Protein AF-0000000073455940 (afdb_homodimer)

Secondary structure (DSSP, 8-state):
--EEEEETTEEEEE--HHHHHTT--SHHHHHTTB---TTGGG-HHHHHHEEEEE-TTS-EEEEEEHHHHHHHHHHHHHHHHHHEEEETTTTEEEE---SHHHHHHHHHHHHHHHHHH---GGGGG--S-EEEEEETTEEEEEEEGGGHHHHTB-EEEEEEEEEEE-TTT--EEEEEEEE-TT-SSSTT-B--SEEEE--TT--HHHHHHHHHHHHH---HHHHHHHEEEEEEEEEEEB-S-TTT--S-SGGG--EEEEEEEEEEE--TT------SSSEEEEEEEEHHHHHHHHHTT-B-HHHHHHHHHHHHHTTSS-TTT-TTHHHHHHHTBPPPSS----/--EEEEETTEEEEE--HHHHHTT--SHHHHHTTB---TTGGG-HHHHHHEEEEE-TTS-EEEEEEHHHHHHHHHHHHHHHHHHEEEETTTTEEEE---SHHHHHHHHHHHHHHHHHH---GGGGG--S-EEEEEETTEEEEEEEGGGHHHHT--EEEEEEEEEEE-TTT--EEEEEEEE-TT-SSSTT-B--SEEEE--TT--HHHHHHHHHHHHH---HHHHHHHEEEEEEEEEEEB-S-TTT--S-SGGG--EEEEEEEEEEE--TT------SSSEEEEEEEEHHHHHHHHHTT-B-HHHHHHHHHHHHHTTSS-TTT-TTHHHHHHHTBPPPSS----

pLDDT: mean 95.9, std 3.48, range [73.31, 98.88]

InterPro domains:
  IPR000086 NUDIX hydrolase domain [PF00293] (160-294)
  IPR000086 NUDIX hydrolase domain [PS51462] (155-307)
  IPR015797 NUDIX hydrolase-like domain superfamily [SSF55811] (136-316)
  IPR031804 Domain of unknown function DUF4743 [PF15916] (82-153)

Organism: Kluyveromyces lactis (strain ATCC 8585 / CBS 2359 / DSM 70799 / NBRC 1267 / NRRL Y-1140 / WM37) (NCBI:txid284590)

Sequence (684 aa):
MSKVISTAGREVLIRSEKDKLNNFSFLPIIDKVDVFPRNYANNEHFQKNVYMLKSHTGVDIGFVLKLIVLEIREVCGDLATRLFTVNDDSMYVRFKPTSFQERDDLTEELCQLLRVKSKLECIKTWRDEKYAVYVEHEPYVLIERGLAGAFGIVTYGVHVNGFFRDSTSGEIKFWIPRRSATKPTWPSMLDNIVAGGIGHPHGIYETVLKECMEEATLSADVIEKNIKSVGSVSYLFFQGDIEEERFEHESAFITGEVEYIFDVELPPDVIPVPNDGEVEQFGIFGLQEVVDALKRGEFKPNCALIMVEFLIRHGYITPEIEPNYTEIISRMHRQLPFPVMRMSKVISTAGREVLIRSEKDKLNNFSFLPIIDKVDVFPRNYANNEHFQKNVYMLKSHTGVDIGFVLKLIVLEIREVCGDLATRLFTVNDDSMYVRFKPTSFQERDDLTEELCQLLRVKSKLECIKTWRDEKYAVYVEHEPYVLIERGLAGAFGIVTYGVHVNGFFRDSTSGEIKFWIPRRSATKPTWPSMLDNIVAGGIGHPHGIYETVLKECMEEATLSADVIEKNIKSVGSVSYLFFQGDIEEERFEHESAFITGEVEYIFDVELPPDVIPVPNDGEVEQFGIFGLQEVVDALKRGEFKPNCALIMVEFLIRHGYITPEIEPNYTEIISRMHRQLPFPVMR

Radius of gyration: 26.16 Å; Cα contacts (8 Å, |Δi|>4): 1488; chains: 2; bounding box: 66×70×60 Å

Structure (mmCIF, N/CA/C/O backbone):
data_AF-0000000073455940-model_v1
#
loop_
_entity.id
_entity.type
_entity.pdbx_description
1 polymer KLLA0B03784p
#
loop_
_atom_site.group_PDB
_atom_site.id
_atom_site.type_symbol
_atom_site.label_atom_id
_atom_site.label_alt_id
_atom_site.label_comp_id
_atom_site.label_asym_id
_atom_site.label_entity_id
_atom_site.label_seq_id
_atom_site.pdbx_PDB_ins_code
_atom_site.Cartn_x
_atom_site.Cartn_y
_atom_site.Cartn_z
_atom_site.occupancy
_atom_site.B_iso_or_equiv
_atom_site.auth_seq_id
_atom_site.auth_comp_id
_atom_site.auth_asym_id
_atom_site.auth_atom_id
_atom_site.pdbx_PDB_model_num
ATOM 1 N N . MET A 1 1 ? -3.268 -12.859 24.578 1 73.31 1 MET A N 1
ATOM 2 C CA . MET A 1 1 ? -3.369 -12.82 23.125 1 73.31 1 MET A CA 1
ATOM 3 C C . MET A 1 1 ? -4.469 -11.867 22.672 1 73.31 1 MET A C 1
ATOM 5 O O . MET A 1 1 ? -5.414 -11.609 23.422 1 73.31 1 MET A O 1
ATOM 9 N N . SER A 1 2 ? -4.328 -11.148 21.547 1 86.5 2 SER A N 1
ATOM 10 C CA . SER A 1 2 ? -5.391 -10.266 21.078 1 86.5 2 SER A CA 1
ATOM 11 C C . SER A 1 2 ? -6.766 -10.898 21.297 1 86.5 2 SER A C 1
ATOM 13 O O . SER A 1 2 ? -6.941 -12.094 21.094 1 86.5 2 SER A O 1
ATOM 15 N N . LYS A 1 3 ? -7.688 -10.172 21.812 1 93.94 3 LYS A N 1
ATOM 16 C CA . LYS A 1 3 ? -9 -10.695 22.188 1 93.94 3 LYS A CA 1
ATOM 17 C C . LYS A 1 3 ? -10.117 -9.945 21.469 1 93.94 3 LYS A C 1
ATOM 19 O O . LYS A 1 3 ? -10.07 -8.719 21.344 1 93.94 3 LYS A O 1
ATOM 24 N N . VAL A 1 4 ? -11.016 -10.734 20.969 1 95.94 4 VAL A N 1
ATOM 25 C CA . VAL A 1 4 ? -12.219 -10.164 20.375 1 95.94 4 VAL A CA 1
ATOM 26 C C . VAL A 1 4 ? -13.273 -9.93 21.453 1 95.94 4 VAL A C 1
ATOM 28 O O . VAL A 1 4 ? -13.562 -10.828 22.25 1 95.94 4 VAL A O 1
ATOM 31 N N . ILE A 1 5 ? -13.758 -8.789 21.516 1 94.69 5 ILE A N 1
ATOM 32 C CA . ILE A 1 5 ? -14.836 -8.477 22.453 1 94.69 5 ILE A CA 1
ATOM 33 C C . ILE A 1 5 ? -15.984 -7.793 21.703 1 94.69 5 ILE A C 1
ATOM 35 O O . ILE A 1 5 ? -15.828 -7.406 20.547 1 94.69 5 ILE A O 1
ATOM 39 N N . SER A 1 6 ? -17.078 -7.746 22.328 1 90.75 6 SER A N 1
ATOM 40 C CA . SER A 1 6 ? -18.234 -7.031 21.781 1 90.75 6 SER A CA 1
ATOM 41 C C . SER A 1 6 ? -18.406 -5.68 22.453 1 90.75 6 SER A C 1
ATOM 43 O O . SER A 1 6 ? -18.484 -5.598 23.688 1 90.75 6 SER A O 1
ATOM 45 N N . THR A 1 7 ? -18.328 -4.621 21.719 1 84.75 7 THR A N 1
ATOM 46 C CA . THR A 1 7 ? -18.562 -3.268 22.203 1 84.75 7 THR A CA 1
ATOM 47 C C . THR A 1 7 ? -19.578 -2.543 21.344 1 84.75 7 THR A C 1
ATOM 49 O O . THR A 1 7 ? -19.391 -2.416 20.125 1 84.75 7 THR A O 1
ATOM 52 N N . ALA A 1 8 ? -20.656 -2.045 21.953 1 81.5 8 ALA A N 1
ATOM 53 C CA . ALA A 1 8 ? -21.719 -1.312 21.266 1 81.5 8 ALA A CA 1
ATOM 54 C C . ALA A 1 8 ? -22.266 -2.121 20.094 1 81.5 8 ALA A C 1
ATOM 56 O O . ALA A 1 8 ? -22.484 -1.584 19.016 1 81.5 8 ALA A O 1
ATOM 57 N N . GLY A 1 9 ? -22.344 -3.418 20.234 1 81.19 9 GLY A N 1
ATOM 58 C CA . GLY A 1 9 ? -22.953 -4.297 19.25 1 81.19 9 GLY A CA 1
ATOM 59 C C . GLY A 1 9 ? -22.016 -4.688 18.125 1 81.19 9 GLY A C 1
ATOM 60 O O . GLY A 1 9 ? -22.453 -5.254 17.109 1 81.19 9 GLY A O 1
ATOM 61 N N . ARG A 1 10 ? -20.781 -4.32 18.297 1 90.06 10 ARG A N 1
ATOM 62 C CA . ARG A 1 10 ? -19.812 -4.645 17.25 1 90.06 10 ARG A CA 1
ATOM 63 C C . ARG A 1 10 ? -18.641 -5.422 17.828 1 90.06 10 ARG A C 1
ATOM 65 O O . ARG A 1 10 ? -18.266 -5.234 18.984 1 90.06 10 ARG A O 1
ATOM 72 N N . GLU A 1 11 ? -18.078 -6.32 16.953 1 94.75 11 GLU A N 1
ATOM 73 C CA . GLU A 1 11 ? -16.844 -7.02 17.328 1 94.75 11 GLU A CA 1
ATOM 74 C C . GLU A 1 11 ? -15.625 -6.125 17.141 1 94.75 11 GLU A C 1
ATOM 76 O O . GLU A 1 11 ? -15.477 -5.465 16.109 1 94.75 11 GLU A O 1
ATOM 81 N N . VAL A 1 12 ? -14.859 -6.082 18.172 1 95.25 12 VAL A N 1
ATOM 82 C CA . VAL A 1 12 ? -13.625 -5.309 18.109 1 95.25 12 VAL A CA 1
ATOM 83 C C . VAL A 1 12 ? -12.461 -6.148 18.625 1 95.25 12 VAL A C 1
ATOM 85 O O . VAL A 1 12 ? -12.633 -6.996 19.5 1 95.25 12 VAL A O 1
ATOM 88 N N . LEU A 1 13 ? -11.352 -6 18.031 1 96.62 13 LEU A N 1
ATOM 89 C CA . LEU A 1 13 ? -10.117 -6.637 18.484 1 96.62 13 LEU A CA 1
ATOM 90 C C . LEU A 1 13 ? -9.352 -5.723 19.438 1 96.62 13 LEU A C 1
ATOM 92 O O . LEU A 1 13 ? -9.148 -4.543 19.141 1 96.62 13 LEU A O 1
ATOM 96 N N . ILE A 1 14 ? -8.984 -6.227 20.562 1 95.81 14 ILE A N 1
ATOM 97 C CA . ILE A 1 14 ? -8.219 -5.445 21.531 1 95.81 14 ILE A CA 1
ATOM 98 C C . ILE A 1 14 ? -6.848 -6.09 21.75 1 95.81 14 ILE A C 1
ATOM 100 O O . ILE A 1 14 ? -6.695 -7.301 21.578 1 95.81 14 ILE A O 1
ATOM 104 N N . ARG A 1 15 ? -5.93 -5.281 22.078 1 94.62 15 ARG A N 1
ATOM 105 C CA . ARG A 1 15 ? -4.59 -5.742 22.422 1 94.62 15 ARG A CA 1
ATOM 106 C C . ARG A 1 15 ? -4.535 -6.223 23.875 1 94.62 15 ARG A C 1
ATOM 108 O O . ARG A 1 15 ? -4.793 -5.453 24.797 1 94.62 15 ARG A O 1
ATOM 115 N N . SER A 1 16 ? -4.199 -7.41 24.078 1 93.38 16 SER A N 1
ATOM 116 C CA . SER A 1 16 ? -4.168 -7.973 25.438 1 93.38 16 SER A CA 1
ATOM 117 C C . SER A 1 16 ? -2.898 -7.57 26.172 1 93.38 16 SER A C 1
ATOM 119 O O . SER A 1 16 ? -1.942 -7.086 25.562 1 93.38 16 SER A O 1
ATOM 121 N N . GLU A 1 17 ? -2.918 -7.75 27.453 1 92.94 17 GLU A N 1
ATOM 122 C CA . GLU A 1 17 ? -1.725 -7.512 28.25 1 92.94 17 GLU A CA 1
ATOM 123 C C . GLU A 1 17 ? -0.578 -8.422 27.828 1 92.94 17 GLU A C 1
ATOM 125 O O . GLU A 1 17 ? 0.585 -8.016 27.844 1 92.94 17 GLU A O 1
ATOM 130 N N . LYS A 1 18 ? -0.972 -9.648 27.516 1 91.94 18 LYS A N 1
ATOM 131 C CA . LYS A 1 18 ? 0.034 -10.594 27.031 1 91.94 18 LYS A CA 1
ATOM 132 C C . LYS A 1 18 ? 0.691 -10.102 25.75 1 91.94 18 LYS A C 1
ATOM 134 O O . LYS A 1 18 ? 1.903 -10.242 25.578 1 91.94 18 LYS A O 1
ATOM 139 N N . ASP A 1 19 ? -0.088 -9.547 24.828 1 93 19 ASP A N 1
ATOM 140 C CA . ASP A 1 19 ? 0.445 -8.984 23.594 1 93 19 ASP A CA 1
ATOM 141 C C . ASP A 1 19 ? 1.413 -7.84 23.891 1 93 19 ASP A C 1
ATOM 143 O O . ASP A 1 19 ? 2.453 -7.723 23.234 1 93 19 ASP A O 1
ATOM 147 N N . LYS A 1 20 ? 0.982 -7.02 24.891 1 92.19 20 LYS A N 1
ATOM 148 C CA . LYS A 1 20 ? 1.84 -5.902 25.266 1 92.19 20 LYS A CA 1
ATOM 149 C C . LYS A 1 20 ? 3.168 -6.398 25.844 1 92.19 20 LYS A C 1
ATOM 151 O O . LYS A 1 20 ? 4.234 -5.914 25.453 1 92.19 20 LYS A O 1
ATOM 156 N N . LEU A 1 21 ? 3.113 -7.391 26.656 1 93.38 21 LEU A N 1
ATOM 157 C CA . LEU A 1 21 ? 4.293 -7.926 27.328 1 93.38 21 LEU A CA 1
ATOM 158 C C . LEU A 1 21 ? 5.234 -8.586 26.328 1 93.38 21 LEU A C 1
ATOM 160 O O . LEU A 1 21 ? 6.453 -8.469 26.453 1 93.38 21 LEU A O 1
ATOM 164 N N . ASN A 1 22 ? 4.637 -9.242 25.328 1 93.12 22 ASN A N 1
ATOM 165 C CA . ASN A 1 22 ? 5.453 -9.977 24.359 1 93.12 22 ASN A CA 1
ATOM 166 C C . ASN A 1 22 ? 5.742 -9.148 23.125 1 93.12 22 ASN A C 1
ATOM 168 O O . ASN A 1 22 ? 6.301 -9.648 22.141 1 93.12 22 ASN A O 1
ATOM 172 N N . ASN A 1 23 ? 5.312 -7.902 23.078 1 92.06 23 ASN A N 1
ATOM 173 C CA . ASN A 1 23 ? 5.5 -7.008 21.938 1 92.06 23 ASN A CA 1
ATOM 174 C C . ASN A 1 23 ? 4.977 -7.629 20.641 1 92.06 23 ASN A C 1
ATOM 176 O O . ASN A 1 23 ? 5.676 -7.633 19.625 1 92.06 23 ASN A O 1
ATOM 180 N N . PHE A 1 24 ? 3.807 -8.211 20.797 1 94.94 24 PHE A N 1
ATOM 181 C CA . PHE A 1 24 ? 3.193 -8.883 19.656 1 94.94 24 PHE A CA 1
ATOM 182 C C . PHE A 1 24 ? 2.912 -7.891 18.531 1 94.94 24 PHE A C 1
ATOM 184 O O . PHE A 1 24 ? 2.514 -6.754 18.781 1 94.94 24 PHE A O 1
ATOM 191 N N . SER A 1 25 ? 3.102 -8.375 17.297 1 96.94 25 SER A N 1
ATOM 192 C CA . SER A 1 25 ? 2.742 -7.672 16.062 1 96.94 25 SER A CA 1
ATOM 193 C C . SER A 1 25 ? 2.412 -8.648 14.945 1 96.94 25 SER A C 1
ATOM 195 O O . SER A 1 25 ? 2.908 -9.781 14.938 1 96.94 25 SER A O 1
ATOM 197 N N . PHE A 1 26 ? 1.564 -8.203 14.023 1 97.88 26 PHE A N 1
ATOM 198 C CA . PHE A 1 26 ? 1.252 -9.008 12.852 1 97.88 26 PHE A CA 1
ATOM 199 C C . PHE A 1 26 ? 2.344 -8.875 11.797 1 97.88 26 PHE A C 1
ATOM 201 O O . PHE A 1 26 ? 2.293 -9.539 10.758 1 97.88 26 PHE A O 1
ATOM 208 N N . LEU A 1 27 ? 3.367 -8.109 12.023 1 97.12 27 LEU A N 1
ATOM 209 C CA . LEU A 1 27 ? 4.43 -7.805 11.07 1 97.12 27 LEU A CA 1
ATOM 210 C C . LEU A 1 27 ? 5.141 -9.078 10.625 1 97.12 27 LEU A C 1
ATOM 212 O O . LEU A 1 27 ? 5.52 -9.211 9.461 1 97.12 27 LEU A O 1
ATOM 216 N N . PRO A 1 28 ? 5.316 -10.078 11.516 1 97.06 28 PRO A N 1
ATOM 217 C CA . PRO A 1 28 ? 6.012 -11.297 11.102 1 97.06 28 PRO A CA 1
ATOM 218 C C . PRO A 1 28 ? 5.285 -12.031 9.977 1 97.06 28 PRO A C 1
ATOM 220 O O . PRO A 1 28 ? 5.902 -12.812 9.25 1 97.06 28 PRO A O 1
ATOM 223 N N . ILE A 1 29 ? 3.971 -11.82 9.852 1 97.75 29 ILE A N 1
ATOM 224 C CA . ILE A 1 29 ? 3.223 -12.422 8.75 1 97.75 29 ILE A CA 1
ATOM 225 C C . ILE A 1 29 ? 3.74 -11.883 7.422 1 97.75 29 ILE A C 1
ATOM 227 O O . ILE A 1 29 ? 3.859 -12.625 6.449 1 97.75 29 ILE A O 1
ATOM 231 N N . ILE A 1 30 ? 4.055 -10.578 7.352 1 97 30 ILE A N 1
ATOM 232 C CA . ILE A 1 30 ? 4.633 -9.969 6.16 1 97 30 ILE A CA 1
ATOM 233 C C . ILE A 1 30 ? 6.035 -10.523 5.926 1 97 30 ILE A C 1
ATOM 235 O O . ILE A 1 30 ? 6.422 -10.789 4.785 1 97 30 ILE A O 1
ATOM 239 N N . ASP A 1 31 ? 6.758 -10.766 7.008 1 96.19 31 ASP A N 1
ATOM 240 C CA . ASP A 1 31 ? 8.125 -11.281 6.922 1 96.19 31 ASP A CA 1
ATOM 241 C C . ASP A 1 31 ? 8.148 -12.648 6.246 1 96.19 31 ASP A C 1
ATOM 243 O O . ASP A 1 31 ? 9.141 -13.016 5.609 1 96.19 31 ASP A O 1
ATOM 247 N N . LYS A 1 32 ? 7.066 -13.367 6.352 1 95.75 32 LYS A N 1
ATOM 248 C CA . LYS A 1 32 ? 7.016 -14.711 5.777 1 95.75 32 LYS A CA 1
ATOM 249 C C . LYS A 1 32 ? 6.922 -14.648 4.254 1 95.75 32 LYS A C 1
ATOM 251 O O . LYS A 1 32 ? 7.199 -15.641 3.574 1 95.75 32 LYS A O 1
ATOM 256 N N . VAL A 1 33 ? 6.562 -13.484 3.686 1 94.88 33 VAL A N 1
ATOM 257 C CA . VAL A 1 33 ? 6.402 -13.391 2.238 1 94.88 33 VAL A CA 1
ATOM 258 C C . VAL A 1 33 ? 7.434 -12.43 1.662 1 94.88 33 VAL A C 1
ATOM 260 O O . VAL A 1 33 ? 7.848 -12.57 0.509 1 94.88 33 VAL A O 1
ATOM 263 N N . ASP A 1 34 ? 7.84 -11.453 2.455 1 93.5 34 ASP A N 1
ATOM 264 C CA . ASP A 1 34 ? 8.68 -10.383 1.923 1 93.5 34 ASP A CA 1
ATOM 265 C C . ASP A 1 34 ? 9.727 -9.945 2.943 1 93.5 34 ASP A C 1
ATOM 267 O O . ASP A 1 34 ? 9.492 -9.008 3.717 1 93.5 34 ASP A O 1
ATOM 271 N N . VAL A 1 35 ? 10.875 -10.555 2.814 1 93.31 35 VAL A N 1
ATOM 272 C CA . VAL A 1 35 ? 11.992 -10.117 3.652 1 93.31 35 VAL A CA 1
ATOM 273 C C . VAL A 1 35 ? 13.117 -9.57 2.775 1 93.31 35 VAL A C 1
ATOM 275 O O . VAL A 1 35 ? 14.172 -9.18 3.279 1 93.31 35 VAL A O 1
ATOM 278 N N . PHE A 1 36 ? 12.898 -9.594 1.439 1 95.56 36 PHE A N 1
ATOM 279 C CA . PHE A 1 36 ? 13.898 -9.086 0.512 1 95.56 36 PHE A CA 1
ATOM 280 C C . PHE A 1 36 ? 14.086 -7.582 0.693 1 95.56 36 PHE A C 1
ATOM 282 O O . PHE A 1 36 ? 13.133 -6.812 0.546 1 95.56 36 PHE A O 1
ATOM 289 N N . PRO A 1 37 ? 15.258 -7.113 1.01 1 94.25 37 PRO A N 1
ATOM 290 C CA . PRO A 1 37 ? 15.422 -5.703 1.371 1 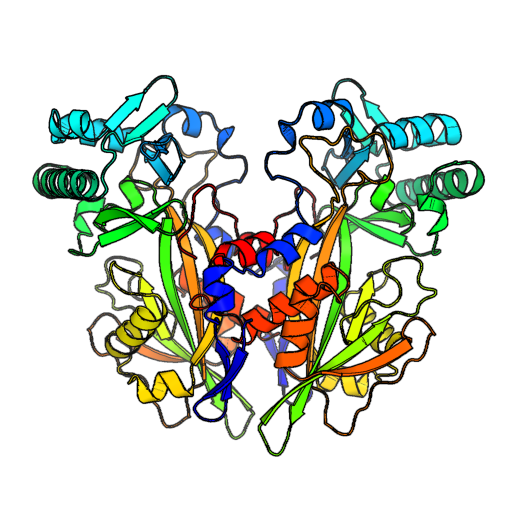94.25 37 PRO A CA 1
ATOM 291 C C . PRO A 1 37 ? 15.312 -4.773 0.167 1 94.25 37 PRO A C 1
ATOM 293 O O . PRO A 1 37 ? 15.555 -5.191 -0.968 1 94.25 37 PRO A O 1
ATOM 296 N N . ARG A 1 38 ? 15.039 -3.514 0.37 1 90.5 38 ARG A N 1
ATOM 297 C CA . ARG A 1 38 ? 14.898 -2.518 -0.688 1 90.5 38 ARG A CA 1
ATOM 298 C C . ARG A 1 38 ? 16.25 -2.16 -1.286 1 90.5 38 ARG A C 1
ATOM 300 O O . ARG A 1 38 ? 16.359 -1.839 -2.473 1 90.5 38 ARG A O 1
ATOM 307 N N . ASN A 1 39 ? 17.297 -2.209 -0.472 1 91.69 39 ASN A N 1
ATOM 308 C CA . ASN A 1 39 ? 18.641 -1.881 -0.946 1 91.69 39 ASN A CA 1
ATOM 309 C C . ASN A 1 39 ? 19.406 -3.129 -1.382 1 91.69 39 ASN A C 1
ATOM 311 O O . ASN A 1 39 ? 20.625 -3.207 -1.217 1 91.69 39 ASN A O 1
ATOM 315 N N . TYR A 1 40 ? 18.672 -4.113 -1.869 1 94.75 40 TYR A N 1
ATOM 316 C CA . TYR A 1 40 ? 19.234 -5.398 -2.256 1 94.75 40 TYR A CA 1
ATOM 317 C C . TYR A 1 40 ? 20.391 -5.207 -3.244 1 94.75 40 TYR A C 1
ATOM 319 O O . TYR A 1 40 ? 21.312 -6.016 -3.285 1 94.75 40 TYR A O 1
ATOM 327 N N . ALA A 1 41 ? 20.375 -4.168 -4.027 1 94 41 ALA A N 1
ATOM 328 C CA . ALA A 1 41 ? 21.344 -3.949 -5.09 1 94 41 ALA A CA 1
ATOM 329 C C . ALA A 1 41 ? 22.734 -3.703 -4.516 1 94 41 ALA A C 1
ATOM 331 O O . ALA A 1 41 ? 23.734 -3.809 -5.227 1 94 41 ALA A O 1
ATOM 332 N N . ASN A 1 42 ? 22.781 -3.385 -3.242 1 93.19 42 ASN A N 1
ATOM 333 C CA . ASN A 1 42 ? 24.062 -3.117 -2.592 1 93.19 42 ASN A CA 1
ATOM 334 C C . ASN A 1 42 ? 24.688 -4.395 -2.043 1 93.19 42 ASN A C 1
ATOM 336 O O . ASN A 1 42 ? 25.859 -4.398 -1.635 1 93.19 42 ASN A O 1
ATOM 340 N N . ASN A 1 43 ? 23.984 -5.5 -2.002 1 96.5 43 ASN A N 1
ATOM 341 C CA . ASN A 1 43 ? 24.484 -6.762 -1.469 1 96.5 43 ASN A CA 1
ATOM 342 C C . ASN A 1 43 ? 25.469 -7.418 -2.424 1 96.5 43 ASN A C 1
ATOM 344 O O . ASN A 1 43 ? 25.172 -7.605 -3.605 1 96.5 43 ASN A O 1
ATOM 348 N N . GLU A 1 44 ? 26.609 -7.781 -1.91 1 96.94 44 GLU A N 1
ATOM 349 C CA . GLU A 1 44 ? 27.703 -8.305 -2.725 1 96.94 44 GLU A CA 1
ATOM 350 C C . GLU A 1 44 ? 27.312 -9.617 -3.393 1 96.94 44 GLU A C 1
ATOM 352 O O . GLU A 1 44 ? 27.609 -9.844 -4.566 1 96.94 44 GLU A O 1
ATOM 357 N N . HIS A 1 45 ? 26.703 -10.484 -2.645 1 97.38 45 HIS A N 1
ATOM 358 C CA . HIS A 1 45 ? 26.328 -11.781 -3.201 1 97.38 45 HIS A CA 1
ATOM 359 C C . HIS A 1 45 ? 25.219 -11.625 -4.25 1 97.38 45 HIS A C 1
ATOM 361 O O . HIS A 1 45 ? 25.203 -12.359 -5.238 1 97.38 45 HIS A O 1
ATOM 367 N N . PHE A 1 46 ? 24.312 -10.664 -4.066 1 98.06 46 PHE A N 1
ATOM 368 C CA . PHE A 1 46 ? 23.328 -10.352 -5.082 1 98.06 46 PHE A CA 1
ATOM 369 C C . PHE A 1 46 ? 23.984 -9.891 -6.375 1 98.06 46 PHE A C 1
ATOM 371 O O . PHE A 1 46 ? 23.672 -10.398 -7.453 1 98.06 46 PHE A O 1
ATOM 378 N N . GLN A 1 47 ? 24.922 -9.039 -6.254 1 97.88 47 GLN A N 1
ATOM 379 C CA . GLN A 1 47 ? 25.609 -8.469 -7.414 1 97.88 47 GLN A CA 1
ATOM 380 C C . GLN A 1 47 ? 26.344 -9.547 -8.203 1 97.88 47 GLN A C 1
ATOM 382 O O . GLN A 1 47 ? 26.406 -9.492 -9.43 1 97.88 47 GLN A O 1
ATOM 387 N N . LYS A 1 48 ? 26.844 -10.531 -7.516 1 97.62 48 LYS A N 1
ATOM 388 C CA . LYS A 1 48 ? 27.703 -11.523 -8.141 1 97.62 48 LYS A CA 1
ATOM 389 C C . LYS A 1 48 ? 26.906 -12.695 -8.688 1 97.62 48 LYS A C 1
ATOM 391 O O . LYS A 1 48 ? 27.344 -13.383 -9.617 1 97.62 48 LYS A O 1
ATOM 396 N N . ASN A 1 49 ? 25.703 -12.875 -8.133 1 98.44 49 ASN A N 1
ATOM 397 C CA . ASN A 1 49 ? 25.078 -14.164 -8.414 1 98.44 49 ASN A CA 1
ATOM 398 C C . ASN A 1 49 ? 23.656 -13.977 -8.961 1 98.44 49 ASN A C 1
ATOM 400 O O . ASN A 1 49 ? 22.969 -14.953 -9.25 1 98.44 49 ASN A O 1
ATOM 404 N N . VAL A 1 50 ? 23.203 -12.75 -9.172 1 98.75 50 VAL A N 1
ATOM 405 C CA . VAL A 1 50 ? 21.859 -12.508 -9.688 1 98.75 50 VAL A CA 1
ATOM 406 C C . VAL A 1 50 ? 21.938 -11.656 -10.945 1 98.75 50 VAL A C 1
ATOM 408 O O . VAL A 1 50 ? 22.5 -10.562 -10.93 1 98.75 50 VAL A O 1
ATOM 411 N N . TYR A 1 51 ? 21.422 -12.156 -12.031 1 98.81 51 TYR A N 1
ATOM 412 C CA . TYR A 1 51 ? 21.312 -11.438 -13.297 1 98.81 51 TYR A CA 1
ATOM 413 C C . TYR A 1 51 ? 19.984 -10.719 -13.414 1 98.81 51 TYR A C 1
ATOM 415 O O . TYR A 1 51 ? 18.953 -11.227 -12.961 1 98.81 51 TYR A O 1
ATOM 423 N N . MET A 1 52 ? 20.031 -9.547 -14.016 1 98.75 52 MET A N 1
ATOM 424 C CA . MET A 1 52 ? 18.797 -8.891 -14.406 1 98.75 52 MET A CA 1
ATOM 425 C C . MET A 1 52 ? 18.281 -9.453 -15.734 1 98.75 52 MET A C 1
ATOM 427 O O . MET A 1 52 ? 18.984 -9.445 -16.734 1 98.75 52 MET A O 1
ATOM 431 N N . LEU A 1 53 ? 17.078 -10.016 -15.719 1 98.88 53 LEU A N 1
ATOM 432 C CA . LEU A 1 53 ? 16.406 -10.359 -16.969 1 98.88 53 LEU A CA 1
ATOM 433 C C . LEU A 1 53 ? 15.859 -9.117 -17.656 1 98.88 53 LEU A C 1
ATOM 435 O O . LEU A 1 53 ? 15.172 -8.305 -17.031 1 98.88 53 LEU A O 1
ATOM 439 N N . LYS A 1 54 ? 16.125 -8.945 -18.969 1 98.81 54 LYS A N 1
ATOM 440 C CA . LYS A 1 54 ? 15.742 -7.719 -19.672 1 98.81 54 LYS A CA 1
ATOM 441 C C . LYS A 1 54 ? 14.984 -8.031 -20.953 1 98.81 54 LYS A C 1
ATOM 443 O O . LYS A 1 54 ? 15.258 -9.039 -21.609 1 98.81 54 LYS A O 1
ATOM 448 N N . SER A 1 55 ? 14.039 -7.207 -21.234 1 98.75 55 SER A N 1
ATOM 449 C CA . SER A 1 55 ? 13.438 -7.258 -22.562 1 98.75 55 SER A CA 1
ATOM 450 C C . SER A 1 55 ? 14.453 -6.926 -23.656 1 98.75 55 SER A C 1
ATOM 452 O O . SER A 1 55 ? 15.562 -6.484 -23.359 1 98.75 55 SER A O 1
ATOM 454 N N . HIS A 1 56 ? 14.023 -7.105 -24.875 1 98.44 56 HIS A N 1
ATOM 455 C CA . HIS A 1 56 ? 14.93 -6.816 -25.984 1 98.44 56 HIS A CA 1
ATOM 456 C C . HIS A 1 56 ? 15.242 -5.324 -26.062 1 98.44 56 HIS A C 1
ATOM 458 O O . HIS A 1 56 ? 16.266 -4.93 -26.641 1 98.44 56 HIS A O 1
ATOM 464 N N . THR A 1 57 ? 14.398 -4.465 -25.406 1 97.81 57 THR A N 1
ATOM 465 C CA . THR A 1 57 ? 14.625 -3.023 -25.406 1 97.81 57 THR A CA 1
ATOM 466 C C . THR A 1 57 ? 15.344 -2.59 -24.125 1 97.81 57 THR A C 1
ATOM 468 O O . THR A 1 57 ? 15.57 -1.396 -23.906 1 97.81 57 THR A O 1
ATOM 471 N N . GLY A 1 58 ? 15.578 -3.525 -23.25 1 98.12 58 GLY A N 1
ATOM 472 C CA . GLY A 1 58 ? 16.406 -3.213 -22.094 1 98.12 58 GLY A CA 1
ATOM 473 C C . GLY A 1 58 ? 15.594 -3.01 -20.812 1 98.12 58 GLY A C 1
ATOM 474 O O . GLY A 1 58 ? 16.156 -2.656 -19.781 1 98.12 58 GLY A O 1
ATOM 475 N N . VAL A 1 59 ? 14.305 -3.258 -20.844 1 98.19 59 VAL A N 1
ATOM 476 C CA . VAL A 1 59 ? 13.453 -3.119 -19.672 1 98.19 59 VAL A CA 1
ATOM 477 C C . VAL A 1 59 ? 13.688 -4.297 -18.719 1 98.19 59 VAL A C 1
ATOM 479 O O . VAL A 1 59 ? 13.688 -5.453 -19.156 1 98.19 59 VAL A O 1
ATOM 482 N N . ASP A 1 60 ? 13.984 -4.012 -17.453 1 98.38 60 ASP A N 1
ATOM 483 C CA . ASP A 1 60 ? 14.141 -5.07 -16.453 1 98.38 60 ASP A CA 1
ATOM 484 C C . ASP A 1 60 ? 12.812 -5.785 -16.203 1 98.38 60 ASP A C 1
ATOM 486 O O . ASP A 1 60 ? 11.789 -5.145 -15.977 1 98.38 60 ASP A O 1
ATOM 490 N N . ILE A 1 61 ? 12.852 -7.156 -16.203 1 98.75 61 ILE A N 1
ATOM 491 C CA . ILE A 1 61 ? 11.562 -7.836 -16.109 1 98.75 61 ILE A CA 1
ATOM 492 C C . ILE A 1 61 ? 11.672 -9.008 -15.141 1 98.75 61 ILE A C 1
ATOM 494 O O . ILE A 1 61 ? 10.688 -9.719 -14.898 1 98.75 61 ILE A O 1
ATOM 498 N N . GLY A 1 62 ? 12.891 -9.219 -14.523 1 98.69 62 GLY A N 1
ATOM 499 C CA . GLY A 1 62 ? 13.008 -10.297 -13.555 1 98.69 62 GLY A CA 1
ATOM 500 C C . GLY A 1 62 ? 14.422 -10.469 -13.016 1 98.69 62 GLY A C 1
ATOM 501 O O . GLY A 1 62 ? 15.352 -9.812 -13.484 1 98.69 62 GLY A O 1
ATOM 502 N N . PHE A 1 63 ? 14.57 -11.344 -11.992 1 98.81 63 PHE A N 1
ATOM 503 C CA . PHE A 1 63 ? 15.836 -11.742 -11.398 1 98.81 63 PHE A CA 1
ATOM 504 C C . PHE A 1 63 ? 16.188 -13.18 -11.766 1 98.81 63 PHE A C 1
ATOM 506 O O . PHE A 1 63 ? 15.414 -14.102 -11.469 1 98.81 63 PHE A O 1
ATOM 513 N N . VAL A 1 64 ? 17.281 -13.391 -12.391 1 98.81 64 VAL A N 1
ATOM 514 C CA . VAL A 1 64 ? 17.703 -14.75 -12.727 1 98.81 64 VAL A CA 1
ATOM 515 C C . VAL A 1 64 ? 18.984 -15.094 -11.977 1 98.81 64 VAL A C 1
ATOM 517 O O . VAL A 1 64 ? 20 -14.406 -12.117 1 98.81 64 VAL A O 1
ATOM 520 N N . LEU A 1 65 ? 18.922 -16.141 -11.203 1 98.56 65 LEU A N 1
ATOM 521 C CA . LEU A 1 65 ? 20.125 -16.562 -10.492 1 98.56 65 LEU A CA 1
ATOM 522 C C . LEU A 1 65 ? 21.172 -17.094 -11.461 1 98.56 65 LEU A C 1
ATOM 524 O O . LEU A 1 65 ? 20.828 -17.703 -12.477 1 98.56 65 LEU A O 1
ATOM 528 N N . LYS A 1 66 ? 22.375 -16.938 -11.117 1 98.56 66 LYS A N 1
ATOM 529 C CA . LYS A 1 66 ? 23.5 -17.422 -11.922 1 98.56 66 LYS A CA 1
ATOM 530 C C . LYS A 1 66 ? 23.391 -18.922 -12.18 1 98.56 66 LYS A C 1
ATOM 532 O O . LYS A 1 66 ? 23.703 -19.391 -13.273 1 98.56 66 LYS A O 1
ATOM 537 N N . LEU A 1 67 ? 23.016 -19.688 -11.219 1 98.12 67 LEU A N 1
ATOM 538 C CA . LEU A 1 67 ? 22.891 -21.125 -11.391 1 98.12 67 LEU A CA 1
ATOM 539 C C . LEU A 1 67 ? 21.922 -21.469 -12.516 1 98.12 67 LEU A C 1
ATOM 541 O O . LEU A 1 67 ? 22.109 -22.438 -13.242 1 98.12 67 LEU A O 1
ATOM 545 N N . ILE A 1 68 ? 20.891 -20.641 -12.703 1 98.56 68 ILE A N 1
ATOM 546 C CA . ILE A 1 68 ? 19.922 -20.844 -13.758 1 98.56 68 ILE A CA 1
ATOM 547 C C . ILE A 1 68 ? 20.531 -20.516 -15.109 1 98.56 68 ILE A C 1
ATOM 549 O O . ILE A 1 68 ? 20.328 -21.234 -16.094 1 98.56 68 ILE A O 1
ATOM 553 N N . VAL A 1 69 ? 21.219 -19.406 -15.156 1 98.5 69 VAL A N 1
ATOM 554 C CA . VAL A 1 69 ? 21.891 -19 -16.391 1 98.5 69 VAL A CA 1
ATOM 555 C C . VAL A 1 69 ? 22.844 -20.125 -16.844 1 98.5 69 VAL A C 1
ATOM 557 O O . VAL A 1 69 ? 22.844 -20.484 -18.016 1 98.5 69 VAL A O 1
ATOM 560 N N . LEU A 1 70 ? 23.625 -20.672 -15.906 1 97.94 70 LEU A N 1
ATOM 561 C CA . LEU A 1 70 ? 24.562 -21.75 -16.219 1 97.94 70 LEU A CA 1
ATOM 562 C C . LEU A 1 70 ? 23.828 -22.984 -16.703 1 97.94 70 LEU A C 1
ATOM 564 O O . LEU A 1 70 ? 24.25 -23.625 -17.656 1 97.94 70 LEU A O 1
ATOM 568 N N . GLU A 1 71 ? 22.766 -23.297 -16.047 1 98.12 71 GLU A N 1
ATOM 569 C CA . GLU A 1 71 ? 21.953 -24.453 -16.438 1 98.12 71 GLU A CA 1
ATOM 570 C C . GLU A 1 71 ? 21.391 -24.266 -17.844 1 98.12 71 GLU A C 1
ATOM 572 O O . GLU A 1 71 ? 21.391 -25.203 -18.656 1 98.12 71 GLU A O 1
ATOM 577 N N . ILE A 1 72 ? 20.891 -23.094 -18.156 1 98.12 72 ILE A N 1
ATOM 578 C CA . ILE A 1 72 ? 20.328 -22.781 -19.469 1 98.12 72 ILE A CA 1
ATOM 579 C C . ILE A 1 72 ? 21.406 -22.922 -20.531 1 98.12 72 ILE A C 1
ATOM 581 O O . ILE A 1 72 ? 21.156 -23.484 -21.609 1 98.12 72 ILE A O 1
ATOM 585 N N . ARG A 1 73 ? 22.547 -22.438 -20.25 1 97.19 73 ARG A N 1
ATOM 586 C CA . ARG A 1 73 ? 23.672 -22.531 -21.172 1 97.19 73 ARG A CA 1
ATOM 587 C C . ARG A 1 73 ? 24.031 -23.984 -21.453 1 97.19 73 ARG A C 1
ATOM 589 O O . ARG A 1 73 ? 24.25 -24.375 -22.594 1 97.19 73 ARG A O 1
ATOM 596 N N . GLU A 1 74 ? 24.109 -24.719 -20.422 1 97.12 74 GLU A N 1
ATOM 597 C CA . GLU A 1 74 ? 24.516 -26.109 -20.516 1 97.12 74 GLU A CA 1
ATOM 598 C C . GLU A 1 74 ? 23.484 -26.953 -21.25 1 97.12 74 GLU A C 1
ATOM 600 O O . GLU A 1 74 ? 23.812 -27.719 -22.156 1 97.12 74 GLU A O 1
ATOM 605 N N . VAL A 1 75 ? 22.266 -26.781 -20.953 1 97.62 75 VAL A N 1
ATOM 606 C CA . VAL A 1 75 ? 21.188 -27.656 -21.406 1 97.62 75 VAL A CA 1
ATOM 607 C C . VAL A 1 75 ? 20.688 -27.188 -22.766 1 97.62 75 VAL A C 1
ATOM 609 O O . VAL A 1 75 ? 20.344 -28 -23.625 1 97.62 75 VAL A O 1
ATOM 612 N N . CYS A 1 76 ? 20.641 -25.844 -22.969 1 97 76 CYS A N 1
ATOM 613 C CA . CYS A 1 76 ? 19.938 -25.328 -24.141 1 97 76 CYS A CA 1
ATOM 614 C C . CYS A 1 76 ? 20.906 -24.828 -25.203 1 97 76 CYS A C 1
ATOM 616 O O . CYS A 1 76 ? 20.516 -24.609 -26.344 1 97 76 CYS A O 1
ATOM 618 N N . GLY A 1 77 ? 22.156 -24.672 -24.922 1 93.94 77 GLY A N 1
ATOM 619 C CA . GLY A 1 77 ? 23.203 -24.375 -25.875 1 93.94 77 GLY A CA 1
ATOM 620 C C . GLY A 1 77 ? 22.828 -23.312 -26.891 1 93.94 77 GLY A C 1
ATOM 621 O O . GLY A 1 77 ? 22.516 -22.172 -26.531 1 93.94 77 GLY A O 1
ATOM 622 N N . ASP A 1 78 ? 22.672 -23.797 -28.125 1 94.88 78 ASP A N 1
ATOM 623 C CA . ASP A 1 78 ? 22.438 -22.922 -29.25 1 94.88 78 ASP A CA 1
ATOM 624 C C . ASP A 1 78 ? 21.094 -22.188 -29.109 1 94.88 78 ASP A C 1
ATOM 626 O O . ASP A 1 78 ? 20.984 -21.016 -29.484 1 94.88 78 ASP A O 1
ATOM 630 N N . LEU A 1 79 ? 20.141 -22.859 -28.625 1 97.56 79 LEU A N 1
ATOM 631 C CA . LEU A 1 79 ? 18.844 -22.234 -28.422 1 97.56 79 LEU A CA 1
ATOM 632 C C . LEU A 1 79 ? 18.938 -21.047 -27.484 1 97.56 79 LEU A C 1
ATOM 634 O O . LEU A 1 79 ? 18.312 -20 -27.719 1 97.56 79 LEU A O 1
ATOM 638 N N . ALA A 1 80 ? 19.719 -21.156 -26.422 1 97.69 80 ALA A N 1
ATOM 639 C CA . ALA A 1 80 ? 19.938 -20.062 -25.469 1 97.69 80 ALA A CA 1
ATOM 640 C C . ALA A 1 80 ? 20.578 -18.859 -26.141 1 97.69 80 ALA A C 1
ATOM 642 O O . ALA A 1 80 ? 20.203 -17.719 -25.859 1 97.69 80 ALA A O 1
ATOM 643 N N . THR A 1 81 ? 21.5 -19.109 -27.047 1 97.38 81 THR A N 1
ATOM 644 C CA . THR A 1 81 ? 22.219 -18.031 -27.719 1 97.38 81 THR A CA 1
ATOM 645 C C . THR A 1 81 ? 21.312 -17.312 -28.719 1 97.38 81 THR A C 1
ATOM 647 O O . THR A 1 81 ? 21.5 -16.125 -28.984 1 97.38 81 THR A O 1
ATOM 650 N N . ARG A 1 82 ? 20.391 -18.031 -29.203 1 97.75 82 ARG A N 1
ATOM 651 C CA . ARG A 1 82 ? 19.422 -17.422 -30.109 1 97.75 82 ARG A CA 1
ATOM 652 C C . ARG A 1 82 ? 18.406 -16.578 -29.344 1 97.75 82 ARG A C 1
ATOM 654 O O . ARG A 1 82 ? 17.953 -15.547 -29.844 1 97.75 82 ARG A O 1
ATOM 661 N N . LEU A 1 83 ? 18.125 -16.953 -28.188 1 98.62 83 LEU A N 1
ATOM 662 C CA . LEU A 1 83 ? 17.062 -16.328 -27.406 1 98.62 83 LEU A CA 1
ATOM 663 C C . LEU A 1 83 ? 17.594 -15.156 -26.594 1 98.62 83 LEU A C 1
ATOM 665 O O . LEU A 1 83 ? 16.9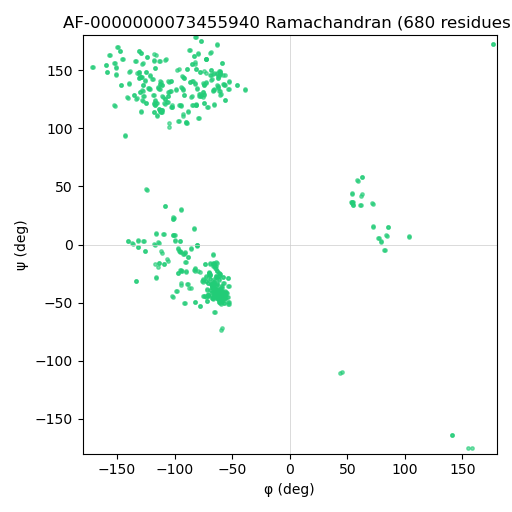22 -14.141 -26.438 1 98.62 83 LEU A O 1
ATOM 669 N N . PHE A 1 84 ? 18.875 -15.258 -26.109 1 98.81 84 PHE A N 1
ATOM 670 C CA . PHE A 1 84 ? 19.344 -14.289 -25.141 1 98.81 84 PHE A CA 1
ATOM 671 C C . PHE A 1 84 ? 20.719 -13.758 -25.531 1 98.81 84 PHE A C 1
ATOM 673 O O . PHE A 1 84 ? 21.5 -14.461 -26.172 1 98.81 84 PHE A O 1
ATOM 680 N N . THR A 1 85 ? 20.984 -12.5 -25.203 1 98.56 85 THR A N 1
ATOM 681 C CA . THR A 1 85 ? 22.328 -11.977 -24.953 1 98.56 85 THR A CA 1
ATOM 682 C C . THR A 1 85 ? 22.641 -11.992 -23.469 1 98.56 85 THR A C 1
ATOM 684 O O . THR A 1 85 ? 21.906 -11.406 -22.672 1 98.56 85 THR A O 1
ATOM 687 N N . VAL A 1 86 ? 23.688 -12.727 -23.125 1 98.44 86 VAL A N 1
ATOM 688 C CA . VAL A 1 86 ? 24.078 -12.805 -21.734 1 98.44 86 VAL A CA 1
ATOM 689 C C . VAL A 1 86 ? 25.391 -12.023 -21.516 1 98.44 86 VAL A C 1
ATOM 691 O O . VAL A 1 86 ? 26.344 -12.211 -22.266 1 98.44 86 VAL A O 1
ATOM 694 N N . ASN A 1 87 ? 25.391 -11.094 -20.594 1 98.5 87 ASN A N 1
ATOM 695 C CA . ASN A 1 87 ? 26.594 -10.367 -20.203 1 98.5 87 ASN A CA 1
ATOM 696 C C . ASN A 1 87 ? 26.984 -10.664 -18.75 1 98.5 87 ASN A C 1
ATOM 698 O O . ASN A 1 87 ? 26.328 -10.188 -17.828 1 98.5 87 ASN A O 1
ATOM 702 N N . ASP A 1 88 ? 28.062 -11.352 -18.531 1 98 88 ASP A N 1
ATOM 703 C CA . ASP A 1 88 ? 28.5 -11.789 -17.219 1 98 88 ASP A CA 1
ATOM 704 C C . ASP A 1 88 ? 29.156 -10.648 -16.453 1 98 88 ASP A C 1
ATOM 706 O O . ASP A 1 88 ? 29.219 -10.672 -15.219 1 98 88 ASP A O 1
ATOM 710 N N . ASP A 1 89 ? 29.688 -9.633 -17.109 1 97.69 89 ASP A N 1
ATOM 711 C CA . ASP A 1 89 ? 30.312 -8.484 -16.453 1 97.69 89 ASP A CA 1
ATOM 712 C C . ASP A 1 89 ? 29.266 -7.559 -15.859 1 97.69 89 ASP A C 1
ATOM 714 O O . ASP A 1 89 ? 29.375 -7.125 -14.711 1 97.69 89 ASP A O 1
ATOM 718 N N . SER A 1 90 ? 28.203 -7.289 -16.625 1 97.81 90 SER A N 1
ATOM 719 C CA . SER A 1 90 ? 27.156 -6.383 -16.203 1 97.81 90 SER A CA 1
ATOM 720 C C . SER A 1 90 ? 25.984 -7.148 -15.586 1 97.81 90 SER A C 1
ATOM 722 O O . SER A 1 90 ? 25.016 -6.547 -15.125 1 97.81 90 SER A O 1
ATOM 724 N N . MET A 1 91 ? 26.031 -8.461 -15.633 1 98.44 91 MET A N 1
ATOM 725 C CA . MET A 1 91 ? 25.094 -9.375 -14.969 1 98.44 91 MET A CA 1
ATOM 726 C C . MET A 1 91 ? 23.688 -9.188 -15.5 1 98.44 91 MET A C 1
ATOM 728 O O . MET A 1 91 ? 22.75 -8.93 -14.727 1 98.44 91 MET A O 1
ATOM 732 N N . TYR A 1 92 ? 23.469 -9.352 -16.781 1 98.69 92 TYR A N 1
ATOM 733 C CA . TYR A 1 92 ? 22.109 -9.312 -17.312 1 98.69 92 TYR A CA 1
ATOM 734 C C . TYR A 1 92 ? 21.906 -10.391 -18.375 1 98.69 92 TYR A C 1
ATOM 736 O O . TYR A 1 92 ? 22.875 -10.891 -18.953 1 98.69 92 TYR A O 1
ATOM 744 N N . VAL A 1 93 ? 20.75 -10.93 -18.531 1 98.81 93 VAL A N 1
ATOM 745 C CA . VAL A 1 93 ? 20.219 -11.773 -19.594 1 98.81 93 VAL A CA 1
ATOM 746 C C . VAL A 1 93 ? 19.156 -11.008 -20.391 1 98.81 93 VAL A C 1
ATOM 748 O O . VAL A 1 93 ? 18.109 -10.641 -19.844 1 98.81 93 VAL A O 1
ATOM 751 N N . ARG A 1 94 ? 19.375 -10.734 -21.672 1 98.81 94 ARG A N 1
ATOM 752 C CA . ARG A 1 94 ? 18.484 -9.898 -22.469 1 98.81 94 ARG A CA 1
ATOM 753 C C . ARG A 1 94 ? 17.906 -10.672 -23.641 1 98.81 94 ARG A C 1
ATOM 755 O O . ARG A 1 94 ? 18.641 -11.305 -24.406 1 98.81 94 ARG A O 1
ATOM 762 N N . PHE A 1 95 ? 16.625 -10.609 -23.75 1 98.88 95 PHE A N 1
ATOM 763 C CA . PHE A 1 95 ? 16 -11.219 -24.906 1 98.88 95 PHE A CA 1
ATOM 764 C C . PHE A 1 95 ? 16.5 -10.562 -26.203 1 98.88 95 PHE A C 1
ATOM 766 O O . PHE A 1 95 ? 16.703 -9.352 -26.25 1 98.88 95 PHE A O 1
ATOM 773 N N . LYS A 1 96 ? 16.594 -11.375 -27.25 1 98.62 96 LYS A N 1
ATOM 774 C CA . LYS A 1 96 ? 17.078 -10.867 -28.531 1 98.62 96 LYS A CA 1
ATOM 775 C C . LYS A 1 96 ? 15.914 -10.617 -29.484 1 98.62 96 LYS A C 1
ATOM 777 O O . LYS A 1 96 ? 15.875 -9.594 -30.172 1 98.62 96 LYS A O 1
ATOM 782 N N . PRO A 1 97 ? 14.914 -11.602 -29.578 1 98.38 97 PRO A N 1
ATOM 783 C CA . PRO A 1 97 ? 13.883 -11.445 -30.594 1 98.38 97 PRO A CA 1
ATOM 784 C C . PRO A 1 97 ? 13.047 -10.18 -30.406 1 98.38 97 PRO A C 1
ATOM 786 O O . PRO A 1 97 ? 12.727 -9.82 -29.266 1 98.38 97 PRO A O 1
ATOM 789 N N . THR A 1 98 ? 12.641 -9.57 -31.469 1 97.06 98 THR A N 1
ATOM 790 C CA . THR A 1 98 ? 11.875 -8.328 -31.422 1 97.06 98 THR A CA 1
ATOM 791 C C . THR A 1 98 ? 10.383 -8.609 -31.547 1 97.06 98 THR A C 1
ATOM 793 O O . THR A 1 98 ? 9.555 -7.805 -31.125 1 97.06 98 THR A O 1
ATOM 796 N N . SER A 1 99 ? 10.07 -9.742 -32.156 1 97 99 SER A N 1
ATOM 797 C CA . SER A 1 99 ? 8.664 -10.086 -32.281 1 97 99 SER A CA 1
ATOM 798 C C . SER A 1 99 ? 8.195 -10.969 -31.141 1 97 99 SER A C 1
ATOM 800 O O . SER A 1 99 ? 8.938 -11.836 -30.672 1 97 99 SER A O 1
ATOM 802 N N . PHE A 1 100 ? 7.004 -10.773 -30.75 1 97.12 100 PHE A N 1
ATOM 803 C CA . PHE A 1 100 ? 6.406 -11.555 -29.672 1 97.12 100 PHE A CA 1
ATOM 804 C C . PHE A 1 100 ? 6.371 -13.039 -30.031 1 97.12 100 PHE A C 1
ATOM 806 O O . PHE A 1 100 ? 6.727 -13.891 -29.219 1 97.12 100 PHE A O 1
ATOM 813 N N . GLN A 1 101 ? 5.949 -13.336 -31.203 1 97.75 101 GLN A N 1
ATOM 814 C CA . GLN A 1 101 ? 5.77 -14.719 -31.625 1 97.75 101 GLN A CA 1
ATOM 815 C C . GLN A 1 101 ? 7.09 -15.484 -31.594 1 97.75 101 GLN A C 1
ATOM 817 O O . GLN A 1 101 ? 7.152 -16.594 -31.078 1 97.75 101 GLN A O 1
ATOM 822 N N . GLU A 1 102 ? 8.078 -14.883 -32.188 1 98.12 102 GLU A N 1
ATOM 823 C CA . GLU A 1 102 ? 9.383 -15.531 -32.188 1 98.12 102 GLU A CA 1
ATOM 824 C C . GLU A 1 102 ? 9.891 -15.734 -30.75 1 98.12 102 GLU A C 1
ATOM 826 O O . GLU A 1 102 ? 10.414 -16.797 -30.422 1 98.12 102 GLU A O 1
ATOM 831 N N . ARG A 1 103 ? 9.742 -14.742 -29.953 1 98.31 103 ARG A N 1
ATOM 832 C CA . ARG A 1 103 ? 10.172 -14.805 -28.547 1 98.31 103 ARG A CA 1
ATOM 833 C C . ARG A 1 103 ? 9.438 -15.914 -27.812 1 98.31 103 ARG A C 1
ATOM 835 O O . ARG A 1 103 ? 10.055 -16.703 -27.094 1 98.31 103 ARG A O 1
ATOM 842 N N . ASP A 1 104 ? 8.195 -15.961 -28 1 97.75 104 ASP A N 1
ATOM 843 C CA . ASP A 1 104 ? 7.375 -16.953 -27.328 1 97.75 104 ASP A CA 1
ATOM 844 C C . ASP A 1 104 ? 7.723 -18.375 -27.797 1 97.75 104 ASP A C 1
ATOM 846 O O . ASP A 1 104 ? 7.812 -19.297 -26.984 1 97.75 104 ASP A O 1
ATOM 850 N N . ASP A 1 105 ? 7.898 -18.516 -29.094 1 98 105 ASP A N 1
ATOM 851 C CA . ASP A 1 105 ? 8.242 -19.828 -29.656 1 98 105 ASP A CA 1
ATOM 852 C C . ASP A 1 105 ? 9.57 -20.328 -29.094 1 98 105 ASP A C 1
ATOM 854 O O . ASP A 1 105 ? 9.672 -21.484 -28.672 1 98 105 ASP A O 1
ATOM 858 N N . LEU A 1 106 ? 10.531 -19.484 -29.125 1 98.44 106 LEU A N 1
ATOM 859 C CA . LEU A 1 106 ? 11.859 -19.875 -28.656 1 98.44 106 LEU A CA 1
ATOM 860 C C . LEU A 1 106 ? 11.828 -20.156 -27.156 1 98.44 106 LEU A C 1
ATOM 862 O O . LEU A 1 106 ? 12.5 -21.078 -26.672 1 98.44 106 LEU A O 1
ATOM 866 N N . THR A 1 107 ? 11.133 -19.359 -26.391 1 98.56 107 THR A N 1
ATOM 867 C CA . THR A 1 107 ? 11.023 -19.562 -24.953 1 98.56 107 THR A CA 1
ATOM 868 C C . THR A 1 107 ? 10.328 -20.891 -24.656 1 98.56 107 THR A C 1
ATOM 870 O O . THR A 1 107 ? 10.742 -21.609 -23.75 1 98.56 107 THR A O 1
ATOM 873 N N . GLU A 1 108 ? 9.312 -21.156 -25.406 1 97.94 108 GLU A N 1
ATOM 874 C CA . GLU A 1 108 ? 8.625 -22.438 -25.25 1 97.94 108 GLU A CA 1
ATOM 875 C C . GLU A 1 108 ? 9.578 -23.609 -25.516 1 97.94 108 GLU A C 1
ATOM 877 O O . GLU A 1 108 ? 9.586 -24.578 -24.75 1 97.94 108 GLU A O 1
ATOM 882 N N . GLU A 1 109 ? 10.273 -23.5 -26.562 1 98.19 109 GLU A N 1
ATOM 883 C CA . GLU A 1 109 ? 11.25 -24.547 -26.875 1 98.19 109 GLU A CA 1
ATOM 884 C C . GLU A 1 109 ? 12.266 -24.703 -25.75 1 98.19 109 GLU A C 1
ATOM 886 O O . GLU A 1 109 ? 12.609 -25.828 -25.375 1 98.19 109 GLU A O 1
ATOM 891 N N . LEU A 1 110 ? 12.734 -23.609 -25.266 1 98.31 110 LEU A N 1
ATOM 892 C CA . LEU A 1 110 ? 13.695 -23.625 -24.172 1 98.31 110 LEU A CA 1
ATOM 893 C C . LEU A 1 110 ? 13.102 -24.312 -22.938 1 98.31 110 LEU A C 1
ATOM 895 O O . LEU A 1 110 ? 13.742 -25.172 -22.328 1 98.31 110 LEU A O 1
ATOM 899 N N . CYS A 1 111 ? 11.883 -23.922 -22.562 1 97.88 111 CYS A N 1
ATOM 900 C CA . CYS A 1 111 ? 11.219 -24.5 -21.391 1 97.88 111 CYS A CA 1
ATOM 901 C C . CYS A 1 111 ? 11.055 -26.016 -21.547 1 97.88 111 CYS A C 1
ATOM 903 O O . CYS A 1 111 ? 11.281 -26.766 -20.609 1 97.88 111 CYS A O 1
ATOM 905 N N . GLN A 1 112 ? 10.727 -26.422 -22.75 1 97.44 112 GLN A N 1
ATOM 906 C CA . GLN A 1 112 ? 10.539 -27.844 -23 1 97.44 112 GLN A CA 1
ATOM 907 C C . GLN A 1 112 ? 11.859 -28.594 -22.891 1 97.44 112 GLN A C 1
ATOM 909 O O . GLN A 1 112 ? 11.898 -29.719 -22.375 1 97.44 112 GLN A O 1
ATOM 914 N N . LEU A 1 113 ? 12.867 -28 -23.406 1 97.75 113 LEU A N 1
ATOM 915 C CA . LEU A 1 113 ? 14.188 -28.625 -23.297 1 97.75 113 LEU A CA 1
ATOM 916 C C . LEU A 1 113 ? 14.602 -28.766 -21.844 1 97.75 113 LEU A C 1
ATOM 918 O O . LEU A 1 113 ? 15.133 -29.797 -21.438 1 97.75 113 LEU A O 1
ATOM 922 N N . LEU A 1 114 ? 14.422 -27.688 -21.109 1 98 114 LEU A N 1
ATOM 923 C CA . LEU A 1 114 ? 14.719 -27.75 -19.688 1 98 114 LEU A CA 1
ATOM 924 C C . LEU A 1 114 ? 13.891 -28.828 -18.984 1 98 114 LEU A C 1
ATOM 926 O O . LEU A 1 114 ? 14.398 -29.547 -18.141 1 98 114 LEU A O 1
ATOM 930 N N . ARG A 1 115 ? 12.617 -28.891 -19.359 1 97.31 115 ARG A N 1
ATOM 931 C CA . ARG A 1 115 ? 11.719 -29.875 -18.766 1 97.31 115 ARG A CA 1
ATOM 932 C C . ARG A 1 115 ? 12.289 -31.281 -18.891 1 97.31 115 ARG A C 1
ATOM 934 O O . ARG A 1 115 ? 12.195 -32.094 -17.969 1 97.31 115 ARG A O 1
ATOM 941 N N . VAL A 1 116 ? 12.945 -31.594 -19.938 1 96.69 116 VAL A N 1
ATOM 942 C CA . VAL A 1 116 ? 13.367 -32.938 -20.266 1 96.69 116 VAL A CA 1
ATOM 943 C C . VAL A 1 116 ? 14.789 -33.188 -19.781 1 96.69 116 VAL A C 1
ATOM 945 O O . VAL A 1 116 ? 15.117 -34.281 -19.297 1 96.69 116 VAL A O 1
ATOM 948 N N . LYS A 1 117 ? 15.609 -32.188 -19.797 1 97.12 117 LYS A N 1
ATOM 949 C CA . LYS A 1 117 ? 17.047 -32.469 -19.672 1 97.12 117 LYS A CA 1
ATOM 950 C C . LYS A 1 117 ? 17.609 -31.844 -18.406 1 97.12 117 LYS A C 1
ATOM 952 O O . LYS A 1 117 ? 18.703 -32.188 -17.969 1 97.12 117 LYS A O 1
ATOM 957 N N . SER A 1 118 ? 16.875 -30.891 -17.812 1 96.5 118 SER A N 1
ATOM 958 C CA . SER A 1 118 ? 17.453 -30.125 -16.719 1 96.5 118 SER A CA 1
ATOM 959 C C . SER A 1 118 ? 17.344 -30.891 -15.398 1 96.5 118 SER A C 1
ATOM 961 O O . SER A 1 118 ? 16.484 -31.766 -15.258 1 96.5 118 SER A O 1
ATOM 963 N N . LYS A 1 119 ? 18.203 -30.547 -14.492 1 93.44 119 LYS A N 1
ATOM 964 C CA . LYS A 1 119 ? 18.172 -31.125 -13.148 1 93.44 119 LYS A CA 1
ATOM 965 C C . LYS A 1 119 ? 17.516 -30.156 -12.156 1 93.44 119 LYS A C 1
ATOM 967 O O . LYS A 1 119 ? 17.594 -30.359 -10.945 1 93.44 119 LYS A O 1
ATOM 972 N N . LEU A 1 120 ? 16.953 -29.094 -12.648 1 95.81 120 LEU A N 1
ATOM 973 C CA . LEU A 1 120 ? 16.312 -28.094 -11.781 1 95.81 120 LEU A CA 1
ATOM 974 C C . LEU A 1 120 ? 15.133 -28.703 -11.031 1 95.81 120 LEU A C 1
ATOM 976 O O . LEU A 1 120 ? 14.359 -29.469 -11.609 1 95.81 120 LEU A O 1
ATOM 980 N N . GLU A 1 121 ? 14.969 -28.438 -9.797 1 94.31 121 GLU A N 1
ATOM 981 C CA . GLU A 1 121 ? 13.883 -28.953 -8.961 1 94.31 121 GLU A CA 1
ATOM 982 C C . GLU A 1 121 ? 12.547 -28.312 -9.336 1 94.31 121 GLU A C 1
ATOM 984 O O . GLU A 1 121 ? 11.5 -28.953 -9.25 1 94.31 121 GLU A O 1
ATOM 989 N N . CYS A 1 122 ? 12.594 -27.047 -9.75 1 93.5 122 CYS A N 1
ATOM 990 C CA . CYS A 1 122 ? 11.367 -26.312 -10.039 1 93.5 122 CYS A CA 1
ATOM 991 C C . CYS A 1 122 ? 10.625 -26.938 -11.211 1 93.5 122 CYS A C 1
ATOM 993 O O . CYS A 1 122 ? 9.43 -26.703 -11.391 1 93.5 122 CYS A O 1
ATOM 995 N N . ILE A 1 123 ? 11.258 -27.719 -12 1 92.94 123 ILE A N 1
ATOM 996 C CA . ILE A 1 123 ? 10.648 -28.391 -13.148 1 92.94 123 ILE A CA 1
ATOM 997 C C . ILE A 1 123 ? 9.578 -29.375 -12.664 1 92.94 123 ILE A C 1
ATOM 999 O O . ILE A 1 123 ? 8.594 -29.609 -13.367 1 92.94 123 ILE A O 1
ATOM 1003 N N . LYS A 1 124 ? 9.727 -29.859 -11.477 1 89.12 124 LYS A N 1
ATOM 1004 C CA . LYS A 1 124 ? 8.797 -30.828 -10.906 1 89.12 124 LYS A CA 1
ATOM 1005 C C . LYS A 1 124 ? 7.422 -30.203 -10.672 1 89.12 124 LYS A C 1
ATOM 1007 O O . LYS A 1 124 ? 6.434 -30.906 -10.492 1 89.12 124 LYS A O 1
ATOM 1012 N N . THR A 1 125 ? 7.352 -28.938 -10.695 1 87.69 125 THR A N 1
ATOM 1013 C CA . THR A 1 125 ? 6.086 -28.25 -10.461 1 87.69 125 THR A CA 1
ATOM 1014 C C . THR A 1 125 ? 5.465 -27.797 -11.781 1 87.69 125 THR A C 1
ATOM 1016 O O . THR A 1 125 ? 4.672 -26.844 -11.805 1 87.69 125 THR A O 1
ATOM 1019 N N . TRP A 1 126 ? 5.875 -28.484 -12.82 1 92.62 126 TRP A N 1
ATOM 1020 C CA . TRP A 1 126 ? 5.328 -28.203 -14.148 1 92.62 126 TRP A CA 1
ATOM 1021 C C . TRP A 1 126 ? 3.809 -28.328 -14.148 1 92.62 126 TRP A C 1
ATOM 1023 O O . TRP A 1 126 ? 3.252 -29.234 -13.531 1 92.62 126 TRP A O 1
ATOM 1033 N N . ARG A 1 127 ? 3.031 -27.375 -14.82 1 90.25 127 ARG A N 1
ATOM 1034 C CA . ARG A 1 127 ? 1.573 -27.359 -14.75 1 90.25 127 ARG A CA 1
ATOM 1035 C C . ARG A 1 127 ? 0.955 -27.234 -16.141 1 90.25 127 ARG A C 1
ATOM 1037 O O . ARG A 1 127 ? -0.269 -27.203 -16.281 1 90.25 127 ARG A O 1
ATOM 1044 N N . ASP A 1 128 ? 1.778 -27.125 -17.172 1 94.06 128 ASP A N 1
ATOM 1045 C CA . ASP A 1 128 ? 1.282 -26.828 -18.516 1 94.06 128 ASP A CA 1
ATOM 1046 C C . ASP A 1 128 ? 0.439 -25.562 -18.516 1 94.06 128 ASP A C 1
ATOM 1048 O O . ASP A 1 128 ? -0.652 -25.531 -19.094 1 94.06 128 ASP A O 1
ATOM 1052 N N . GLU A 1 129 ? 0.75 -24.625 -17.719 1 95.25 129 GLU A N 1
ATOM 1053 C CA . GLU A 1 129 ? 0.169 -23.297 -17.594 1 95.25 129 GLU A CA 1
ATOM 1054 C C . GLU A 1 129 ? 1.231 -22.219 -17.781 1 95.25 129 GLU A C 1
ATOM 1056 O O . GLU A 1 129 ? 2.33 -22.312 -17.234 1 95.25 129 GLU A O 1
ATOM 1061 N N . LYS A 1 130 ? 0.897 -21.234 -18.578 1 97.44 130 LYS A N 1
ATOM 1062 C CA . LYS A 1 130 ? 1.867 -20.172 -18.859 1 97.44 130 LYS A CA 1
ATOM 1063 C C . LYS A 1 130 ? 1.515 -18.891 -18.109 1 97.44 130 LYS A C 1
ATOM 1065 O O . LYS A 1 130 ? 0.337 -18.562 -17.969 1 97.44 130 LYS A O 1
ATOM 1070 N N . TYR A 1 131 ? 2.51 -18.312 -17.641 1 97.75 131 TYR A N 1
ATOM 1071 C CA . TYR A 1 131 ? 2.406 -16.969 -17.062 1 97.75 131 TYR A CA 1
ATOM 1072 C C . TYR A 1 131 ? 2.939 -15.922 -18.031 1 97.75 131 TYR A C 1
ATOM 1074 O O . TYR A 1 131 ? 3.951 -16.141 -18.703 1 97.75 131 TYR A O 1
ATOM 1082 N N . ALA A 1 132 ? 2.268 -14.812 -18.078 1 98 132 ALA A N 1
ATOM 1083 C CA . ALA A 1 132 ? 2.697 -13.719 -18.938 1 98 132 ALA A CA 1
ATOM 1084 C C . ALA A 1 132 ? 3.6 -12.742 -18.188 1 98 132 ALA A C 1
ATOM 1086 O O . ALA A 1 132 ? 3.338 -12.414 -17.031 1 98 132 ALA A O 1
ATOM 1087 N N . VAL A 1 133 ? 4.68 -12.414 -18.828 1 98.25 133 VAL A N 1
ATOM 1088 C CA . VAL A 1 133 ? 5.5 -11.281 -18.391 1 98.25 133 VAL A CA 1
ATOM 1089 C C . VAL A 1 133 ? 5.082 -10.023 -19.156 1 98.25 133 VAL A C 1
ATOM 1091 O O . VAL A 1 133 ? 4.945 -10.047 -20.375 1 98.25 133 VAL A O 1
ATOM 1094 N N . TYR A 1 134 ? 4.941 -8.93 -18.438 1 97 134 TYR A N 1
ATOM 1095 C CA . TYR A 1 134 ? 4.363 -7.754 -19.078 1 97 134 TYR A CA 1
ATOM 1096 C C . TYR A 1 134 ? 5.406 -6.652 -19.234 1 97 134 TYR A C 1
ATOM 1098 O O . TYR A 1 134 ? 6.23 -6.438 -18.344 1 97 134 TYR A O 1
ATOM 1106 N N . VAL A 1 135 ? 5.359 -6.008 -20.328 1 96.25 135 VAL A N 1
ATOM 1107 C CA . VAL A 1 135 ? 6.066 -4.766 -20.609 1 96.25 135 VAL A CA 1
ATOM 1108 C C . VAL A 1 135 ? 5.105 -3.764 -21.25 1 96.25 135 VAL A C 1
ATOM 1110 O O . VAL A 1 135 ? 4.375 -4.102 -22.188 1 96.25 135 VAL A O 1
ATOM 1113 N N . GLU A 1 136 ? 4.988 -2.537 -20.688 1 89.88 136 GLU A N 1
ATOM 1114 C CA . GLU A 1 136 ? 4.055 -1.519 -21.156 1 89.88 136 GLU A CA 1
ATOM 1115 C C . GLU A 1 136 ? 2.631 -2.061 -21.219 1 89.88 136 GLU A C 1
ATOM 1117 O O . GLU A 1 136 ? 1.943 -1.904 -22.234 1 89.88 136 GLU A O 1
ATOM 1122 N N . HIS A 1 137 ? 2.273 -2.918 -20.25 1 87.44 137 HIS A N 1
ATOM 1123 C CA . HIS A 1 137 ? 0.934 -3.428 -19.984 1 87.44 137 HIS A CA 1
ATOM 1124 C C . HIS A 1 137 ? 0.506 -4.438 -21.047 1 87.44 137 HIS A C 1
ATOM 1126 O O . HIS A 1 137 ? -0.679 -4.758 -21.156 1 87.44 137 HIS A O 1
ATOM 1132 N N . GLU A 1 138 ? 1.509 -4.922 -21.828 1 93.69 138 GLU A N 1
ATOM 1133 C CA . GLU A 1 138 ? 1.229 -5.969 -22.812 1 93.69 138 GLU A CA 1
ATOM 1134 C C . GLU A 1 138 ? 2.07 -7.215 -22.547 1 93.69 138 GLU A C 1
ATOM 1136 O O . GLU A 1 138 ? 3.213 -7.113 -22.094 1 93.69 138 GLU A O 1
ATOM 1141 N N . PRO A 1 139 ? 1.46 -8.359 -22.828 1 96.81 139 PRO A N 1
ATOM 1142 C CA . PRO A 1 139 ? 2.289 -9.562 -22.703 1 96.81 139 PRO A CA 1
ATOM 1143 C C . PRO A 1 139 ? 3.553 -9.5 -23.562 1 96.81 139 PRO A C 1
ATOM 1145 O O . PRO A 1 139 ? 3.475 -9.234 -24.766 1 96.81 139 PRO A O 1
ATOM 1148 N N . TYR A 1 140 ? 4.652 -9.672 -22.953 1 98.19 140 TYR A N 1
ATOM 1149 C CA . TYR A 1 140 ? 5.945 -9.602 -23.625 1 98.19 140 TYR A CA 1
ATOM 1150 C C . TYR A 1 140 ? 6.461 -10.992 -23.969 1 98.19 140 TYR A C 1
ATOM 1152 O O . TYR A 1 140 ? 6.996 -11.219 -25.047 1 98.19 140 TYR A O 1
ATOM 1160 N N . VAL A 1 141 ? 6.266 -11.906 -23.078 1 98.5 141 VAL A N 1
ATOM 1161 C CA . VAL A 1 141 ? 6.66 -13.297 -23.25 1 98.5 141 VAL A CA 1
ATOM 1162 C C . VAL A 1 141 ? 5.852 -14.188 -22.297 1 98.5 141 VAL A C 1
ATOM 1164 O O . VAL A 1 141 ? 5.391 -13.734 -21.25 1 98.5 141 VAL A O 1
ATOM 1167 N N . LEU A 1 142 ? 5.594 -15.391 -22.719 1 98.38 142 LEU A N 1
ATOM 1168 C CA . LEU A 1 142 ? 4.926 -16.391 -21.891 1 98.38 142 LEU A CA 1
ATOM 1169 C C . LEU A 1 142 ? 5.922 -17.422 -21.359 1 98.38 142 LEU A C 1
ATOM 1171 O O . LEU A 1 142 ? 6.77 -17.906 -22.125 1 98.38 142 LEU A O 1
ATOM 1175 N N . ILE A 1 143 ? 5.867 -17.703 -20.094 1 97.88 143 ILE A N 1
ATOM 1176 C CA . ILE A 1 143 ? 6.773 -18.641 -19.453 1 97.88 143 ILE A CA 1
ATOM 1177 C C . ILE A 1 143 ? 5.973 -19.688 -18.672 1 97.88 143 ILE A C 1
ATOM 1179 O O . ILE A 1 143 ? 4.988 -19.359 -18 1 97.88 143 ILE A O 1
ATOM 1183 N N . GLU A 1 144 ? 6.426 -20.922 -18.812 1 97.81 144 GLU A N 1
ATOM 1184 C CA . GLU A 1 144 ? 5.801 -21.969 -18.016 1 97.81 144 GLU A CA 1
ATOM 1185 C C . GLU A 1 144 ? 5.805 -21.625 -16.531 1 97.81 144 GLU A C 1
ATOM 1187 O O . GLU A 1 144 ? 6.84 -21.219 -15.984 1 97.81 144 GLU A O 1
ATOM 1192 N N . ARG A 1 145 ? 4.68 -21.812 -15.859 1 96.19 145 ARG A N 1
ATOM 1193 C CA . ARG A 1 145 ? 4.488 -21.422 -14.469 1 96.19 145 ARG A CA 1
ATOM 1194 C C . ARG A 1 145 ? 5.547 -22.062 -13.578 1 96.19 145 ARG A C 1
ATOM 1196 O O . ARG A 1 145 ? 6.039 -21.438 -12.641 1 96.19 145 ARG A O 1
ATOM 1203 N N . GLY A 1 146 ? 5.875 -23.281 -13.82 1 95.5 146 GLY A N 1
ATOM 1204 C CA . GLY A 1 146 ? 6.863 -23.984 -13.016 1 95.5 146 GLY A CA 1
ATOM 1205 C C . GLY A 1 146 ? 8.25 -23.359 -13.094 1 95.5 146 GLY A C 1
ATOM 1206 O O . GLY A 1 146 ? 9.109 -23.641 -12.266 1 95.5 146 GLY A O 1
ATOM 1207 N N . LEU A 1 147 ? 8.508 -22.5 -14.078 1 97.75 147 LEU A N 1
ATOM 1208 C CA . LEU A 1 147 ? 9.812 -21.875 -14.266 1 97.75 147 LEU A CA 1
ATOM 1209 C C . LEU A 1 147 ? 9.758 -20.391 -13.922 1 97.75 147 LEU A C 1
ATOM 1211 O O . LEU A 1 147 ? 10.719 -19.656 -14.164 1 97.75 147 LEU A O 1
ATOM 1215 N N . ALA A 1 148 ? 8.641 -19.938 -13.344 1 97.31 148 ALA A N 1
ATOM 1216 C CA . ALA A 1 148 ? 8.5 -18.531 -12.977 1 97.31 148 ALA A CA 1
ATOM 1217 C C . ALA A 1 148 ? 9.594 -18.109 -12 1 97.31 148 ALA A C 1
ATOM 1219 O O . ALA A 1 148 ? 10.172 -17.031 -12.133 1 97.31 148 ALA A O 1
ATOM 1220 N N . GLY A 1 149 ? 9.844 -18.969 -11.023 1 97.19 149 GLY A N 1
ATOM 1221 C CA . GLY A 1 149 ? 10.898 -18.688 -10.062 1 97.19 149 GLY A CA 1
ATOM 1222 C C . GLY A 1 149 ? 12.281 -18.656 -10.688 1 97.19 149 GLY A C 1
ATOM 1223 O O . GLY A 1 149 ? 13.102 -17.797 -10.336 1 97.19 149 GLY A O 1
ATOM 1224 N N . ALA A 1 150 ? 12.539 -19.531 -11.625 1 98.31 150 ALA A N 1
ATOM 1225 C CA . ALA A 1 150 ? 13.836 -19.625 -12.297 1 98.31 150 ALA A CA 1
ATOM 1226 C C . ALA A 1 150 ? 14.125 -18.344 -13.078 1 98.31 150 ALA A C 1
ATOM 1228 O O . ALA A 1 150 ? 15.273 -17.891 -13.125 1 98.31 150 ALA A O 1
ATOM 1229 N N . PHE A 1 151 ? 13.102 -17.781 -13.633 1 98.56 151 PHE A N 1
ATOM 1230 C CA . PHE A 1 151 ? 13.289 -16.562 -14.43 1 98.56 151 PHE A CA 1
ATOM 1231 C C . PHE A 1 151 ? 13.039 -15.32 -13.586 1 98.56 151 PHE A C 1
ATOM 1233 O O . PHE A 1 151 ? 13.242 -14.195 -14.055 1 98.56 151 PHE A O 1
ATOM 1240 N N . GLY A 1 152 ? 12.57 -15.516 -12.336 1 98.5 152 GLY A N 1
ATOM 1241 C CA . GLY A 1 152 ? 12.406 -14.422 -11.391 1 98.5 152 GLY A CA 1
ATOM 1242 C C . GLY A 1 152 ? 11.414 -13.375 -11.859 1 98.5 152 GLY A C 1
ATOM 1243 O O . GLY A 1 152 ? 11.625 -12.18 -11.641 1 98.5 152 GLY A O 1
ATOM 1244 N N . ILE A 1 153 ? 10.352 -13.75 -12.578 1 98.56 153 ILE A N 1
ATOM 1245 C CA . ILE A 1 153 ? 9.391 -12.82 -13.156 1 98.56 153 ILE A CA 1
ATOM 1246 C C . ILE A 1 153 ? 8.305 -12.508 -12.133 1 98.56 153 ILE A C 1
ATOM 1248 O O . ILE A 1 153 ? 8.203 -13.172 -11.094 1 98.56 153 ILE A O 1
ATOM 1252 N N . VAL A 1 154 ? 7.52 -11.469 -12.438 1 98.38 154 VAL A N 1
ATOM 1253 C CA . VAL A 1 154 ? 6.355 -11.156 -11.617 1 98.38 154 VAL A CA 1
ATOM 1254 C C . VAL A 1 154 ? 5.215 -12.117 -11.945 1 98.38 154 VAL A C 1
ATOM 1256 O O . VAL A 1 154 ? 4.918 -12.359 -13.117 1 98.38 154 VAL A O 1
ATOM 1259 N N . THR A 1 155 ? 4.699 -12.703 -10.969 1 98.12 155 THR A N 1
ATOM 1260 C CA . THR A 1 155 ? 3.531 -13.562 -11.117 1 98.12 155 THR A CA 1
ATOM 1261 C C . THR A 1 155 ? 2.289 -12.906 -10.531 1 98.12 155 THR A C 1
ATOM 1263 O O . THR A 1 155 ? 2.395 -11.992 -9.711 1 98.12 155 THR A O 1
ATOM 1266 N N . TYR A 1 156 ? 1.153 -13.367 -10.984 1 98.06 156 TYR A N 1
ATOM 1267 C CA . TYR A 1 156 ? -0.11 -12.734 -10.617 1 98.06 156 TYR A CA 1
ATOM 1268 C C . TYR A 1 156 ? -1.108 -13.766 -10.109 1 98.06 156 TYR A C 1
ATOM 1270 O O . TYR A 1 156 ? -1.154 -14.891 -10.609 1 98.06 156 TYR A O 1
ATOM 1278 N N . GLY A 1 157 ? -1.865 -13.383 -9.18 1 98.12 157 GLY A N 1
ATOM 1279 C CA . GLY A 1 157 ? -2.902 -14.25 -8.633 1 98.12 157 GLY A CA 1
ATOM 1280 C C . GLY A 1 157 ? -4.105 -13.484 -8.117 1 98.12 157 GLY A C 1
ATOM 1281 O O . GLY A 1 157 ? -4.102 -12.25 -8.094 1 98.12 157 GLY A O 1
ATOM 1282 N N . VAL A 1 158 ? -5.148 -14.203 -7.801 1 98.62 158 VAL A N 1
ATOM 1283 C CA . VAL A 1 158 ? -6.355 -13.664 -7.184 1 98.62 158 VAL A CA 1
ATOM 1284 C C . VAL A 1 158 ? -6.586 -14.336 -5.828 1 98.62 158 VAL A C 1
ATOM 1286 O O . VAL A 1 158 ? -6.297 -15.523 -5.66 1 98.62 158 VAL A O 1
ATOM 1289 N N . HIS A 1 159 ? -7.027 -13.617 -4.895 1 98.81 159 HIS A N 1
ATOM 1290 C CA . HIS A 1 159 ? -7.488 -14.102 -3.598 1 98.81 159 HIS A CA 1
ATOM 1291 C C . HIS A 1 159 ? -8.883 -13.578 -3.27 1 98.81 159 HIS A C 1
ATOM 1293 O O . HIS A 1 159 ? -9.141 -12.383 -3.414 1 98.81 159 HIS A O 1
ATOM 1299 N N . VAL A 1 160 ? -9.766 -14.406 -2.848 1 98.75 160 VAL A N 1
ATOM 1300 C CA . VAL A 1 160 ? -11.117 -14.031 -2.451 1 98.75 160 VAL A CA 1
ATOM 1301 C C . VAL A 1 160 ? -11.328 -14.359 -0.974 1 98.75 160 VAL A C 1
ATOM 1303 O O . VAL A 1 160 ? -11.109 -15.484 -0.54 1 98.75 160 VAL A O 1
ATOM 1306 N N . ASN A 1 161 ? -11.641 -13.375 -0.207 1 98.75 161 ASN A N 1
ATOM 1307 C CA . ASN A 1 161 ? -12.125 -13.609 1.15 1 98.75 161 ASN A CA 1
ATOM 1308 C C . ASN A 1 161 ? -13.625 -13.891 1.176 1 98.75 161 ASN A C 1
ATOM 1310 O O . ASN A 1 161 ? -14.414 -13.086 0.69 1 98.75 161 ASN A O 1
ATOM 1314 N N . GLY A 1 162 ? -14 -15.031 1.661 1 98.31 162 GLY A N 1
ATOM 1315 C CA . GLY A 1 162 ? -15.398 -15.391 1.782 1 98.31 162 GLY A CA 1
ATOM 1316 C C . GLY A 1 162 ? -15.898 -15.359 3.213 1 98.31 162 GLY A C 1
ATOM 1317 O O . GLY A 1 162 ? -15.336 -16.016 4.09 1 98.31 162 GLY A O 1
ATOM 1318 N N . PHE A 1 163 ? -16.938 -14.562 3.473 1 98.12 163 PHE A N 1
ATOM 1319 C CA . PHE A 1 163 ? -17.453 -14.422 4.828 1 98.12 163 PHE A CA 1
ATOM 1320 C C . PHE A 1 163 ? -18.969 -14.18 4.809 1 98.12 163 PHE A C 1
ATOM 1322 O O . PHE A 1 163 ? -19.562 -14.055 3.74 1 98.12 163 PHE A O 1
ATOM 1329 N N . PHE A 1 164 ? -19.578 -14.297 5.902 1 96.38 164 PHE A N 1
ATOM 1330 C CA . PHE A 1 164 ? -20.984 -13.93 6.121 1 96.38 164 PHE A CA 1
ATOM 1331 C C . PHE A 1 164 ? -21.172 -13.383 7.531 1 96.38 164 PHE A C 1
ATOM 1333 O O . PHE A 1 164 ? -20.281 -13.484 8.375 1 96.38 164 PHE A O 1
ATOM 1340 N N . ARG A 1 165 ? -22.203 -12.664 7.727 1 93.5 165 ARG A N 1
ATOM 1341 C CA . ARG A 1 165 ? -22.547 -12.141 9.047 1 93.5 165 ARG A CA 1
ATOM 1342 C C . ARG A 1 165 ? -23.719 -12.914 9.648 1 93.5 165 ARG A C 1
ATOM 1344 O O . ARG A 1 165 ? -24.719 -13.141 8.977 1 93.5 165 ARG A O 1
ATOM 1351 N N . ASP A 1 166 ? -23.484 -13.289 10.875 1 91 166 ASP A N 1
ATOM 1352 C CA . ASP A 1 166 ? -24.562 -13.969 11.594 1 91 166 ASP A CA 1
ATOM 1353 C C . ASP A 1 166 ? -25.797 -13.078 11.703 1 91 166 ASP A C 1
ATOM 1355 O O . ASP A 1 166 ? -25.703 -11.938 12.148 1 91 166 ASP A O 1
ATOM 1359 N N . SER A 1 167 ? -26.938 -13.562 11.344 1 87.69 167 SER A N 1
ATOM 1360 C CA . SER A 1 167 ? -28.156 -12.766 11.25 1 87.69 167 SER A CA 1
ATOM 1361 C C . SER A 1 167 ? -28.641 -12.336 12.633 1 87.69 167 SER A C 1
ATOM 1363 O O . SER A 1 167 ? -29.328 -11.312 12.766 1 87.69 167 SER A O 1
ATOM 1365 N N . THR A 1 168 ? -28.344 -13.047 13.656 1 87.5 168 THR A N 1
ATOM 1366 C CA . THR A 1 168 ? -28.812 -12.773 15.008 1 87.5 168 THR A CA 1
ATOM 1367 C C . THR A 1 168 ? -27.828 -11.875 15.758 1 87.5 168 THR A C 1
ATOM 1369 O O . THR A 1 168 ? -28.203 -10.797 16.219 1 87.5 168 THR A O 1
ATOM 1372 N N . SER A 1 169 ? -26.562 -12.234 15.75 1 87.75 169 SER A N 1
ATOM 1373 C CA . SER A 1 169 ? -25.562 -11.531 16.562 1 87.75 169 SER A CA 1
ATOM 1374 C C . SER A 1 169 ? -24.875 -10.445 15.742 1 87.75 169 SER A C 1
ATOM 1376 O O . SER A 1 169 ? -24.266 -9.531 16.312 1 87.75 169 SER A O 1
ATOM 1378 N N . GLY A 1 170 ? -24.891 -10.586 14.422 1 90.12 170 GLY A N 1
ATOM 1379 C CA . GLY A 1 170 ? -24.156 -9.664 13.562 1 90.12 170 GLY A CA 1
ATOM 1380 C C . GLY A 1 170 ? -22.672 -9.961 13.492 1 90.12 170 GLY A C 1
ATOM 1381 O O . GLY A 1 170 ? -21.938 -9.289 12.766 1 90.12 170 GLY A O 1
ATOM 1382 N N . GLU A 1 171 ? -22.297 -11.008 14.148 1 94.38 171 GLU A N 1
ATOM 1383 C CA . GLU A 1 171 ? -20.875 -11.383 14.164 1 94.38 171 GLU A CA 1
ATOM 1384 C C . GLU A 1 171 ? -20.422 -11.875 12.797 1 94.38 171 GLU A C 1
ATOM 1386 O O . GLU A 1 171 ? -21.188 -12.508 12.07 1 94.38 171 GLU A O 1
ATOM 1391 N N . ILE A 1 172 ? -19.188 -11.562 12.508 1 96.62 172 ILE A N 1
ATOM 1392 C CA . ILE A 1 172 ? -18.641 -11.992 11.227 1 96.62 172 ILE A CA 1
ATOM 1393 C C . ILE A 1 172 ? -18.172 -13.445 11.328 1 96.62 172 ILE A C 1
ATOM 1395 O O . ILE A 1 172 ? -17.609 -13.844 12.344 1 96.62 172 ILE A O 1
ATOM 1399 N N . LYS A 1 173 ? -18.438 -14.227 10.32 1 96.81 173 LYS A N 1
ATOM 1400 C CA . LYS A 1 173 ? -17.953 -15.594 10.148 1 96.81 173 LYS A CA 1
ATOM 1401 C C . LYS A 1 173 ? -17.25 -15.766 8.805 1 96.81 173 LYS A C 1
ATOM 1403 O O . LYS A 1 173 ? -17.688 -15.195 7.801 1 96.81 173 LYS A O 1
ATOM 1408 N N . PHE A 1 174 ? -16.172 -16.531 8.812 1 97.94 174 PHE A N 1
ATOM 1409 C CA . PHE A 1 174 ? -15.367 -16.703 7.613 1 97.94 174 PHE A CA 1
ATOM 1410 C C . PHE A 1 174 ? -15.43 -18.141 7.117 1 97.94 174 PHE A C 1
ATOM 1412 O O . PHE A 1 174 ? -15.398 -19.078 7.914 1 97.94 174 PHE A O 1
ATOM 1419 N N . TRP A 1 175 ? -15.602 -18.312 5.832 1 97.56 175 TRP A N 1
ATOM 1420 C CA . TRP A 1 175 ? -15.344 -19.609 5.207 1 97.56 175 TRP A CA 1
ATOM 1421 C C . TRP A 1 175 ? -13.852 -19.812 4.98 1 97.56 175 TRP A C 1
ATOM 1423 O O . TRP A 1 175 ? -13.242 -19.156 4.137 1 97.56 175 TRP A O 1
ATOM 1433 N N . ILE A 1 176 ? -13.281 -20.703 5.746 1 97.75 176 ILE A N 1
ATOM 1434 C CA . ILE A 1 176 ? -11.844 -20.953 5.672 1 97.75 176 ILE A CA 1
ATOM 1435 C C . ILE A 1 176 ? -11.586 -22.391 5.238 1 97.75 176 ILE A C 1
ATOM 1437 O O . ILE A 1 176 ? -11.898 -23.328 5.973 1 97.75 176 ILE A O 1
ATOM 1441 N N . PRO A 1 177 ? -11.023 -22.562 4.078 1 97.5 177 PRO A N 1
ATOM 1442 C CA . PRO A 1 177 ? -10.672 -23.922 3.664 1 97.5 177 PRO A CA 1
ATOM 1443 C C . PRO A 1 177 ? -9.312 -24.359 4.199 1 97.5 177 PRO A C 1
ATOM 1445 O O . PRO A 1 177 ? -8.461 -23.531 4.523 1 97.5 177 PRO A O 1
ATOM 1448 N N . ARG A 1 178 ? -9.164 -25.625 4.312 1 97.06 178 ARG A N 1
ATOM 1449 C CA . ARG A 1 178 ? -7.879 -26.266 4.551 1 97.06 178 ARG A CA 1
ATOM 1450 C C . ARG A 1 178 ? -7.367 -26.953 3.285 1 97.06 178 ARG A C 1
ATOM 1452 O O . ARG A 1 178 ? -8.094 -27.719 2.648 1 97.06 178 ARG A O 1
ATOM 1459 N N . ARG A 1 179 ? -6.148 -26.656 2.916 1 95.38 179 ARG A N 1
ATOM 1460 C CA . ARG A 1 179 ? -5.535 -27.234 1.727 1 95.38 179 ARG A CA 1
ATOM 1461 C C . ARG A 1 179 ? -5.328 -28.734 1.896 1 95.38 179 ARG A C 1
ATOM 1463 O O . ARG A 1 179 ? -4.996 -29.203 2.986 1 95.38 179 ARG A O 1
ATOM 1470 N N . SER A 1 180 ? -5.449 -29.453 0.794 1 93.94 180 SER A N 1
ATOM 1471 C CA . SER A 1 180 ? -5.219 -30.891 0.805 1 93.94 180 SER A CA 1
ATOM 1472 C C . SER A 1 180 ? -3.797 -31.234 1.238 1 93.94 180 SER A C 1
ATOM 1474 O O . SER A 1 180 ? -2.861 -30.484 0.935 1 93.94 180 SER A O 1
ATOM 1476 N N . ALA A 1 181 ? -3.637 -32.375 1.865 1 93.56 181 ALA A N 1
ATOM 1477 C CA . ALA A 1 181 ? -2.328 -32.844 2.322 1 93.56 181 ALA A CA 1
ATOM 1478 C C . ALA A 1 181 ? -1.438 -33.219 1.142 1 93.56 181 ALA A C 1
ATOM 1480 O O . ALA A 1 181 ? -0.216 -33.312 1.281 1 93.56 181 ALA A O 1
ATOM 1481 N N . THR A 1 182 ? -2.016 -33.406 0.003 1 89.75 182 THR A N 1
ATOM 1482 C CA . THR A 1 182 ? -1.269 -33.875 -1.156 1 89.75 182 THR A CA 1
ATOM 1483 C C . THR A 1 182 ? -0.748 -32.688 -1.982 1 89.75 182 THR A C 1
ATOM 1485 O O . THR A 1 182 ? 0.001 -32.906 -2.941 1 89.75 182 THR A O 1
ATOM 1488 N N . LYS A 1 183 ? -1.223 -31.484 -1.583 1 87.69 183 LYS A N 1
ATOM 1489 C CA . LYS A 1 183 ? -0.684 -30.328 -2.295 1 87.69 183 LYS A CA 1
ATOM 1490 C C . LYS A 1 183 ? 0.837 -30.281 -2.186 1 87.69 183 LYS A C 1
ATOM 1492 O O . LYS A 1 183 ? 1.395 -30.484 -1.107 1 87.69 183 LYS A O 1
ATOM 1497 N N . PRO A 1 184 ? 1.498 -29.984 -3.236 1 81.88 184 PRO A N 1
ATOM 1498 C CA . PRO A 1 184 ? 2.961 -29.906 -3.197 1 81.88 184 PRO A CA 1
ATOM 1499 C C . PRO A 1 184 ? 3.473 -28.766 -2.328 1 81.88 184 PRO A C 1
ATOM 1501 O O . PRO A 1 184 ? 4.543 -28.875 -1.723 1 81.88 184 PRO A O 1
ATOM 1504 N N . THR A 1 185 ? 2.723 -27.688 -2.32 1 84.12 185 THR A N 1
ATOM 1505 C CA . THR A 1 185 ? 3.152 -26.516 -1.577 1 84.12 185 THR A CA 1
ATOM 1506 C C . THR A 1 185 ? 2.166 -26.188 -0.458 1 84.12 185 THR A C 1
ATOM 1508 O O . THR A 1 185 ? 0.963 -26.078 -0.699 1 84.12 185 THR A O 1
ATOM 1511 N N . TRP A 1 186 ? 2.709 -26.125 0.784 1 92.31 186 TRP A N 1
ATOM 1512 C CA . TRP A 1 186 ? 1.97 -25.75 1.985 1 92.31 186 TRP A CA 1
ATOM 1513 C C . TRP A 1 186 ? 0.804 -26.703 2.225 1 92.31 186 TRP A C 1
ATOM 1515 O O . TRP A 1 186 ? -0.336 -26.266 2.4 1 92.31 186 TRP A O 1
ATOM 1525 N N . PRO A 1 187 ? 1.061 -27.938 2.295 1 94.25 187 PRO A N 1
ATOM 1526 C CA . PRO A 1 187 ? -0.001 -28.906 2.529 1 94.25 187 PRO A CA 1
ATOM 1527 C C . PRO A 1 187 ? -0.693 -28.719 3.877 1 94.25 187 PRO A C 1
ATOM 1529 O O . PRO A 1 187 ? -0.04 -28.375 4.867 1 94.25 187 PRO A O 1
ATOM 1532 N N . SER A 1 188 ? -1.967 -28.781 3.916 1 96.19 188 SER A N 1
ATOM 1533 C CA . SER A 1 188 ? -2.805 -28.844 5.109 1 96.19 188 SER A CA 1
ATOM 1534 C C . SER A 1 188 ? -2.922 -27.469 5.777 1 96.19 188 SER A C 1
ATOM 1536 O O . SER A 1 188 ? -3.482 -27.359 6.867 1 96.19 188 SER A O 1
ATOM 1538 N N . MET A 1 189 ? -2.402 -26.453 5.195 1 97.88 189 MET A N 1
ATOM 1539 C CA . MET A 1 189 ? -2.514 -25.109 5.77 1 97.88 189 MET A CA 1
ATOM 1540 C C . MET A 1 189 ? -3.842 -24.469 5.395 1 97.88 189 MET A C 1
ATOM 1542 O O . MET A 1 189 ? -4.531 -24.938 4.488 1 97.88 189 MET A O 1
ATOM 1546 N N . LEU A 1 1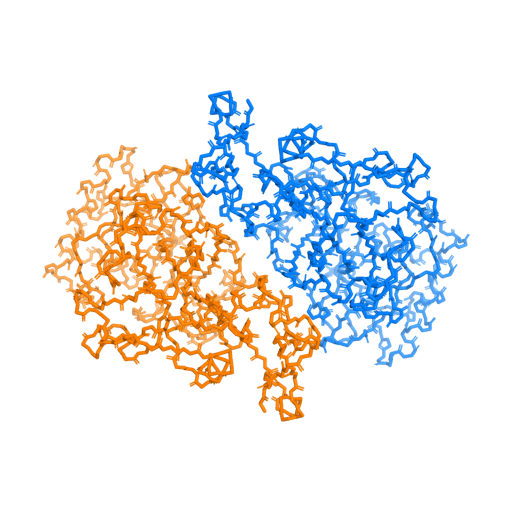90 ? -4.172 -23.469 6.129 1 98.31 190 LEU A N 1
ATOM 1547 C CA . LEU A 1 190 ? -5.398 -22.719 5.859 1 98.31 190 LEU A CA 1
ATOM 1548 C C . LEU A 1 190 ? -5.203 -21.766 4.688 1 98.31 190 LEU A C 1
ATOM 1550 O O . LEU A 1 190 ? -4.086 -21.297 4.438 1 98.31 190 LEU A O 1
ATOM 1554 N N . ASP A 1 191 ? -6.27 -21.547 3.971 1 97.62 191 ASP A N 1
ATOM 1555 C CA . ASP A 1 191 ? -6.289 -20.719 2.762 1 97.62 191 ASP A CA 1
ATOM 1556 C C . ASP A 1 191 ? -7.426 -19.703 2.805 1 97.62 191 ASP A C 1
ATOM 1558 O O . ASP A 1 191 ? -8.234 -19.719 3.736 1 97.62 191 ASP A O 1
ATOM 1562 N N . ASN A 1 192 ? -7.449 -18.703 1.934 1 98.06 192 ASN A N 1
ATOM 1563 C CA . ASN A 1 192 ? -8.664 -17.953 1.652 1 98.06 192 ASN A CA 1
ATOM 1564 C C . ASN A 1 192 ? -9.688 -18.797 0.905 1 98.06 192 ASN A C 1
ATOM 1566 O O . ASN A 1 192 ? -9.352 -19.859 0.357 1 98.06 192 ASN A O 1
ATOM 1570 N N . ILE A 1 193 ? -10.945 -18.344 0.853 1 97.12 193 ILE A N 1
ATOM 1571 C CA . ILE A 1 193 ? -11.977 -19.219 0.322 1 97.12 193 ILE A CA 1
ATOM 1572 C C . ILE A 1 193 ? -11.586 -19.703 -1.071 1 97.12 193 ILE A C 1
ATOM 1574 O O . ILE A 1 193 ? -11.805 -20.875 -1.416 1 97.12 193 ILE A O 1
ATOM 1578 N N . VAL A 1 194 ? -11.07 -18.781 -1.827 1 96.44 194 VAL A N 1
ATOM 1579 C CA . VAL A 1 194 ? -10.555 -19.094 -3.156 1 96.44 194 VAL A CA 1
ATOM 1580 C C . VAL A 1 194 ? -9.258 -18.312 -3.402 1 96.44 194 VAL A C 1
ATOM 1582 O O . VAL A 1 194 ? -9.148 -17.141 -3.029 1 96.44 194 VAL A O 1
ATOM 1585 N N . ALA A 1 195 ? -8.32 -18.969 -3.979 1 97.38 195 ALA A N 1
ATOM 1586 C CA . ALA A 1 195 ? -7.09 -18.344 -4.445 1 97.38 195 ALA A CA 1
ATOM 1587 C C . ALA A 1 195 ? -6.516 -19.094 -5.648 1 97.38 195 ALA A C 1
ATOM 1589 O O . ALA A 1 195 ? -6.621 -20.312 -5.734 1 97.38 195 ALA A O 1
ATOM 1590 N N . GLY A 1 196 ? -5.883 -18.359 -6.582 1 96.19 196 GLY A N 1
ATOM 1591 C CA . GLY A 1 196 ? -5.285 -19.016 -7.734 1 96.19 196 GLY A CA 1
ATOM 1592 C C . GLY A 1 196 ? -4.434 -18.078 -8.578 1 96.19 196 GLY A C 1
ATOM 1593 O O . GLY A 1 196 ? -4.691 -16.875 -8.633 1 96.19 196 GLY A O 1
ATOM 1594 N N . GLY A 1 197 ? -3.504 -18.656 -9.219 1 96.62 197 GLY A N 1
ATOM 1595 C CA . GLY A 1 197 ? -2.674 -17.906 -10.148 1 96.62 197 GLY A CA 1
ATOM 1596 C C . GLY A 1 197 ? -3.393 -17.531 -11.43 1 96.62 197 GLY A C 1
ATOM 1597 O O . GLY A 1 197 ? -4.305 -18.234 -11.859 1 96.62 197 GLY A O 1
ATOM 1598 N N . ILE A 1 198 ? -3.018 -16.422 -11.938 1 97.69 198 ILE A N 1
ATOM 1599 C CA . ILE A 1 198 ? -3.574 -15.977 -13.211 1 97.69 198 ILE A CA 1
ATOM 1600 C C . ILE A 1 198 ? -2.719 -16.5 -14.359 1 97.69 198 ILE A C 1
ATOM 1602 O O . ILE A 1 198 ? -1.625 -16 -14.617 1 97.69 198 ILE A O 1
ATOM 1606 N N . GLY A 1 199 ? -3.213 -17.469 -15.016 1 96.88 199 GLY A N 1
ATOM 1607 C CA . GLY A 1 199 ? -2.557 -18 -16.203 1 96.88 199 GLY A CA 1
ATOM 1608 C C . GLY A 1 199 ? -2.975 -17.312 -17.484 1 96.88 199 GLY A C 1
ATOM 1609 O O . GLY A 1 199 ? -4.121 -16.859 -17.609 1 96.88 199 GLY A O 1
ATOM 1610 N N . HIS A 1 200 ? -2.131 -17.281 -18.391 1 95.81 200 HIS A N 1
ATOM 1611 C CA . HIS A 1 200 ? -2.471 -16.75 -19.703 1 95.81 200 HIS A CA 1
ATOM 1612 C C . HIS A 1 200 ? -3.348 -17.719 -20.484 1 95.81 200 HIS A C 1
ATOM 1614 O O . HIS A 1 200 ? -3.098 -18.922 -20.484 1 95.81 200 HIS A O 1
ATOM 1620 N N . PRO A 1 201 ? -4.363 -17.344 -21.172 1 95.62 201 PRO A N 1
ATOM 1621 C CA . PRO A 1 201 ? -4.719 -15.938 -21.438 1 95.62 201 PRO A CA 1
ATOM 1622 C C . PRO A 1 201 ? -5.844 -15.438 -20.547 1 95.62 201 PRO A C 1
ATOM 1624 O O . PRO A 1 201 ? -6.512 -14.453 -20.875 1 95.62 201 PRO A O 1
ATOM 1627 N N . HIS A 1 202 ? -6.102 -16.031 -19.422 1 95.12 202 HIS A N 1
ATOM 1628 C CA . HIS A 1 202 ? -7.238 -15.68 -18.578 1 95.12 202 HIS A CA 1
ATOM 1629 C C . HIS A 1 202 ? -7.051 -14.297 -17.969 1 95.12 202 HIS A C 1
ATOM 1631 O O . HIS A 1 202 ? -5.938 -13.922 -17.594 1 95.12 202 HIS A O 1
ATOM 1637 N N . GLY A 1 203 ? -8.133 -13.531 -17.875 1 95.62 203 GLY A N 1
ATOM 1638 C CA . GLY A 1 203 ? -8.125 -12.266 -17.156 1 95.62 203 GLY A CA 1
ATOM 1639 C C . GLY A 1 203 ? -8.289 -12.414 -15.664 1 95.62 203 GLY A C 1
ATOM 1640 O O . GLY A 1 203 ? -8.43 -13.531 -15.156 1 95.62 203 GLY A O 1
ATOM 1641 N N . ILE A 1 204 ? -8.266 -11.312 -14.961 1 97.62 204 ILE A N 1
ATOM 1642 C CA . ILE A 1 204 ? -8.328 -11.305 -13.5 1 97.62 204 ILE A CA 1
ATOM 1643 C C . ILE A 1 204 ? -9.688 -11.836 -13.047 1 97.62 204 ILE A C 1
ATOM 1645 O O . ILE A 1 204 ? -9.758 -12.844 -12.336 1 97.62 204 ILE A O 1
ATOM 1649 N N . TYR A 1 205 ? -10.727 -11.195 -13.484 1 96.94 205 TYR A N 1
ATOM 1650 C CA . TYR A 1 205 ? -12.062 -11.57 -13.047 1 96.94 205 TYR A CA 1
ATOM 1651 C C . TYR A 1 205 ? -12.438 -12.953 -13.555 1 96.94 205 TYR A C 1
ATOM 1653 O O . TYR A 1 205 ? -13.086 -13.727 -12.852 1 96.94 205 TYR A O 1
ATOM 1661 N N . GLU A 1 206 ? -12.016 -13.258 -14.773 1 97.19 206 GLU A N 1
ATOM 1662 C CA . GLU A 1 206 ? -12.219 -14.602 -15.312 1 97.19 206 GLU A CA 1
ATOM 1663 C C . GLU A 1 206 ? -11.586 -15.656 -14.406 1 97.19 206 GLU A C 1
ATOM 1665 O O . GLU A 1 206 ? -12.18 -16.719 -14.172 1 97.19 206 GLU A O 1
ATOM 1670 N N . THR A 1 207 ? -10.422 -15.367 -13.938 1 97.81 207 THR A N 1
ATOM 1671 C CA . THR A 1 207 ? -9.742 -16.297 -13.039 1 97.81 207 THR A CA 1
ATOM 1672 C C . THR A 1 207 ? -10.508 -16.438 -11.734 1 97.81 207 THR A C 1
ATOM 1674 O O . THR A 1 207 ? -10.609 -17.547 -11.188 1 97.81 207 THR A O 1
ATOM 1677 N N . VAL A 1 208 ? -11.07 -15.352 -11.211 1 98.19 208 VAL A N 1
ATOM 1678 C CA . VAL A 1 208 ? -11.883 -15.406 -9.992 1 98.19 208 VAL A CA 1
ATOM 1679 C C . VAL A 1 208 ? -13.039 -16.391 -10.188 1 98.19 208 VAL A C 1
ATOM 1681 O O . VAL A 1 208 ? -13.234 -17.297 -9.375 1 98.19 208 VAL A O 1
ATOM 1684 N N . LEU A 1 209 ? -13.742 -16.219 -11.289 1 97.81 209 LEU A N 1
ATOM 1685 C CA . LEU A 1 209 ? -14.898 -17.078 -11.547 1 97.81 209 LEU A CA 1
ATOM 1686 C C . LEU A 1 209 ? -14.477 -18.531 -11.711 1 97.81 209 LEU A C 1
ATOM 1688 O O . LEU A 1 209 ? -15.117 -19.438 -11.156 1 97.81 209 LEU A O 1
ATOM 1692 N N . LYS A 1 210 ? -13.398 -18.719 -12.445 1 96.88 210 LYS A N 1
ATOM 1693 C CA . LYS A 1 210 ? -12.883 -20.062 -12.672 1 96.88 210 LYS A CA 1
ATOM 1694 C C . LYS A 1 210 ? -12.508 -20.75 -11.352 1 96.88 210 LYS A C 1
ATOM 1696 O O . LYS A 1 210 ? -12.945 -21.859 -11.078 1 96.88 210 LYS A O 1
ATOM 1701 N N . GLU A 1 211 ? -11.727 -20.094 -10.508 1 97 211 GLU A N 1
ATOM 1702 C CA . GLU A 1 211 ? -11.242 -20.672 -9.258 1 97 211 GLU A CA 1
ATOM 1703 C C . GLU A 1 211 ? -12.391 -20.875 -8.266 1 97 211 GLU A C 1
ATOM 1705 O O . GLU A 1 211 ? -12.367 -21.828 -7.48 1 97 211 GLU A O 1
ATOM 1710 N N . CYS A 1 212 ? -13.391 -19.984 -8.266 1 97.31 212 CYS A N 1
ATOM 1711 C CA . CYS A 1 212 ? -14.547 -20.125 -7.391 1 97.31 212 CYS A CA 1
ATOM 1712 C C . CYS A 1 212 ? -15.305 -21.406 -7.695 1 97.31 212 CYS A C 1
ATOM 1714 O O . CYS A 1 212 ? -15.742 -22.109 -6.785 1 97.31 212 CYS A O 1
ATOM 1716 N N . MET A 1 213 ? -15.445 -21.688 -8.961 1 96.75 213 MET A N 1
ATOM 1717 C CA . MET A 1 213 ? -16.109 -22.922 -9.359 1 96.75 213 MET A CA 1
ATOM 1718 C C . MET A 1 213 ? -15.242 -24.141 -9.055 1 96.75 213 MET A C 1
ATOM 1720 O O . MET A 1 213 ? -15.719 -25.109 -8.484 1 96.75 213 MET A O 1
ATOM 1724 N N . GLU A 1 214 ? -13.945 -24.094 -9.336 1 95.5 214 GLU A N 1
ATOM 1725 C CA . GLU A 1 214 ? -13.031 -25.219 -9.203 1 95.5 214 GLU A CA 1
ATOM 1726 C C . GLU A 1 214 ? -12.773 -25.562 -7.742 1 95.5 214 GLU A C 1
ATOM 1728 O O . GLU A 1 214 ? -12.789 -26.734 -7.359 1 95.5 214 GLU A O 1
ATOM 1733 N N . GLU A 1 215 ? -12.562 -24.516 -6.871 1 94.88 215 GLU A N 1
ATOM 1734 C CA . GLU A 1 215 ? -12.102 -24.766 -5.508 1 94.88 215 GLU A CA 1
ATOM 1735 C C . GLU A 1 215 ? -13.273 -24.828 -4.535 1 94.88 215 GLU A C 1
ATOM 1737 O O . GLU A 1 215 ? -13.188 -25.484 -3.494 1 94.88 215 GLU A O 1
ATOM 1742 N N . ALA A 1 216 ? -14.461 -24.219 -4.891 1 96.56 216 ALA A N 1
ATOM 1743 C CA . ALA A 1 216 ? -15.484 -24.047 -3.861 1 96.56 216 ALA A CA 1
ATOM 1744 C C . ALA A 1 216 ? -16.875 -24.312 -4.422 1 96.56 216 ALA A C 1
ATOM 1746 O O . ALA A 1 216 ? -17.875 -24.156 -3.715 1 96.56 216 ALA A O 1
ATOM 1747 N N . THR A 1 217 ? -17.016 -24.719 -5.703 1 96.81 217 THR A N 1
ATOM 1748 C CA . THR A 1 217 ? -18.281 -24.984 -6.367 1 96.81 217 THR A CA 1
ATOM 1749 C C . THR A 1 217 ? -19.234 -23.797 -6.238 1 96.81 217 THR A C 1
ATOM 1751 O O . THR A 1 217 ? -20.422 -23.969 -5.977 1 96.81 217 THR A O 1
ATOM 1754 N N . LEU A 1 218 ? -18.734 -22.625 -6.289 1 96.75 218 LEU A N 1
ATOM 1755 C CA . LEU A 1 218 ? -19.547 -21.406 -6.305 1 96.75 218 LEU A CA 1
ATOM 1756 C C . LEU A 1 218 ? -19.797 -20.938 -7.734 1 96.75 218 LEU A C 1
ATOM 1758 O O . LEU A 1 218 ? -18.859 -20.641 -8.469 1 96.75 218 LEU A O 1
ATOM 1762 N N . SER A 1 219 ? -21 -20.875 -8.094 1 95.69 219 SER A N 1
ATOM 1763 C CA . SER A 1 219 ? -21.375 -20.547 -9.469 1 95.69 219 SER A CA 1
ATOM 1764 C C . SER A 1 219 ? -21.125 -19.062 -9.758 1 95.69 219 SER A C 1
ATOM 1766 O O . SER A 1 219 ? -21.078 -18.234 -8.836 1 95.69 219 SER A O 1
ATOM 1768 N N . ALA A 1 220 ? -21.016 -18.734 -11.023 1 95.75 220 ALA A N 1
ATOM 1769 C CA . ALA A 1 220 ? -20.812 -17.344 -11.469 1 95.75 220 ALA A CA 1
ATOM 1770 C C . ALA A 1 220 ? -21.953 -16.453 -11 1 95.75 220 ALA A C 1
ATOM 1772 O O . ALA A 1 220 ? -21.734 -15.305 -10.609 1 95.75 220 ALA A O 1
ATOM 1773 N N . ASP A 1 221 ? -23.172 -16.969 -11.008 1 94 221 ASP A N 1
ATOM 1774 C CA . ASP A 1 221 ? -24.344 -16.188 -10.609 1 94 221 ASP A CA 1
ATOM 1775 C C . ASP A 1 221 ? -24.25 -15.75 -9.148 1 94 221 ASP A C 1
ATOM 1777 O O . ASP A 1 221 ? -24.562 -14.609 -8.805 1 94 221 ASP A O 1
ATOM 1781 N N . VAL A 1 222 ? -23.812 -16.641 -8.312 1 94.44 222 VAL A N 1
ATOM 1782 C CA . VAL A 1 222 ? -23.656 -16.359 -6.891 1 94.44 222 VAL A CA 1
ATOM 1783 C C . VAL A 1 222 ? -22.547 -15.328 -6.688 1 94.44 222 VAL A C 1
ATOM 1785 O O . VAL A 1 222 ? -22.719 -14.359 -5.941 1 94.44 222 VAL A O 1
ATOM 1788 N N . ILE A 1 223 ? -21.422 -15.547 -7.344 1 95.19 223 ILE A N 1
ATOM 1789 C CA . ILE A 1 223 ? -20.234 -14.711 -7.16 1 95.19 223 ILE A CA 1
ATOM 1790 C C . ILE A 1 223 ? -20.516 -13.305 -7.688 1 95.19 223 ILE A C 1
ATOM 1792 O O . ILE A 1 223 ? -20.234 -12.32 -7 1 95.19 223 ILE A O 1
ATOM 1796 N N . GLU A 1 224 ? -21.109 -13.164 -8.852 1 93.25 224 GLU A N 1
ATOM 1797 C CA . GLU A 1 224 ? -21.328 -11.875 -9.5 1 93.25 224 GLU A CA 1
ATOM 1798 C C . GLU A 1 224 ? -22.219 -10.977 -8.648 1 93.25 224 GLU A C 1
ATOM 1800 O O . GLU A 1 224 ? -22.047 -9.758 -8.633 1 93.25 224 GLU A O 1
ATOM 1805 N N . LYS A 1 225 ? -23.094 -11.555 -7.879 1 92.12 225 LYS A N 1
ATOM 1806 C CA . LYS A 1 225 ? -24.047 -10.805 -7.074 1 92.12 225 LYS A CA 1
ATOM 1807 C C . LYS A 1 225 ? -23.406 -10.344 -5.762 1 92.12 225 LYS A C 1
ATOM 1809 O O . LYS A 1 225 ? -23.906 -9.398 -5.133 1 92.12 225 LYS A O 1
ATOM 1814 N N . ASN A 1 226 ? -22.328 -11.016 -5.398 1 94 226 ASN A N 1
ATOM 1815 C CA . ASN A 1 226 ? -21.906 -10.828 -4.012 1 94 226 ASN A CA 1
ATOM 1816 C C . ASN A 1 226 ? -20.453 -10.398 -3.918 1 94 226 ASN A C 1
ATOM 1818 O O . ASN A 1 226 ? -19.969 -10.055 -2.836 1 94 226 ASN A O 1
ATOM 1822 N N . ILE A 1 227 ? -19.734 -10.352 -5.043 1 96.19 227 ILE A N 1
ATOM 1823 C CA . ILE A 1 227 ? -18.281 -10.188 -4.992 1 96.19 227 ILE A CA 1
ATOM 1824 C C . ILE A 1 227 ? -17.922 -8.711 -5.207 1 96.19 227 ILE A C 1
ATOM 1826 O O . ILE A 1 227 ? -18.672 -7.977 -5.852 1 96.19 227 ILE A O 1
ATOM 1830 N N . LYS A 1 228 ? -16.844 -8.258 -4.652 1 96.31 228 LYS A N 1
ATOM 1831 C CA . LYS A 1 228 ? -16.297 -6.91 -4.836 1 96.31 228 LYS A CA 1
ATOM 1832 C C . LYS A 1 228 ? -14.773 -6.938 -4.93 1 96.31 228 LYS A C 1
ATOM 1834 O O . LYS A 1 228 ? -14.109 -7.582 -4.117 1 96.31 228 LYS A O 1
ATOM 1839 N N . SER A 1 229 ? -14.219 -6.332 -6.035 1 98.19 229 SER A N 1
ATOM 1840 C CA . SER A 1 229 ? -12.781 -6.059 -6.059 1 98.19 229 SER A CA 1
ATOM 1841 C C . SER A 1 229 ? -12.398 -5.027 -5.008 1 98.19 229 SER A C 1
ATOM 1843 O O . SER A 1 229 ? -13.031 -3.973 -4.906 1 98.19 229 SER A O 1
ATOM 1845 N N . VAL A 1 230 ? -11.328 -5.297 -4.242 1 98.62 230 VAL A N 1
ATOM 1846 C CA . VAL A 1 230 ? -11.133 -4.41 -3.1 1 98.62 230 VAL A CA 1
ATOM 1847 C C . VAL A 1 230 ? -9.68 -3.938 -3.053 1 98.62 230 VAL A C 1
ATOM 1849 O O . VAL A 1 230 ? -9.266 -3.266 -2.104 1 98.62 230 VAL A O 1
ATOM 1852 N N . GLY A 1 231 ? -8.859 -4.293 -4.004 1 98.5 231 GLY A N 1
ATOM 1853 C CA . GLY A 1 231 ? -7.473 -3.854 -4.016 1 98.5 231 GLY A CA 1
ATOM 1854 C C . GLY A 1 231 ? -6.512 -4.93 -4.484 1 98.5 231 GLY A C 1
ATOM 1855 O O . GLY A 1 231 ? -6.922 -5.898 -5.125 1 98.5 231 GLY A O 1
ATOM 1856 N N . SER A 1 232 ? -5.25 -4.734 -4.227 1 98.69 232 SER A N 1
ATOM 1857 C CA . SER A 1 232 ? -4.184 -5.688 -4.512 1 98.69 232 SER A CA 1
ATOM 1858 C C . SER A 1 232 ? -3.018 -5.52 -3.541 1 98.69 232 SER A C 1
ATOM 1860 O O . SER A 1 232 ? -2.916 -4.496 -2.859 1 98.69 232 SER A O 1
ATOM 1862 N N . VAL A 1 233 ? -2.281 -6.52 -3.369 1 98.62 233 VAL A N 1
ATOM 1863 C CA . VAL A 1 233 ? -1.006 -6.449 -2.666 1 98.62 233 VAL A CA 1
ATOM 1864 C C . VAL A 1 233 ? 0.129 -6.84 -3.609 1 98.62 233 VAL A C 1
ATOM 1866 O O . VAL A 1 233 ? -0.103 -7.484 -4.637 1 98.62 233 VAL A O 1
ATOM 1869 N N . SER A 1 234 ? 1.323 -6.438 -3.318 1 98.56 234 SER A N 1
ATOM 1870 C CA . SER A 1 234 ? 2.518 -6.738 -4.102 1 98.56 234 SER A CA 1
ATOM 1871 C C . SER A 1 234 ? 3.744 -6.879 -3.205 1 98.56 234 SER A C 1
ATOM 1873 O O . SER A 1 234 ? 3.896 -6.141 -2.23 1 98.56 234 SER A O 1
ATOM 1875 N N . TYR A 1 235 ? 4.535 -7.855 -3.477 1 98 235 TYR A N 1
ATOM 1876 C CA . TYR A 1 235 ? 5.734 -8.125 -2.691 1 98 235 TYR A CA 1
ATOM 1877 C C . TYR A 1 235 ? 6.758 -8.906 -3.508 1 98 235 TYR A C 1
ATOM 1879 O O . TYR A 1 235 ? 6.449 -9.383 -4.602 1 98 235 TYR A O 1
ATOM 1887 N N . LEU A 1 236 ? 8.016 -8.938 -3.088 1 97.56 236 LEU A N 1
ATOM 1888 C CA . LEU A 1 236 ? 9.047 -9.828 -3.609 1 97.56 236 LEU A CA 1
ATOM 1889 C C . LEU A 1 236 ? 9.188 -11.07 -2.734 1 97.56 236 LEU A C 1
ATOM 1891 O O . LEU A 1 236 ? 9.719 -11 -1.625 1 97.56 236 LEU A O 1
ATOM 1895 N N . PHE A 1 237 ? 8.703 -12.148 -3.248 1 97.06 237 PHE A N 1
ATOM 1896 C CA . PHE A 1 237 ? 8.805 -13.383 -2.479 1 97.06 237 PHE A CA 1
ATOM 1897 C C . PHE A 1 237 ? 10.242 -13.875 -2.432 1 97.06 237 PHE A C 1
ATOM 1899 O O . PHE A 1 237 ? 10.859 -14.094 -3.475 1 97.06 237 PHE A O 1
ATOM 1906 N N . PHE A 1 238 ? 10.766 -13.953 -1.323 1 94.56 238 PHE A N 1
ATOM 1907 C CA . PHE A 1 238 ? 12.117 -14.391 -1.009 1 94.56 238 PHE A CA 1
ATOM 1908 C C . PHE A 1 238 ? 12.18 -14.984 0.392 1 94.56 238 PHE A C 1
ATOM 1910 O O . PHE A 1 238 ? 11.703 -14.383 1.354 1 94.56 238 PHE A O 1
ATOM 1917 N N . GLN A 1 239 ? 12.57 -16.219 0.37 1 86 239 GLN A N 1
ATOM 1918 C CA . GLN A 1 239 ? 12.664 -16.906 1.66 1 86 239 GLN A CA 1
ATOM 1919 C C . GLN A 1 239 ? 14.117 -17.047 2.096 1 86 239 GLN A C 1
ATOM 1921 O O . GLN A 1 239 ? 14.93 -17.641 1.372 1 86 239 GLN A O 1
ATOM 1926 N N . GLY A 1 240 ? 14.602 -16.234 2.992 1 87.5 240 GLY A N 1
ATOM 1927 C CA . GLY A 1 240 ? 15.961 -16.266 3.508 1 87.5 240 GLY A CA 1
ATOM 1928 C C . GLY A 1 240 ? 16.406 -14.953 4.105 1 87.5 240 GLY A C 1
ATOM 1929 O O . GLY A 1 240 ? 15.602 -14.039 4.297 1 87.5 240 GLY A O 1
ATOM 1930 N N . ASP A 1 241 ? 17.609 -14.984 4.453 1 91.06 241 ASP A N 1
ATOM 1931 C CA . ASP A 1 241 ? 18.281 -13.789 4.941 1 91.06 241 ASP A CA 1
ATOM 1932 C C . ASP A 1 241 ? 19.344 -13.312 3.951 1 91.06 241 ASP A C 1
ATOM 1934 O O . ASP A 1 241 ? 20.344 -14.016 3.719 1 91.06 241 ASP A O 1
ATOM 1938 N N . ILE A 1 242 ? 19.078 -12.156 3.416 1 92.69 242 ILE A N 1
ATOM 1939 C CA . ILE A 1 242 ? 19.953 -11.664 2.352 1 92.69 242 ILE A CA 1
ATOM 1940 C C . ILE A 1 242 ? 21.391 -11.578 2.852 1 92.69 242 ILE A C 1
ATOM 1942 O O . ILE A 1 242 ? 22.328 -11.719 2.07 1 92.69 242 ILE A O 1
ATOM 1946 N N . GLU A 1 243 ? 21.531 -11.375 4.109 1 92.12 243 GLU A N 1
ATOM 1947 C CA . GLU A 1 243 ? 22.875 -11.258 4.672 1 92.12 243 GLU A CA 1
ATOM 1948 C C . GLU A 1 243 ? 23.594 -12.602 4.664 1 92.12 243 GLU A C 1
ATOM 1950 O O . GLU A 1 243 ? 24.828 -12.656 4.629 1 92.12 243 GLU A O 1
ATOM 1955 N N . GLU A 1 244 ? 22.859 -13.617 4.66 1 94.5 244 GLU A N 1
ATOM 1956 C CA . GLU A 1 244 ? 23.438 -14.961 4.727 1 94.5 244 GLU A CA 1
ATOM 1957 C C . GLU A 1 244 ? 23.297 -15.688 3.393 1 94.5 244 GLU A C 1
ATOM 1959 O O . GLU A 1 244 ? 23.984 -16.688 3.148 1 94.5 244 GLU A O 1
ATOM 1964 N N . GLU A 1 245 ? 22.438 -15.164 2.586 1 95.19 245 GLU A N 1
ATOM 1965 C CA . GLU A 1 245 ? 22.109 -15.836 1.332 1 95.19 245 GLU A CA 1
ATOM 1966 C C . GLU A 1 245 ? 23.234 -15.672 0.31 1 95.19 245 GLU A C 1
ATOM 1968 O O . GLU A 1 245 ? 23.828 -14.594 0.195 1 95.19 245 GLU A O 1
ATOM 1973 N N . ARG A 1 246 ? 23.547 -16.75 -0.423 1 96.56 246 ARG A N 1
ATOM 1974 C CA . ARG A 1 246 ? 24.578 -16.719 -1.453 1 96.56 246 ARG A CA 1
ATOM 1975 C C . ARG A 1 246 ? 23.969 -16.859 -2.844 1 96.56 246 ARG A C 1
ATOM 1977 O O . ARG A 1 246 ? 24.672 -16.734 -3.852 1 96.56 246 ARG A O 1
ATOM 1984 N N . PHE A 1 247 ? 22.703 -17.125 -2.947 1 97.25 247 PHE A N 1
ATOM 1985 C CA . PHE A 1 247 ? 21.938 -17.219 -4.191 1 97.25 247 PHE A CA 1
ATOM 1986 C C . PHE A 1 247 ? 22.453 -18.344 -5.066 1 97.25 247 PHE A C 1
ATOM 1988 O O . PHE A 1 247 ? 22.562 -18.203 -6.281 1 97.25 247 PHE A O 1
ATOM 1995 N N . GLU A 1 248 ? 22.75 -19.547 -4.449 1 96.12 248 GLU A N 1
ATOM 1996 C CA . GLU A 1 248 ? 23.359 -20.656 -5.164 1 96.12 248 GLU A CA 1
ATOM 1997 C C . GLU A 1 248 ? 22.406 -21.844 -5.246 1 96.12 248 GLU A C 1
ATOM 1999 O O . GLU A 1 248 ? 22.766 -22.906 -5.758 1 96.12 248 GLU A O 1
ATOM 2004 N N . HIS A 1 249 ? 21.266 -21.656 -4.727 1 96.06 249 HIS A N 1
ATOM 2005 C CA . HIS A 1 249 ? 20.25 -22.703 -4.727 1 96.06 249 HIS A CA 1
ATOM 2006 C C . HIS A 1 249 ? 18.891 -22.156 -5.148 1 96.06 249 HIS A C 1
ATOM 2008 O O . HIS A 1 249 ? 18.625 -20.969 -5.008 1 96.06 249 HIS A O 1
ATOM 2014 N N . GLU A 1 250 ? 18.047 -23.031 -5.617 1 96.38 250 GLU A N 1
ATOM 2015 C CA . GLU A 1 250 ? 16.734 -22.641 -6.105 1 96.38 250 GLU A CA 1
ATOM 2016 C C . GLU A 1 250 ? 15.875 -22.078 -4.98 1 96.38 250 GLU A C 1
ATOM 2018 O O . GLU A 1 250 ? 14.914 -21.344 -5.234 1 96.38 250 GLU A O 1
ATOM 2023 N N . SER A 1 251 ? 16.219 -22.391 -3.762 1 94.25 251 SER A N 1
ATOM 2024 C CA . SER A 1 251 ? 15.484 -21.859 -2.619 1 94.25 251 SER A CA 1
ATOM 2025 C C . SER A 1 251 ? 15.672 -20.344 -2.49 1 94.25 251 SER A C 1
ATOM 2027 O O . SER A 1 251 ? 14.938 -19.688 -1.751 1 94.25 251 SER A O 1
ATOM 2029 N N . ALA A 1 252 ? 16.594 -19.75 -3.299 1 96.31 252 ALA A N 1
ATOM 2030 C CA . ALA A 1 252 ? 16.906 -18.328 -3.207 1 96.31 252 ALA A CA 1
ATOM 2031 C C . ALA A 1 252 ? 16.219 -17.547 -4.316 1 96.31 252 ALA A C 1
ATOM 2033 O O . ALA A 1 252 ? 16.516 -16.375 -4.527 1 96.31 252 ALA A O 1
ATOM 2034 N N . PHE A 1 253 ? 15.336 -18.266 -5.047 1 97.19 253 PHE A N 1
ATOM 2035 C CA . PHE A 1 253 ? 14.602 -17.547 -6.082 1 97.19 253 PHE A CA 1
ATOM 2036 C C . PHE A 1 253 ? 13.93 -16.312 -5.508 1 97.19 253 PHE A C 1
ATOM 2038 O O . PHE A 1 253 ? 13.445 -16.328 -4.375 1 97.19 253 PHE A O 1
ATOM 2045 N N . ILE A 1 254 ? 13.938 -15.203 -6.234 1 97.69 254 ILE A N 1
ATOM 2046 C CA . ILE A 1 254 ? 13.234 -13.961 -5.93 1 97.69 254 ILE A CA 1
ATOM 2047 C C . ILE A 1 254 ? 12.125 -13.727 -6.957 1 97.69 254 ILE A C 1
ATOM 2049 O O . ILE A 1 254 ? 12.398 -13.539 -8.141 1 97.69 254 ILE A O 1
ATOM 2053 N N . THR A 1 255 ? 10.953 -13.75 -6.516 1 97.5 255 THR A N 1
ATOM 2054 C CA . THR A 1 255 ? 9.828 -13.609 -7.438 1 97.5 255 THR A CA 1
ATOM 2055 C C . THR A 1 255 ? 8.898 -12.484 -6.988 1 97.5 255 THR A C 1
ATOM 2057 O O . THR A 1 255 ? 8.523 -12.414 -5.816 1 97.5 255 THR A O 1
ATOM 2060 N N . GLY A 1 256 ? 8.625 -11.578 -7.934 1 97.94 256 GLY A N 1
ATOM 2061 C CA . GLY A 1 256 ? 7.574 -10.617 -7.652 1 97.94 256 GLY A CA 1
ATOM 2062 C C . GLY A 1 256 ? 6.18 -11.211 -7.695 1 97.94 256 GLY A C 1
ATOM 2063 O O . GLY A 1 256 ? 5.891 -12.062 -8.539 1 97.94 256 GLY A O 1
ATOM 2064 N N . GLU A 1 257 ? 5.328 -10.836 -6.793 1 98.12 257 GLU A N 1
ATOM 2065 C CA . GLU A 1 257 ? 3.945 -11.305 -6.766 1 98.12 257 GLU A CA 1
ATOM 2066 C C . GLU A 1 257 ? 2.971 -10.133 -6.637 1 98.12 257 GLU A C 1
ATOM 2068 O O . GLU A 1 257 ? 3.205 -9.203 -5.867 1 98.12 257 GLU A O 1
ATOM 2073 N N . VAL A 1 258 ? 1.993 -10.117 -7.449 1 98.5 258 VAL A N 1
ATOM 2074 C CA . VAL A 1 258 ? 0.835 -9.234 -7.34 1 98.5 258 VAL A CA 1
ATOM 2075 C C . VAL A 1 258 ? -0.429 -10.062 -7.129 1 98.5 258 VAL A C 1
ATOM 2077 O O . VAL A 1 258 ? -0.755 -10.93 -7.949 1 98.5 258 VAL A O 1
ATOM 2080 N N . GLU A 1 259 ? -1.094 -9.859 -6.051 1 98.69 259 GLU A N 1
ATOM 2081 C CA . GLU A 1 259 ? -2.33 -10.57 -5.738 1 98.69 259 GLU A CA 1
ATOM 2082 C C . GLU A 1 259 ? -3.525 -9.625 -5.734 1 98.69 259 GLU A C 1
ATOM 2084 O O . GLU A 1 259 ? -3.574 -8.68 -4.941 1 98.69 259 GLU A O 1
ATOM 2089 N N . TYR A 1 260 ? -4.438 -9.844 -6.625 1 98.81 260 TYR A N 1
ATOM 2090 C CA . TYR A 1 260 ? -5.68 -9.078 -6.629 1 98.81 260 TYR A CA 1
ATOM 2091 C C . TYR A 1 260 ? -6.66 -9.625 -5.602 1 98.81 260 TYR A C 1
ATOM 2093 O O . TYR A 1 260 ? -6.859 -10.836 -5.512 1 98.81 260 TYR A O 1
ATOM 2101 N N . ILE A 1 261 ? -7.25 -8.766 -4.855 1 98.88 261 ILE A N 1
ATOM 2102 C CA . ILE A 1 261 ? -8.039 -9.18 -3.703 1 98.88 261 ILE A CA 1
ATOM 2103 C C . ILE A 1 261 ? -9.523 -8.914 -3.973 1 98.88 261 ILE A C 1
ATOM 2105 O O . ILE A 1 261 ? -9.883 -7.852 -4.492 1 98.88 261 ILE A O 1
ATOM 2109 N N . PHE A 1 262 ? -10.344 -9.82 -3.621 1 98.81 262 PHE A N 1
ATOM 2110 C CA . PHE A 1 262 ? -11.797 -9.719 -3.686 1 98.81 262 PHE A CA 1
ATOM 2111 C C . PHE A 1 262 ? -12.43 -10.141 -2.365 1 98.81 262 PHE A C 1
ATOM 2113 O O . PHE A 1 262 ? -11.852 -10.945 -1.625 1 98.81 262 PHE A O 1
ATOM 2120 N N . ASP A 1 263 ? -13.516 -9.555 -2.061 1 98.56 263 ASP A N 1
ATOM 2121 C CA . ASP A 1 263 ? -14.375 -10.008 -0.971 1 98.56 263 ASP A CA 1
ATOM 2122 C C . ASP A 1 263 ? -15.703 -10.539 -1.505 1 98.56 263 ASP A C 1
ATOM 2124 O O . ASP A 1 263 ? -16.266 -9.984 -2.453 1 98.56 263 ASP A O 1
ATOM 2128 N N . VAL A 1 264 ? -16.109 -11.578 -0.946 1 97.94 264 VAL A N 1
ATOM 2129 C CA . VAL A 1 264 ? -17.438 -12.078 -1.246 1 97.94 264 VAL A CA 1
ATOM 2130 C C . VAL A 1 264 ? -18.203 -12.328 0.054 1 97.94 264 VAL A C 1
ATOM 2132 O O . VAL A 1 264 ? -17.781 -13.141 0.88 1 97.94 264 VAL A O 1
ATOM 2135 N N . GLU A 1 265 ? -19.234 -11.602 0.303 1 96.62 265 GLU A N 1
ATOM 2136 C CA . GLU A 1 265 ? -20.156 -11.883 1.407 1 96.62 265 GLU A CA 1
ATOM 2137 C C . GLU A 1 265 ? -21.281 -12.82 0.974 1 96.62 265 GLU A C 1
ATOM 2139 O O . GLU A 1 265 ? -22.219 -12.398 0.296 1 96.62 265 GLU A O 1
ATOM 2144 N N . LEU A 1 266 ? -21.188 -14.047 1.388 1 95.88 266 LEU A N 1
ATOM 2145 C CA . LEU A 1 266 ? -22.125 -15.078 0.935 1 95.88 266 LEU A CA 1
ATOM 2146 C C . LEU A 1 266 ? -23.375 -15.109 1.818 1 95.88 266 LEU A C 1
ATOM 2148 O O . LEU A 1 266 ? -23.281 -14.945 3.037 1 95.88 266 LEU A O 1
ATOM 2152 N N . PRO A 1 267 ? -24.5 -15.281 1.184 1 91.44 267 PRO A N 1
ATOM 2153 C CA . PRO A 1 267 ? -25.688 -15.555 1.997 1 91.44 267 PRO A CA 1
ATOM 2154 C C . PRO A 1 267 ? -25.531 -16.812 2.854 1 91.44 267 PRO A C 1
ATOM 2156 O O . PRO A 1 267 ? -24.766 -17.719 2.506 1 91.44 267 PRO A O 1
ATOM 2159 N N . PRO A 1 268 ? -26.281 -16.859 3.896 1 84.31 268 PRO A N 1
ATOM 2160 C CA . PRO A 1 268 ? -26.125 -17.984 4.824 1 84.31 268 PRO A CA 1
ATOM 2161 C C . PRO A 1 268 ? -26.453 -19.328 4.184 1 84.31 268 PRO A C 1
ATOM 2163 O O . PRO A 1 268 ? -25.984 -20.375 4.648 1 84.31 268 PRO A O 1
ATOM 2166 N N . ASP A 1 269 ? -27.203 -19.344 3.168 1 87.62 269 ASP A N 1
ATOM 2167 C CA . ASP A 1 269 ? -27.656 -20.594 2.57 1 87.62 269 ASP A CA 1
ATOM 2168 C C . ASP A 1 269 ? -26.688 -21.062 1.479 1 87.62 269 ASP A C 1
ATOM 2170 O O . ASP A 1 269 ? -26.859 -22.141 0.923 1 87.62 269 ASP A O 1
ATOM 2174 N N . VAL A 1 270 ? -25.719 -20.281 1.121 1 92.06 270 VAL A N 1
ATOM 2175 C CA . VAL A 1 270 ? -24.703 -20.688 0.149 1 92.06 270 VAL A CA 1
ATOM 2176 C C . VAL A 1 270 ? -23.5 -21.281 0.874 1 92.06 270 VAL A C 1
ATOM 2178 O O . VAL A 1 270 ? -22.781 -20.578 1.583 1 92.06 270 VAL A O 1
ATOM 2181 N N . ILE A 1 271 ? -23.344 -22.562 0.662 1 94.38 271 ILE A N 1
ATOM 2182 C CA . ILE A 1 271 ? -22.297 -23.312 1.344 1 94.38 271 ILE A CA 1
ATOM 2183 C C . ILE A 1 271 ? -21.25 -23.766 0.331 1 94.38 271 ILE A C 1
ATOM 2185 O O . ILE A 1 271 ? -21.547 -24.531 -0.579 1 94.38 271 ILE A O 1
ATOM 2189 N N . PRO A 1 272 ? -20.016 -23.266 0.445 1 96.19 272 PRO A N 1
ATOM 2190 C CA . PRO A 1 272 ? -18.969 -23.75 -0.463 1 96.19 272 PRO A CA 1
ATOM 2191 C C . PRO A 1 272 ? -18.688 -25.234 -0.284 1 96.19 272 PRO A C 1
ATOM 2193 O O . PRO A 1 272 ? -18.734 -25.75 0.838 1 96.19 272 PRO A O 1
ATOM 2196 N N . VAL A 1 273 ? -18.328 -25.938 -1.37 1 95.56 273 VAL A N 1
ATOM 2197 C CA . VAL A 1 273 ? -18.047 -27.375 -1.381 1 95.56 273 VAL A CA 1
ATOM 2198 C C . VAL A 1 273 ? -16.781 -27.625 -2.199 1 95.56 273 VAL A C 1
ATOM 2200 O O . VAL A 1 273 ? -16.656 -27.156 -3.334 1 95.56 273 VAL A O 1
ATOM 2203 N N . PRO A 1 274 ? -15.883 -28.359 -1.585 1 94.38 274 PRO A N 1
ATOM 2204 C CA . PRO A 1 274 ? -14.703 -28.703 -2.383 1 94.38 274 PRO A CA 1
ATOM 2205 C C . PRO A 1 274 ? -15.062 -29.453 -3.67 1 94.38 274 PRO A C 1
ATOM 2207 O O . PRO A 1 274 ? -15.984 -30.266 -3.68 1 94.38 274 PRO A O 1
ATOM 2210 N N . ASN A 1 275 ? -14.297 -29.203 -4.715 1 91.44 275 ASN A N 1
ATOM 2211 C CA . ASN A 1 275 ? -14.695 -29.766 -6 1 91.44 275 ASN A CA 1
ATOM 2212 C C . ASN A 1 275 ? -13.508 -30.422 -6.707 1 91.44 275 ASN A C 1
ATOM 2214 O O . ASN A 1 275 ? -13.672 -31.422 -7.402 1 91.44 275 ASN A O 1
ATOM 2218 N N . ASP A 1 276 ? -12.273 -29.953 -6.543 1 88.5 276 ASP A N 1
ATOM 2219 C CA . ASP A 1 276 ? -11.195 -30.406 -7.418 1 88.5 276 ASP A CA 1
ATOM 2220 C C . ASP A 1 276 ? -10.125 -31.156 -6.629 1 88.5 276 ASP A C 1
ATOM 2222 O O . ASP A 1 276 ? -9.039 -31.422 -7.141 1 88.5 276 ASP A O 1
ATOM 2226 N N . GLY A 1 277 ? -10.383 -31.453 -5.449 1 88.19 277 GLY A N 1
ATOM 2227 C CA . GLY A 1 277 ? -9.445 -32.219 -4.645 1 88.19 277 GLY A CA 1
ATOM 2228 C C . GLY A 1 277 ? -8.344 -31.359 -4.039 1 88.19 277 GLY A C 1
ATOM 2229 O O . GLY A 1 277 ? -7.547 -31.844 -3.234 1 88.19 277 GLY A O 1
ATOM 2230 N N . GLU A 1 278 ? -8.234 -30.109 -4.32 1 89.31 278 GLU A N 1
ATOM 2231 C CA . GLU A 1 278 ? -7.191 -29.219 -3.807 1 89.31 278 GLU A CA 1
ATOM 2232 C C . GLU A 1 278 ? -7.547 -28.688 -2.418 1 89.31 278 GLU A C 1
ATOM 2234 O O . GLU A 1 278 ? -6.668 -28.281 -1.659 1 89.31 278 GLU A O 1
ATOM 2239 N N . VAL A 1 279 ? -8.836 -28.734 -2.145 1 91.5 279 VAL A N 1
ATOM 2240 C CA . VAL A 1 279 ? -9.344 -28.297 -0.846 1 91.5 279 VAL A CA 1
ATOM 2241 C C . VAL A 1 279 ? -9.859 -29.516 -0.072 1 91.5 279 VAL A C 1
ATOM 2243 O O . VAL A 1 279 ? -10.648 -30.297 -0.597 1 91.5 279 VAL A O 1
ATOM 2246 N N . GLU A 1 280 ? -9.422 -29.688 1.101 1 93.12 280 GLU A N 1
ATOM 2247 C CA . GLU A 1 280 ? -9.852 -30.828 1.919 1 93.12 280 GLU A CA 1
ATOM 2248 C C . GLU A 1 280 ? -11.234 -30.578 2.51 1 93.12 280 GLU A C 1
ATOM 2250 O O . GLU A 1 280 ? -12.133 -31.406 2.367 1 93.12 280 GLU A O 1
ATOM 2255 N N . GLN A 1 281 ? -11.336 -29.453 3.158 1 93.94 281 GLN A N 1
ATOM 2256 C CA . GLN A 1 281 ? -12.609 -29.125 3.783 1 93.94 281 GLN A CA 1
ATOM 2257 C C . GLN A 1 281 ? -12.719 -27.625 4.039 1 93.94 281 GLN A C 1
ATOM 2259 O O . GLN A 1 281 ? -11.703 -26.922 4.113 1 93.94 281 GLN A O 1
ATOM 2264 N N . PHE A 1 282 ? -13.961 -27.219 4.078 1 95.31 282 PHE A N 1
ATOM 2265 C CA . PHE A 1 282 ? -14.234 -25.844 4.496 1 95.31 282 PHE A CA 1
ATOM 2266 C C . PHE A 1 282 ? -14.648 -25.797 5.961 1 95.31 282 PHE A C 1
ATOM 2268 O O . PHE A 1 282 ? -15.43 -26.641 6.418 1 95.31 282 PHE A O 1
ATOM 2275 N N . GLY A 1 283 ? -14.086 -24.906 6.711 1 95.38 283 GLY A N 1
ATOM 2276 C CA . GLY A 1 283 ? -14.531 -24.594 8.062 1 95.38 283 GLY A CA 1
ATOM 2277 C C . GLY A 1 283 ? -15.117 -23.203 8.188 1 95.38 283 GLY A C 1
ATOM 2278 O O . GLY A 1 283 ? -14.961 -22.375 7.297 1 95.38 283 GLY A O 1
ATOM 2279 N N . ILE A 1 284 ? -15.922 -23.047 9.234 1 96.56 284 ILE A N 1
ATOM 2280 C CA . ILE A 1 284 ? -16.422 -21.734 9.609 1 96.56 284 ILE A CA 1
ATOM 2281 C C . ILE A 1 284 ? -15.656 -21.203 10.82 1 96.56 284 ILE A C 1
ATOM 2283 O O . ILE A 1 284 ? -15.617 -21.859 11.867 1 96.56 284 ILE A O 1
ATOM 2287 N N . PHE A 1 285 ? -14.992 -20.094 10.633 1 97.69 285 PHE A N 1
ATOM 2288 C CA . PHE A 1 285 ? -14.211 -19.484 11.695 1 97.69 285 PHE A CA 1
ATOM 2289 C C . PHE A 1 285 ? -14.828 -18.156 12.133 1 97.69 285 PHE A C 1
ATOM 2291 O O . PHE A 1 285 ? -15.25 -17.359 11.297 1 97.69 285 PHE A O 1
ATOM 2298 N N . GLY A 1 286 ? -14.938 -17.953 13.453 1 97.5 286 GLY A N 1
ATOM 2299 C CA . GLY A 1 286 ? -15.188 -16.609 13.938 1 97.5 286 GLY A CA 1
ATOM 2300 C C . GLY A 1 286 ? -13.953 -15.727 13.922 1 97.5 286 GLY A C 1
ATOM 2301 O O . GLY A 1 286 ? -12.852 -16.203 13.617 1 97.5 286 GLY A O 1
ATOM 2302 N N . LEU A 1 287 ? -14.148 -14.477 14.25 1 98.06 287 LEU A N 1
ATOM 2303 C CA . LEU A 1 287 ? -13.055 -13.508 14.234 1 98.06 287 LEU A CA 1
ATOM 2304 C C . LEU A 1 287 ? -11.93 -13.953 15.172 1 98.06 287 LEU A C 1
ATOM 2306 O O . LEU A 1 287 ? -10.75 -13.906 14.797 1 98.06 287 LEU A O 1
ATOM 2310 N N . GLN A 1 288 ? -12.289 -14.438 16.359 1 97.88 288 GLN A N 1
ATOM 2311 C CA . GLN A 1 288 ? -11.289 -14.875 17.312 1 97.88 288 GLN A CA 1
ATOM 2312 C C . GLN A 1 288 ? -10.477 -16.047 16.766 1 97.88 288 GLN A C 1
ATOM 2314 O O . GLN A 1 288 ? -9.25 -16.078 16.891 1 97.88 288 GLN A O 1
ATOM 2319 N N . GLU A 1 289 ? -11.172 -16.969 16.219 1 98.06 289 GLU A N 1
ATOM 2320 C CA . GLU A 1 289 ? -10.5 -18.156 15.672 1 98.06 289 GLU A CA 1
ATOM 2321 C C . GLU A 1 289 ? -9.531 -17.781 14.555 1 98.06 289 GLU A C 1
ATOM 2323 O O . GLU A 1 289 ? -8.445 -18.344 14.453 1 98.06 289 GLU A O 1
ATOM 2328 N N . VAL A 1 290 ? -9.945 -16.828 13.695 1 98.38 290 VAL A N 1
ATOM 2329 C CA . VAL A 1 290 ? -9.086 -16.375 12.609 1 98.38 290 VAL A CA 1
ATOM 2330 C C . VAL A 1 290 ? -7.824 -15.734 13.18 1 98.38 290 VAL A C 1
ATOM 2332 O O . VAL A 1 290 ? -6.711 -16.047 12.75 1 98.38 290 VAL A O 1
ATOM 2335 N N . VAL A 1 291 ? -7.98 -14.859 14.156 1 98.06 291 VAL A N 1
ATOM 2336 C CA . VAL A 1 291 ? -6.855 -14.164 14.773 1 98.06 291 VAL A CA 1
ATOM 2337 C C . VAL A 1 291 ? -5.91 -15.172 15.414 1 98.06 291 VAL A C 1
ATOM 2339 O O . VAL A 1 291 ? -4.691 -15.086 15.242 1 98.06 291 VAL A O 1
ATOM 2342 N N . ASP A 1 292 ? -6.5 -16.172 16.078 1 97.62 292 ASP A N 1
ATOM 2343 C CA . ASP A 1 292 ? -5.691 -17.203 16.719 1 97.62 292 ASP A CA 1
ATOM 2344 C C . ASP A 1 292 ? -4.906 -18 15.688 1 97.62 292 ASP A C 1
ATOM 2346 O O . ASP A 1 292 ? -3.725 -18.297 15.883 1 97.62 292 ASP A O 1
ATOM 2350 N N . ALA A 1 293 ? -5.562 -18.359 14.641 1 98.19 293 ALA A N 1
ATOM 2351 C CA . ALA A 1 293 ? -4.922 -19.156 13.586 1 98.19 293 ALA A CA 1
ATOM 2352 C C . ALA A 1 293 ? -3.775 -18.375 12.945 1 98.19 293 ALA A C 1
ATOM 2354 O O . ALA A 1 293 ? -2.734 -18.938 12.617 1 98.19 293 ALA A O 1
ATOM 2355 N N . LEU A 1 294 ? -3.939 -17.078 12.727 1 98.12 294 LEU A N 1
ATOM 2356 C CA . LEU A 1 294 ? -2.875 -16.234 12.211 1 98.12 294 LEU A CA 1
ATOM 2357 C C . LEU A 1 294 ? -1.67 -16.234 13.141 1 98.12 294 LEU A C 1
ATOM 2359 O O . LEU A 1 294 ? -0.533 -16.391 12.695 1 98.12 294 LEU A O 1
ATOM 2363 N N . LYS A 1 295 ? -1.945 -16.125 14.391 1 95.94 295 LYS A N 1
ATOM 2364 C CA . LYS A 1 295 ? -0.884 -16.062 15.391 1 95.94 295 LYS A CA 1
ATOM 2365 C C . LYS A 1 295 ? -0.128 -17.391 15.469 1 95.94 295 LYS A C 1
ATOM 2367 O O . LYS A 1 295 ? 1.079 -17.406 15.711 1 95.94 295 LYS A O 1
ATOM 2372 N N . ARG A 1 296 ? -0.872 -18.453 15.211 1 96.44 296 ARG A N 1
ATOM 2373 C CA . ARG A 1 296 ? -0.272 -19.781 15.305 1 96.44 296 ARG A CA 1
ATOM 2374 C C . ARG A 1 296 ? 0.418 -20.156 14 1 96.44 296 ARG A C 1
ATOM 2376 O O . ARG A 1 296 ? 0.974 -21.25 13.883 1 96.44 296 ARG A O 1
ATOM 2383 N N . GLY A 1 297 ? 0.331 -19.328 12.984 1 97.12 297 GLY A N 1
ATOM 2384 C CA . GLY A 1 297 ? 0.994 -19.594 11.719 1 97.12 297 GLY A CA 1
ATOM 2385 C C . GLY A 1 297 ? 0.341 -20.703 10.93 1 97.12 297 GLY A C 1
ATOM 2386 O O . GLY A 1 297 ? 1.025 -21.484 10.25 1 97.12 297 GLY A O 1
ATOM 2387 N N . GLU A 1 298 ? -0.974 -20.797 11.008 1 98.12 298 GLU A N 1
ATOM 2388 C CA . GLU A 1 298 ? -1.677 -21.922 10.398 1 98.12 298 GLU A CA 1
ATOM 2389 C C . GLU A 1 298 ? -2.076 -21.609 8.961 1 98.12 298 GLU A C 1
ATOM 2391 O O . GLU A 1 298 ? -2.426 -22.516 8.203 1 98.12 298 GLU A O 1
ATOM 2396 N N . PHE A 1 299 ? -2.047 -20.375 8.539 1 98.56 299 PHE A N 1
ATOM 2397 C CA . PHE A 1 299 ? -2.383 -19.984 7.172 1 98.56 299 PHE A CA 1
ATOM 2398 C C . PHE A 1 299 ? -1.174 -20.125 6.258 1 98.56 299 PHE A C 1
ATOM 2400 O O . PHE A 1 299 ? -0.039 -19.891 6.672 1 98.56 299 PHE A O 1
ATOM 2407 N N . LYS A 1 300 ? -1.398 -20.609 4.996 1 97.94 300 LYS A N 1
ATOM 2408 C CA . LYS A 1 300 ? -0.394 -20.344 3.969 1 97.94 300 LYS A CA 1
ATOM 2409 C C . LYS A 1 300 ? 0.062 -18.891 3.998 1 97.94 300 LYS A C 1
ATOM 2411 O O . LYS A 1 300 ? -0.759 -17.984 4.133 1 97.94 300 LYS A O 1
ATOM 2416 N N . PRO A 1 301 ? 1.328 -18.625 3.875 1 97.06 301 PRO A N 1
ATOM 2417 C CA . PRO A 1 301 ? 1.888 -17.297 4.145 1 97.06 301 PRO A CA 1
ATOM 2418 C C . PRO A 1 301 ? 1.179 -16.188 3.373 1 97.06 301 PRO A C 1
ATOM 2420 O O . PRO A 1 301 ? 0.809 -15.164 3.953 1 97.06 301 PRO A O 1
ATOM 2423 N N . ASN A 1 302 ? 0.982 -16.312 2.074 1 97.44 302 ASN A N 1
ATOM 2424 C CA . ASN A 1 302 ? 0.332 -15.234 1.326 1 97.44 302 ASN A CA 1
ATOM 2425 C C . ASN A 1 302 ? -1.144 -15.109 1.698 1 97.44 302 ASN A C 1
ATOM 2427 O O . ASN A 1 302 ? -1.708 -14.016 1.648 1 97.44 302 ASN A O 1
ATOM 2431 N N . CYS A 1 303 ? -1.782 -16.219 2.086 1 98.62 303 CYS A N 1
ATOM 2432 C CA . CYS A 1 303 ? -3.166 -16.172 2.541 1 98.62 303 CYS A CA 1
ATOM 2433 C C . CYS A 1 303 ? -3.273 -15.445 3.881 1 98.62 303 CYS A C 1
ATOM 2435 O O . CYS A 1 303 ? -4.25 -14.742 4.133 1 98.62 303 CYS A O 1
ATOM 2437 N N . ALA A 1 304 ? -2.275 -15.727 4.727 1 98.75 304 ALA A N 1
ATOM 2438 C CA . ALA A 1 304 ? -2.217 -14.992 5.988 1 98.75 304 ALA A CA 1
ATOM 2439 C C . ALA A 1 304 ? -2.119 -13.484 5.742 1 98.75 304 ALA A C 1
ATOM 2441 O O . ALA A 1 304 ? -2.812 -12.703 6.395 1 98.75 304 ALA A O 1
ATOM 2442 N N . LEU A 1 305 ? -1.273 -13.125 4.828 1 98.69 305 LEU A N 1
ATOM 2443 C CA . LEU A 1 305 ? -1.109 -11.727 4.457 1 98.69 305 LEU A CA 1
ATOM 2444 C C . LEU A 1 305 ? -2.434 -11.125 4 1 98.69 305 LEU A C 1
ATOM 2446 O O . LEU A 1 305 ? -2.811 -10.039 4.438 1 98.69 305 LEU A O 1
ATOM 2450 N N . ILE A 1 306 ? -3.17 -11.805 3.17 1 98.88 306 ILE A N 1
ATOM 2451 C CA . ILE A 1 306 ? -4.445 -11.344 2.633 1 98.88 306 ILE A CA 1
ATOM 2452 C C . ILE A 1 306 ? -5.465 -11.211 3.762 1 98.88 306 ILE A C 1
ATOM 2454 O O . ILE A 1 306 ? -6.262 -10.266 3.775 1 98.88 306 ILE A O 1
ATOM 2458 N N . MET A 1 307 ? -5.426 -12.164 4.672 1 98.88 307 MET A N 1
ATOM 2459 C CA . MET A 1 307 ? -6.344 -12.094 5.805 1 98.88 307 MET A CA 1
ATOM 2460 C C . MET A 1 307 ? -6.039 -10.883 6.684 1 98.88 307 MET A C 1
ATOM 2462 O O . MET A 1 307 ? -6.953 -10.195 7.137 1 98.88 307 MET A O 1
ATOM 2466 N N . VAL A 1 308 ? -4.777 -10.625 6.922 1 98.88 308 VAL A N 1
ATOM 2467 C CA . VAL A 1 308 ? -4.391 -9.445 7.688 1 98.88 308 VAL A CA 1
ATOM 2468 C C . VAL A 1 308 ? -4.863 -8.18 6.969 1 98.88 308 VAL A C 1
ATOM 2470 O O . VAL A 1 308 ? -5.41 -7.27 7.594 1 98.88 308 VAL A O 1
ATOM 2473 N N . GLU A 1 309 ? -4.645 -8.148 5.668 1 98.88 309 GLU A N 1
ATOM 2474 C CA . GLU A 1 309 ? -5.145 -7.047 4.852 1 98.88 309 GLU A CA 1
ATOM 2475 C C . GLU A 1 309 ? -6.648 -6.863 5.035 1 98.88 309 GLU A C 1
ATOM 2477 O O . GLU A 1 309 ? -7.129 -5.738 5.207 1 98.88 309 GLU A O 1
ATOM 2482 N N . PHE A 1 310 ? -7.445 -7.902 5.031 1 98.88 310 PHE A N 1
ATOM 2483 C CA . PHE A 1 310 ? -8.891 -7.879 5.238 1 98.88 310 PHE A CA 1
ATOM 2484 C C . PHE A 1 310 ? -9.227 -7.277 6.598 1 98.88 310 PHE A C 1
ATOM 2486 O O . PHE A 1 310 ? -10.102 -6.418 6.699 1 98.88 310 PHE A O 1
ATOM 2493 N N . LEU A 1 311 ? -8.523 -7.773 7.641 1 98.75 311 LEU A N 1
ATOM 2494 C CA . LEU A 1 311 ? -8.812 -7.355 9.008 1 98.75 311 LEU A CA 1
ATOM 2495 C C . LEU A 1 311 ? -8.5 -5.875 9.203 1 98.75 311 LEU A C 1
ATOM 2497 O O . LEU A 1 311 ? -9.18 -5.188 9.969 1 98.75 311 LEU A O 1
ATOM 2501 N N . ILE A 1 312 ? -7.516 -5.355 8.469 1 98.69 312 ILE A N 1
ATOM 2502 C CA . ILE A 1 312 ? -7.211 -3.928 8.5 1 98.69 312 ILE A CA 1
ATOM 2503 C C . ILE A 1 312 ? -8.305 -3.146 7.785 1 98.69 312 ILE A C 1
ATOM 2505 O O . ILE A 1 312 ? -8.883 -2.215 8.352 1 98.69 312 ILE A O 1
ATOM 2509 N N . ARG A 1 313 ? -8.672 -3.574 6.617 1 98.38 313 ARG A N 1
ATOM 2510 C CA . ARG A 1 313 ? -9.633 -2.867 5.777 1 98.38 313 ARG A CA 1
ATOM 2511 C C . ARG A 1 313 ? -11 -2.812 6.441 1 98.38 313 ARG A C 1
ATOM 2513 O O . ARG A 1 313 ? -11.758 -1.86 6.242 1 98.38 313 ARG A O 1
ATOM 2520 N N . HIS A 1 314 ? -11.281 -3.785 7.27 1 97.56 314 HIS A N 1
ATOM 2521 C CA . HIS A 1 314 ? -12.602 -3.883 7.891 1 97.56 314 HIS A CA 1
ATOM 2522 C C . HIS A 1 314 ? -12.578 -3.34 9.312 1 97.56 314 HIS A C 1
ATOM 2524 O O . HIS A 1 314 ? -13.578 -3.434 10.031 1 97.56 314 HIS A O 1
ATOM 2530 N N . GLY A 1 315 ? -11.422 -2.811 9.758 1 97.31 315 GLY A N 1
ATOM 2531 C CA . GLY A 1 315 ? -11.352 -2.049 10.992 1 97.31 315 GLY A CA 1
ATOM 2532 C C . GLY A 1 315 ? -11.164 -2.92 12.219 1 97.31 315 GLY A C 1
ATOM 2533 O O . GLY A 1 315 ? -11.43 -2.484 13.344 1 97.31 315 GLY A O 1
ATOM 2534 N N . TYR A 1 316 ? -10.773 -4.211 12 1 97.81 316 TYR A N 1
ATOM 2535 C CA . TYR A 1 316 ? -10.492 -5.07 13.141 1 97.81 316 TYR A CA 1
ATOM 2536 C C . TYR A 1 316 ? -9.078 -4.836 13.664 1 97.81 316 TYR A C 1
ATOM 2538 O O . TYR A 1 316 ? -8.859 -4.762 14.875 1 97.81 316 TYR A O 1
ATOM 2546 N N . ILE A 1 317 ? -8.133 -4.852 12.773 1 98.06 317 ILE A N 1
ATOM 2547 C CA . ILE A 1 317 ? -6.785 -4.414 13.125 1 98.06 317 ILE A CA 1
ATOM 2548 C C . ILE A 1 317 ? -6.66 -2.906 12.906 1 98.06 317 ILE A C 1
ATOM 2550 O O . ILE A 1 317 ? -6.77 -2.426 11.773 1 98.06 317 ILE A O 1
ATOM 2554 N N . THR A 1 318 ? -6.469 -2.131 14 1 97.38 318 THR A N 1
ATOM 2555 C CA . THR A 1 318 ? -6.414 -0.674 13.961 1 97.38 318 THR A CA 1
ATOM 2556 C C . THR A 1 318 ? -5.035 -0.175 14.391 1 97.38 318 THR A C 1
ATOM 2558 O O . THR A 1 318 ? -4.238 -0.937 14.938 1 97.38 318 THR A O 1
ATOM 2561 N N . PRO A 1 319 ? -4.746 1.104 14.07 1 96.38 319 PRO A N 1
ATOM 2562 C CA . PRO A 1 319 ? -3.465 1.644 14.531 1 96.38 319 PRO A CA 1
ATOM 2563 C C . PRO A 1 319 ? -3.328 1.629 16.047 1 96.38 319 PRO A C 1
ATOM 2565 O O . PRO A 1 319 ? -2.213 1.599 16.578 1 96.38 319 PRO A O 1
ATOM 2568 N N . GLU A 1 320 ? -4.41 1.658 16.781 1 94.12 320 GLU A N 1
ATOM 2569 C CA . GLU A 1 320 ? -4.367 1.691 18.25 1 94.12 320 GLU A CA 1
ATOM 2570 C C . GLU A 1 320 ? -3.879 0.362 18.812 1 94.12 320 GLU A C 1
ATOM 2572 O O . GLU A 1 320 ? -3.266 0.326 19.891 1 94.12 320 GLU A O 1
ATOM 2577 N N . ILE A 1 321 ? -4.051 -0.769 18.047 1 95.56 321 ILE A N 1
ATOM 2578 C CA . ILE A 1 321 ? -3.76 -2.053 18.672 1 95.56 321 ILE A CA 1
ATOM 2579 C C . ILE A 1 321 ? -2.547 -2.691 18 1 95.56 321 ILE A C 1
ATOM 2581 O O . ILE A 1 321 ? -1.995 -3.672 18.516 1 95.56 321 ILE A O 1
ATOM 2585 N N . GLU A 1 322 ? -2.133 -2.248 16.844 1 96.75 322 GLU A N 1
ATOM 2586 C CA . GLU A 1 322 ? -0.987 -2.77 16.109 1 96.75 322 GLU A CA 1
ATOM 2587 C C . GLU A 1 322 ? 0.153 -1.755 16.062 1 96.75 322 GLU A C 1
ATOM 2589 O O . GLU A 1 322 ? 0.064 -0.739 15.375 1 96.75 322 GLU A O 1
ATOM 2594 N N . PRO A 1 323 ? 1.278 -2.045 16.703 1 95.19 323 PRO A N 1
ATOM 2595 C CA . PRO A 1 323 ? 2.359 -1.062 16.812 1 95.19 323 PRO A CA 1
ATOM 2596 C C . PRO A 1 323 ? 3.053 -0.794 15.477 1 95.19 323 PRO A C 1
ATOM 2598 O O . PRO A 1 323 ? 3.635 0.276 15.281 1 95.19 323 PRO A O 1
ATOM 2601 N N . ASN A 1 324 ? 3.047 -1.722 14.547 1 96.94 324 ASN A N 1
ATOM 2602 C CA . ASN A 1 324 ? 3.691 -1.577 13.25 1 96.94 324 ASN A CA 1
ATOM 2603 C C . ASN A 1 324 ? 2.668 -1.424 12.125 1 96.94 324 ASN A C 1
ATOM 2605 O O . ASN A 1 324 ? 2.865 -1.937 11.023 1 96.94 324 ASN A O 1
ATOM 2609 N N . TYR A 1 325 ? 1.536 -0.766 12.469 1 97.69 325 TYR A N 1
ATOM 2610 C CA . TYR A 1 325 ? 0.374 -0.645 11.602 1 97.69 325 TYR A CA 1
ATOM 2611 C C . TYR A 1 325 ? 0.77 -0.091 10.234 1 97.69 325 TYR A C 1
ATOM 2613 O O . TYR A 1 325 ? 0.518 -0.722 9.203 1 97.69 325 TYR A O 1
ATOM 2621 N N . THR A 1 326 ? 1.483 0.991 10.156 1 97.12 326 THR A N 1
ATOM 2622 C CA . THR A 1 326 ? 1.841 1.67 8.914 1 97.12 326 THR A CA 1
ATOM 2623 C C . THR A 1 326 ? 2.877 0.864 8.133 1 97.12 326 THR A C 1
ATOM 2625 O O . THR A 1 326 ? 2.838 0.815 6.902 1 97.12 326 THR A O 1
ATOM 2628 N N . GLU A 1 327 ? 3.791 0.29 8.844 1 96.5 327 GLU A N 1
ATOM 2629 C CA . GLU A 1 327 ? 4.801 -0.534 8.188 1 96.5 327 GLU A CA 1
ATOM 2630 C C . GLU A 1 327 ? 4.172 -1.749 7.512 1 96.5 327 GLU A C 1
ATOM 2632 O O . GLU A 1 327 ? 4.523 -2.094 6.383 1 96.5 327 GLU A O 1
ATOM 2637 N N . ILE A 1 328 ? 3.242 -2.389 8.234 1 98.19 328 ILE A N 1
ATOM 2638 C CA . ILE A 1 328 ? 2.549 -3.547 7.68 1 98.19 328 ILE A CA 1
ATOM 2639 C C . ILE A 1 328 ? 1.875 -3.166 6.363 1 98.19 328 ILE A C 1
ATOM 2641 O O . ILE A 1 328 ? 2.041 -3.852 5.352 1 98.19 328 ILE A O 1
ATOM 2645 N N . ILE A 1 329 ? 1.224 -2.014 6.316 1 98.62 329 ILE A N 1
ATOM 2646 C CA . ILE A 1 329 ? 0.451 -1.59 5.152 1 98.62 329 ILE A CA 1
ATOM 2647 C C . ILE A 1 329 ? 1.396 -1.233 4.008 1 98.62 329 ILE A C 1
ATOM 2649 O O . ILE A 1 329 ? 1.18 -1.647 2.867 1 98.62 329 ILE A O 1
ATOM 2653 N N . SER A 1 330 ? 2.43 -0.53 4.266 1 97.62 330 SER A N 1
ATOM 2654 C CA . SER A 1 330 ? 3.35 -0.155 3.197 1 97.62 330 SER A CA 1
ATOM 2655 C C . SER A 1 330 ? 4.086 -1.372 2.648 1 97.62 330 SER A C 1
ATOM 2657 O O . SER A 1 330 ? 4.293 -1.485 1.438 1 97.62 330 SER A O 1
ATOM 2659 N N . ARG A 1 331 ? 4.395 -2.318 3.514 1 97.06 331 ARG A N 1
ATOM 2660 C CA . ARG A 1 331 ? 5.184 -3.469 3.088 1 97.06 331 ARG A CA 1
ATOM 2661 C C . ARG A 1 331 ? 4.34 -4.438 2.264 1 97.06 331 ARG A C 1
ATOM 2663 O O . ARG A 1 331 ? 4.859 -5.129 1.385 1 97.06 331 ARG A O 1
ATOM 2670 N N . MET A 1 332 ? 3.043 -4.527 2.504 1 98.06 332 MET A N 1
ATOM 2671 C CA . MET A 1 332 ? 2.25 -5.457 1.706 1 98.06 332 MET A CA 1
ATOM 2672 C C . MET A 1 332 ? 1.898 -4.848 0.352 1 98.06 332 MET A C 1
ATOM 2674 O O . MET A 1 332 ? 1.208 -5.477 -0.454 1 98.06 332 MET A O 1
ATOM 2678 N N . HIS A 1 333 ? 2.363 -3.557 0.13 1 98.44 333 HIS A N 1
ATOM 2679 C CA . HIS A 1 333 ? 2.146 -2.877 -1.142 1 98.44 333 HIS A CA 1
ATOM 2680 C C . HIS A 1 333 ? 3.465 -2.416 -1.753 1 98.44 333 HIS A C 1
ATOM 2682 O O . HIS A 1 333 ? 3.572 -1.283 -2.227 1 98.44 333 HIS A O 1
ATOM 2688 N N . ARG A 1 334 ? 4.363 -3.256 -1.755 1 97.12 334 ARG A N 1
ATOM 2689 C CA . ARG A 1 334 ? 5.691 -2.959 -2.281 1 97.12 334 ARG A CA 1
ATOM 2690 C C . ARG A 1 334 ? 5.621 -2.574 -3.756 1 97.12 334 ARG A C 1
ATOM 2692 O O . ARG A 1 334 ? 4.938 -3.232 -4.543 1 97.12 334 ARG A O 1
ATOM 2699 N N . GLN A 1 335 ? 6.258 -1.518 -4.094 1 95.88 335 GLN A N 1
ATOM 2700 C CA . GLN A 1 335 ? 6.461 -1.247 -5.512 1 95.88 335 GLN A CA 1
ATOM 2701 C C . GLN A 1 335 ? 7.531 -2.162 -6.102 1 95.88 335 GLN A C 1
ATOM 2703 O O . GLN A 1 335 ? 8.672 -2.162 -5.641 1 95.88 335 GLN A O 1
ATOM 2708 N N . LEU A 1 336 ? 7.199 -2.881 -7.047 1 96.81 336 LEU A N 1
ATOM 2709 C CA . LEU A 1 336 ? 8.117 -3.842 -7.656 1 96.81 336 LEU A CA 1
ATOM 2710 C C . LEU A 1 336 ? 9.047 -3.15 -8.648 1 96.81 336 LEU A C 1
ATOM 2712 O O . LEU A 1 336 ? 8.672 -2.154 -9.266 1 96.81 336 LEU A O 1
ATOM 2716 N N . PRO A 1 337 ? 10.242 -3.639 -8.852 1 95.94 337 PRO A N 1
ATOM 2717 C CA . PRO A 1 337 ? 11.203 -3.006 -9.766 1 95.94 337 PRO A CA 1
ATOM 2718 C C . PRO A 1 337 ? 10.977 -3.406 -11.227 1 95.94 337 PRO A C 1
ATOM 2720 O O . PRO A 1 337 ? 11.852 -3.195 -12.062 1 95.94 337 PRO A O 1
ATOM 2723 N N . PHE A 1 338 ? 9.836 -4.008 -11.531 1 97.44 338 PHE A N 1
ATOM 2724 C CA . PHE A 1 338 ? 9.492 -4.492 -12.859 1 97.44 338 PHE A CA 1
ATOM 2725 C C . PHE A 1 338 ? 8.141 -3.957 -13.305 1 97.44 338 PHE A C 1
ATOM 2727 O O . PHE A 1 338 ? 7.301 -3.609 -12.461 1 97.44 338 PHE A O 1
ATOM 2734 N N . PRO A 1 339 ? 7.941 -3.904 -14.641 1 96.56 339 PRO A N 1
ATOM 2735 C CA . PRO A 1 339 ? 6.582 -3.6 -15.094 1 96.56 339 PRO A CA 1
ATOM 2736 C C . PRO A 1 339 ? 5.562 -4.641 -14.633 1 96.56 339 PRO A C 1
ATOM 2738 O O . PRO A 1 339 ? 5.895 -5.816 -14.492 1 96.56 339 PRO A O 1
ATOM 2741 N N . VAL A 1 340 ? 4.379 -4.18 -14.422 1 95.81 340 VAL A N 1
ATOM 2742 C CA . VAL A 1 340 ? 3.32 -5.074 -13.961 1 95.81 340 VAL A CA 1
ATOM 2743 C C . VAL A 1 340 ? 2.137 -5.012 -14.922 1 95.81 340 VAL A C 1
ATOM 2745 O O . VAL A 1 340 ? 2.055 -4.113 -15.766 1 95.81 340 VAL A O 1
ATOM 2748 N N . MET A 1 341 ? 1.286 -5.953 -14.906 1 92.25 341 MET A N 1
ATOM 2749 C CA . MET A 1 341 ? 0.122 -6.113 -15.773 1 92.25 341 MET A CA 1
ATOM 2750 C C . MET A 1 341 ? -0.817 -4.918 -15.656 1 92.25 341 MET A C 1
ATOM 2752 O O . MET A 1 341 ? -1.154 -4.285 -16.656 1 92.25 341 MET A O 1
ATOM 2756 N N . ARG A 1 342 ? -1.534 -4.656 -14.703 1 87.19 342 ARG A N 1
ATOM 2757 C CA . ARG A 1 342 ? -2.441 -3.566 -14.352 1 87.19 342 ARG A CA 1
ATOM 2758 C C . ARG A 1 342 ? -2.656 -3.49 -12.844 1 87.19 342 ARG A C 1
ATOM 2760 O O . ARG A 1 342 ? -2.469 -4.48 -12.133 1 87.19 342 ARG A O 1
ATOM 2767 N N . MET B 1 1 ? -15.828 9.875 -20.891 1 73.94 1 MET B N 1
ATOM 2768 C CA . MET B 1 1 ? -15.336 9.914 -19.516 1 73.94 1 MET B CA 1
ATOM 2769 C C . MET B 1 1 ? -15.898 8.742 -18.703 1 73.94 1 MET B C 1
ATOM 2771 O O . MET B 1 1 ? -16.969 8.219 -19.016 1 73.94 1 MET B O 1
ATOM 2775 N N . SER B 1 2 ? -15.133 8.148 -17.766 1 86.75 2 SER B N 1
ATOM 2776 C CA . SER B 1 2 ? -15.68 7.066 -16.953 1 86.75 2 SER B CA 1
ATOM 2777 C C . SER B 1 2 ? -17.125 7.336 -16.578 1 86.75 2 SER B C 1
ATOM 2779 O O . SER B 1 2 ? -17.5 8.469 -16.266 1 86.75 2 SER B O 1
ATOM 2781 N N . LYS B 1 3 ? -18 6.379 -16.734 1 93.94 3 LYS B N 1
ATOM 2782 C CA . LYS B 1 3 ? -19.438 6.535 -16.531 1 93.94 3 LYS B CA 1
ATOM 2783 C C . LYS B 1 3 ? -19.953 5.574 -15.461 1 93.94 3 LYS B C 1
ATOM 2785 O O . LYS B 1 3 ? -19.547 4.406 -15.43 1 93.94 3 LYS B O 1
ATOM 2790 N N . VAL B 1 4 ? -20.734 6.141 -14.602 1 95.94 4 VAL B N 1
ATOM 2791 C CA . VAL B 1 4 ? -21.422 5.316 -13.609 1 95.94 4 VAL B CA 1
ATOM 2792 C C . VAL B 1 4 ? -22.719 4.766 -14.203 1 95.94 4 VAL B C 1
ATOM 2794 O O . VAL B 1 4 ? -23.516 5.516 -14.773 1 95.94 4 VAL B O 1
ATOM 2797 N N . ILE B 1 5 ? -22.891 3.547 -14.125 1 94.69 5 ILE B N 1
ATOM 2798 C CA . ILE B 1 5 ? -24.125 2.922 -14.57 1 94.69 5 ILE B CA 1
ATOM 2799 C C . ILE B 1 5 ? -24.672 2.016 -13.469 1 94.69 5 ILE B C 1
ATOM 2801 O O . ILE B 1 5 ? -23.984 1.738 -12.484 1 94.69 5 ILE B O 1
ATOM 2805 N N . SER B 1 6 ? -25.875 1.656 -13.602 1 90.62 6 SER B N 1
ATOM 2806 C CA . SER B 1 6 ? -26.5 0.709 -12.68 1 90.62 6 SER B CA 1
ATOM 2807 C C . SER B 1 6 ? -26.594 -0.681 -13.297 1 90.62 6 SER B C 1
ATOM 2809 O O . SER B 1 6 ? -27.109 -0.841 -14.406 1 90.62 6 SER B O 1
ATOM 2811 N N . THR B 1 7 ? -25.969 -1.644 -12.719 1 84.62 7 THR B N 1
ATOM 2812 C CA . THR B 1 7 ? -26.031 -3.035 -13.148 1 84.62 7 THR B CA 1
ATOM 2813 C C . THR B 1 7 ? -26.391 -3.947 -11.977 1 84.62 7 THR B C 1
ATOM 2815 O O . THR B 1 7 ? -25.703 -3.955 -10.953 1 84.62 7 THR B O 1
ATOM 2818 N N . ALA B 1 8 ? -27.469 -4.734 -12.148 1 81.44 8 ALA B N 1
ATOM 2819 C CA . ALA B 1 8 ? -27.938 -5.672 -11.133 1 81.44 8 ALA B CA 1
ATOM 2820 C C . ALA B 1 8 ? -28.156 -4.969 -9.797 1 81.44 8 ALA B C 1
ATOM 2822 O O . ALA B 1 8 ? -27.766 -5.477 -8.75 1 81.44 8 ALA B O 1
ATOM 2823 N N . GLY B 1 9 ? -28.609 -3.746 -9.828 1 81 9 GLY B N 1
ATOM 2824 C CA . GLY B 1 9 ? -28.984 -3 -8.633 1 81 9 GLY B CA 1
ATOM 2825 C C . GLY B 1 9 ? -27.812 -2.326 -7.957 1 81 9 GLY B C 1
ATOM 2826 O O . GLY B 1 9 ? -27.938 -1.834 -6.832 1 81 9 GLY B O 1
ATOM 2827 N N . ARG B 1 10 ? -26.688 -2.377 -8.617 1 90 10 ARG B N 1
ATOM 2828 C CA . ARG B 1 10 ? -25.5 -1.76 -8.031 1 90 10 ARG B CA 1
ATOM 2829 C C . ARG B 1 10 ? -24.891 -0.746 -8.984 1 90 10 ARG B C 1
ATOM 2831 O O . ARG B 1 10 ? -24.969 -0.9 -10.211 1 90 10 ARG B O 1
ATOM 2838 N N . GLU B 1 11 ? -24.281 0.31 -8.375 1 94.75 11 GLU B N 1
ATOM 2839 C CA . GLU B 1 11 ? -23.516 1.274 -9.164 1 94.75 11 GLU B CA 1
ATOM 2840 C C . GLU B 1 11 ? -22.141 0.731 -9.531 1 94.75 11 GLU B C 1
ATOM 2842 O O . GLU B 1 11 ? -21.438 0.185 -8.672 1 94.75 11 GLU B O 1
ATOM 2847 N N . VAL B 1 12 ? -21.859 0.819 -10.773 1 95.31 12 VAL B N 1
ATOM 2848 C CA . VAL B 1 12 ? -20.547 0.389 -11.234 1 95.31 12 VAL B CA 1
ATOM 2849 C C . VAL B 1 12 ? -19.922 1.468 -12.125 1 95.31 12 VAL B C 1
ATOM 2851 O O . VAL B 1 12 ? -20.641 2.199 -12.812 1 95.31 12 VAL B O 1
ATOM 2854 N N . LEU B 1 13 ? -18.672 1.637 -12.031 1 96.62 13 LEU B N 1
ATOM 2855 C CA . LEU B 1 13 ? -17.922 2.537 -12.898 1 96.62 13 LEU B CA 1
ATOM 2856 C C . LEU B 1 13 ? -17.391 1.793 -14.117 1 96.62 13 LEU B C 1
ATOM 2858 O O . LEU B 1 13 ? -16.797 0.725 -13.992 1 96.62 13 LEU B O 1
ATOM 2862 N N . ILE B 1 14 ? -17.641 2.312 -15.273 1 95.88 14 ILE B N 1
ATOM 2863 C CA . ILE B 1 14 ? -17.141 1.697 -16.5 1 95.88 14 ILE B CA 1
ATOM 2864 C C . ILE B 1 14 ? -16.188 2.654 -17.203 1 95.88 14 ILE B C 1
ATOM 2866 O O . ILE B 1 14 ? -16.297 3.873 -17.062 1 95.88 14 ILE B O 1
ATOM 2870 N N . ARG B 1 15 ? -15.305 2.082 -17.906 1 94.69 15 ARG B N 1
ATOM 2871 C CA . ARG B 1 15 ? -14.375 2.848 -18.734 1 94.69 15 ARG B CA 1
ATOM 2872 C C . ARG B 1 15 ? -15.016 3.246 -20.062 1 94.69 15 ARG B C 1
ATOM 2874 O O . ARG B 1 15 ? -15.43 2.387 -20.844 1 94.69 15 ARG B O 1
ATOM 2881 N N . SER B 1 16 ? -15.102 4.477 -20.328 1 93.25 16 SER B N 1
ATOM 2882 C CA . SER B 1 16 ? -15.742 4.953 -21.547 1 93.25 16 SER B CA 1
ATOM 2883 C C . SER B 1 16 ? -14.812 4.84 -22.75 1 93.25 16 SER B C 1
ATOM 2885 O O . SER B 1 16 ? -13.602 4.652 -22.578 1 93.25 16 SER B O 1
ATOM 2887 N N . GLU B 1 17 ? -15.375 4.926 -23.906 1 92.94 17 GLU B N 1
ATOM 2888 C CA . GLU B 1 17 ? -14.578 4.953 -25.141 1 92.94 17 GLU B CA 1
ATOM 2889 C C . GLU B 1 17 ? -13.633 6.148 -25.156 1 92.94 17 GLU B C 1
ATOM 2891 O O . GLU B 1 17 ? -12.508 6.051 -25.641 1 92.94 17 GLU B O 1
ATOM 2896 N N . LYS B 1 18 ? -14.164 7.258 -24.641 1 92.12 18 LYS B N 1
ATOM 2897 C CA . LYS B 1 18 ? -13.328 8.453 -24.562 1 92.12 18 LYS B CA 1
ATOM 2898 C C . LYS B 1 18 ? -12.117 8.219 -23.672 1 92.12 18 LYS B C 1
ATOM 2900 O O . LYS B 1 18 ? -11.008 8.664 -23.984 1 92.12 18 LYS B O 1
ATOM 2905 N N . ASP B 1 19 ? -12.305 7.543 -22.547 1 93.19 19 ASP B N 1
ATOM 2906 C CA . ASP B 1 19 ? -11.203 7.207 -21.656 1 93.19 19 ASP B CA 1
ATOM 2907 C C .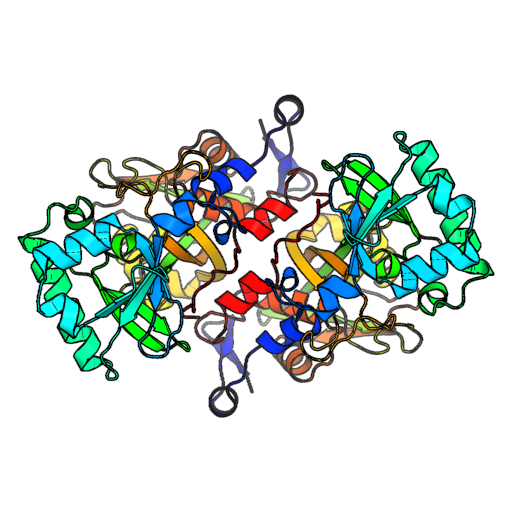 ASP B 1 19 ? -10.18 6.32 -22.344 1 93.19 19 ASP B C 1
ATOM 2909 O O . ASP B 1 19 ? -8.969 6.496 -22.172 1 93.19 19 ASP B O 1
ATOM 2913 N N . LYS B 1 20 ? -10.734 5.352 -23.125 1 92.31 20 LYS B N 1
ATOM 2914 C CA . LYS B 1 20 ? -9.852 4.465 -23.875 1 92.31 20 LYS B CA 1
ATOM 2915 C C . LYS B 1 20 ? -9.023 5.242 -24.906 1 92.31 20 LYS B C 1
ATOM 2917 O O . LYS B 1 20 ? -7.812 5.059 -25 1 92.31 20 LYS B O 1
ATOM 2922 N N . LEU B 1 21 ? -9.656 6.137 -25.578 1 93.5 21 LEU B N 1
ATOM 2923 C CA . LEU B 1 21 ? -9.008 6.914 -26.641 1 93.5 21 LEU B CA 1
ATOM 2924 C C . LEU B 1 21 ? -7.949 7.844 -26.062 1 93.5 21 LEU B C 1
ATOM 2926 O O . LEU B 1 21 ? -6.887 8.031 -26.656 1 93.5 21 LEU B O 1
ATOM 2930 N N . ASN B 1 22 ? -8.234 8.391 -24.875 1 93.19 22 ASN B N 1
ATOM 2931 C CA . ASN B 1 22 ? -7.32 9.367 -24.281 1 93.19 22 ASN B CA 1
ATOM 2932 C C . ASN B 1 22 ? -6.367 8.703 -23.297 1 93.19 22 ASN B C 1
ATOM 2934 O O . ASN B 1 22 ? -5.621 9.383 -22.594 1 93.19 22 ASN B O 1
ATOM 2938 N N . ASN B 1 23 ? -6.422 7.395 -23.156 1 92.12 23 ASN B N 1
ATOM 2939 C CA . ASN B 1 23 ? -5.582 6.645 -22.219 1 92.12 23 ASN B CA 1
ATOM 2940 C C . ASN B 1 23 ? -5.695 7.184 -20.797 1 92.12 23 ASN B C 1
ATOM 2942 O O . ASN B 1 23 ? -4.68 7.426 -20.141 1 92.12 23 ASN B O 1
ATOM 2946 N N . PHE B 1 24 ? -6.938 7.434 -20.438 1 94.94 24 PHE B N 1
ATOM 2947 C CA . PHE B 1 24 ? -7.199 7.992 -19.109 1 94.94 24 PHE B CA 1
ATOM 2948 C C . PHE B 1 24 ? -6.754 7.031 -18.016 1 94.94 24 PHE B C 1
ATOM 2950 O O . PHE B 1 24 ? -6.91 5.816 -18.156 1 94.94 24 PHE B O 1
ATOM 2957 N N . SER B 1 25 ? -6.223 7.613 -16.938 1 97 25 SER B N 1
ATOM 2958 C CA . SER B 1 25 ? -5.875 6.914 -15.703 1 97 25 SER B CA 1
ATOM 2959 C C . SER B 1 25 ? -5.977 7.836 -14.5 1 97 25 SER B C 1
ATOM 2961 O O . SER B 1 25 ? -5.82 9.055 -14.625 1 97 25 SER B O 1
ATOM 2963 N N . PHE B 1 26 ? -6.25 7.242 -13.344 1 97.88 26 PHE B N 1
ATOM 2964 C CA . PHE B 1 26 ? -6.27 8.008 -12.102 1 97.88 26 PHE B CA 1
ATOM 2965 C C . PHE B 1 26 ? -4.855 8.219 -11.57 1 97.88 26 PHE B C 1
ATOM 2967 O O . PHE B 1 26 ? -4.66 8.898 -10.562 1 97.88 26 PHE B O 1
ATOM 2974 N N . LEU B 1 27 ? -3.84 7.711 -12.219 1 97.12 27 LEU B N 1
ATOM 2975 C CA . LEU B 1 27 ? -2.449 7.738 -11.781 1 97.12 27 LEU B CA 1
ATOM 2976 C C . LEU B 1 27 ? -1.969 9.172 -11.594 1 97.12 27 LEU B C 1
ATOM 2978 O O . LEU B 1 27 ? -1.211 9.461 -10.664 1 97.12 27 LEU B O 1
ATOM 2982 N N . PRO B 1 28 ? -2.42 10.141 -12.43 1 97 28 PRO B N 1
ATOM 2983 C CA . PRO B 1 28 ? -1.956 11.516 -12.258 1 97 28 PRO B CA 1
ATOM 2984 C C . PRO B 1 28 ? -2.338 12.102 -10.898 1 97 28 PRO B C 1
ATOM 2986 O O . PRO B 1 28 ? -1.702 13.047 -10.43 1 97 28 PRO B O 1
ATOM 2989 N N . ILE B 1 29 ? -3.396 11.57 -10.273 1 97.69 29 ILE B N 1
ATOM 2990 C CA . ILE B 1 29 ? -3.777 12.023 -8.945 1 97.69 29 ILE B CA 1
ATOM 2991 C C . ILE B 1 29 ? -2.662 11.703 -7.949 1 97.69 29 ILE B C 1
ATOM 2993 O O . ILE B 1 29 ? -2.361 12.508 -7.062 1 97.69 29 ILE B O 1
ATOM 2997 N N . ILE B 1 30 ? -2.023 10.531 -8.086 1 96.88 30 ILE B N 1
ATOM 2998 C CA . ILE B 1 30 ? -0.894 10.148 -7.246 1 96.88 30 ILE B CA 1
ATOM 2999 C C . ILE B 1 30 ? 0.304 11.039 -7.555 1 96.88 30 ILE B C 1
ATOM 3001 O O . ILE B 1 30 ? 1.029 11.453 -6.648 1 96.88 30 ILE B O 1
ATOM 3005 N N . ASP B 1 31 ? 0.456 11.406 -8.82 1 96.06 31 ASP B N 1
ATOM 3006 C CA . ASP B 1 31 ? 1.566 12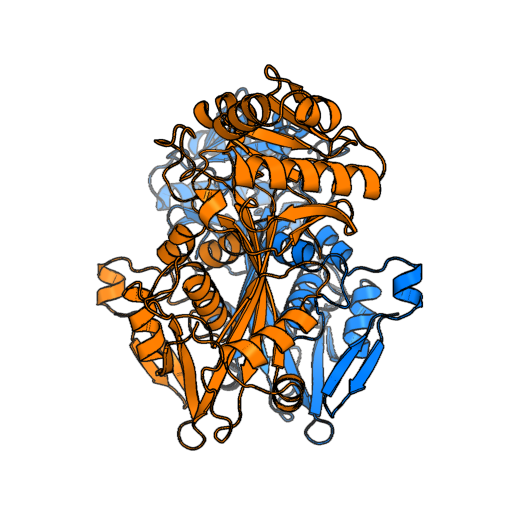.25 -9.25 1 96.06 31 ASP B CA 1
ATOM 3007 C C . ASP B 1 31 ? 1.516 13.617 -8.562 1 96.06 31 ASP B C 1
ATOM 3009 O O . ASP B 1 31 ? 2.553 14.242 -8.344 1 96.06 31 ASP B O 1
ATOM 3013 N N . LYS B 1 32 ? 0.335 14.031 -8.195 1 95.62 32 LYS B N 1
ATOM 3014 C CA . LYS B 1 32 ? 0.175 15.344 -7.574 1 95.62 32 LYS B CA 1
ATOM 3015 C C . LYS B 1 32 ? 0.706 15.344 -6.141 1 95.62 32 LYS B C 1
ATOM 3017 O O . LYS B 1 32 ? 0.973 16.406 -5.574 1 95.62 32 LYS B O 1
ATOM 3022 N N . VAL B 1 33 ? 0.896 14.148 -5.543 1 94.75 33 VAL B N 1
ATOM 3023 C CA . VAL B 1 33 ? 1.341 14.102 -4.156 1 94.75 33 VAL B CA 1
ATOM 3024 C C . VAL B 1 33 ? 2.723 13.453 -4.078 1 94.75 33 VAL B C 1
ATOM 3026 O O . VAL B 1 33 ? 3.5 13.742 -3.164 1 94.75 33 VAL B O 1
ATOM 3029 N N . ASP B 1 34 ? 3.027 12.586 -5.023 1 93.31 34 ASP B N 1
ATOM 3030 C CA . ASP B 1 34 ? 4.25 11.797 -4.922 1 93.31 34 ASP B CA 1
ATOM 3031 C C . ASP B 1 34 ? 4.887 11.594 -6.293 1 93.31 34 ASP B C 1
ATOM 3033 O O . ASP B 1 34 ? 4.617 10.594 -6.969 1 93.31 34 ASP B O 1
ATOM 3037 N N . VAL B 1 35 ? 5.809 12.477 -6.59 1 93.12 35 VAL B N 1
ATOM 3038 C CA . VAL B 1 35 ? 6.574 12.289 -7.82 1 93.12 35 VAL B CA 1
ATOM 3039 C C . VAL B 1 35 ? 8.055 12.102 -7.488 1 93.12 35 VAL B C 1
ATOM 3041 O O . VAL B 1 35 ? 8.883 11.961 -8.391 1 93.12 35 VAL B O 1
ATOM 3044 N N . PHE B 1 36 ? 8.375 12.133 -6.184 1 95.44 36 PHE B N 1
ATOM 3045 C CA . PHE B 1 36 ? 9.758 11.945 -5.75 1 95.44 36 PHE B CA 1
ATOM 3046 C C . PHE B 1 36 ? 10.234 10.531 -6.066 1 95.44 36 PHE B C 1
ATOM 3048 O O . PHE B 1 36 ? 9.648 9.555 -5.59 1 95.44 36 PHE B O 1
ATOM 3055 N N . PRO B 1 37 ? 11.258 10.367 -6.844 1 94.19 37 PRO B N 1
ATOM 3056 C CA . PRO B 1 37 ? 11.617 9.023 -7.309 1 94.19 37 PRO B CA 1
ATOM 3057 C C . PRO B 1 37 ? 12.234 8.164 -6.211 1 94.19 37 PRO B C 1
ATOM 3059 O O . PRO B 1 37 ? 12.789 8.695 -5.242 1 94.19 37 PRO B O 1
ATOM 3062 N N . ARG B 1 38 ? 12.227 6.867 -6.359 1 90.5 38 ARG B N 1
ATOM 3063 C CA . ARG B 1 38 ? 12.773 5.934 -5.383 1 90.5 38 ARG B CA 1
ATOM 3064 C C . ARG B 1 38 ? 14.297 5.965 -5.391 1 90.5 38 ARG B C 1
ATOM 3066 O O . ARG B 1 38 ? 14.938 5.742 -4.359 1 90.5 38 ARG B O 1
ATOM 3073 N N . ASN B 1 39 ? 14.883 6.234 -6.535 1 91.75 39 ASN B N 1
ATOM 3074 C CA . ASN B 1 39 ? 16.344 6.281 -6.648 1 91.75 39 ASN B CA 1
ATOM 3075 C C . ASN B 1 39 ? 16.875 7.703 -6.484 1 91.75 39 ASN B C 1
ATOM 3077 O O . ASN B 1 39 ? 17.859 8.07 -7.102 1 91.75 39 ASN B O 1
ATOM 3081 N N . TYR B 1 40 ? 16.172 8.5 -5.711 1 94.81 40 TYR B N 1
ATOM 3082 C CA . TYR B 1 40 ? 16.5 9.906 -5.52 1 94.81 40 TYR B CA 1
ATOM 3083 C C . TYR B 1 40 ? 17.953 10.062 -5.07 1 94.81 40 TYR B C 1
ATOM 3085 O O . TYR B 1 40 ? 18.578 11.078 -5.359 1 94.81 40 TYR B O 1
ATOM 3093 N N . ALA B 1 41 ? 18.5 9.102 -4.395 1 94.06 41 ALA B N 1
ATOM 3094 C CA . ALA B 1 41 ? 19.844 9.188 -3.812 1 94.06 41 ALA B CA 1
ATOM 3095 C C . ALA B 1 41 ? 20.906 9.273 -4.898 1 94.06 41 ALA B C 1
ATOM 3097 O O . ALA B 1 41 ? 22.047 9.664 -4.633 1 94.06 41 ALA B O 1
ATOM 3098 N N . ASN B 1 42 ? 20.531 8.914 -6.102 1 93.19 42 ASN B N 1
ATOM 3099 C CA . ASN B 1 42 ? 21.484 8.945 -7.211 1 93.19 42 ASN B CA 1
ATOM 3100 C C . ASN B 1 42 ? 21.5 10.312 -7.895 1 93.19 42 ASN B C 1
ATOM 3102 O O . ASN B 1 42 ? 22.375 10.586 -8.719 1 93.19 42 ASN B O 1
ATOM 3106 N N . ASN B 1 43 ? 20.578 11.188 -7.602 1 96.56 43 ASN B N 1
ATOM 3107 C CA . ASN B 1 43 ? 20.5 12.508 -8.227 1 96.56 43 ASN B CA 1
ATOM 3108 C C . ASN B 1 43 ? 21.578 13.445 -7.703 1 96.56 43 ASN B C 1
ATOM 3110 O O . ASN B 1 43 ? 21.734 13.609 -6.492 1 96.56 43 ASN B O 1
ATOM 3114 N N . GLU B 1 44 ? 22.281 14.055 -8.594 1 96.94 44 GLU B N 1
ATOM 3115 C CA . GLU B 1 44 ? 23.438 14.883 -8.25 1 96.94 44 GLU B CA 1
ATOM 3116 C C . GLU B 1 44 ? 23.016 16.078 -7.414 1 96.94 44 GLU B C 1
ATOM 3118 O O . GLU B 1 44 ? 23.688 16.438 -6.441 1 96.94 44 GLU B O 1
ATOM 3123 N N . HIS B 1 45 ? 21.969 16.734 -7.824 1 97.38 45 HIS B N 1
ATOM 3124 C CA . HIS B 1 45 ? 21.516 17.906 -7.094 1 97.38 45 HIS B CA 1
ATOM 3125 C C . HIS B 1 45 ? 21 17.531 -5.707 1 97.38 45 HIS B C 1
ATOM 3127 O O . HIS B 1 45 ? 21.188 18.281 -4.75 1 97.38 45 HIS B O 1
ATOM 3133 N N . PHE B 1 46 ? 20.375 16.359 -5.574 1 98.06 46 PHE B N 1
ATOM 3134 C CA . PHE B 1 46 ? 19.969 15.875 -4.266 1 98.06 46 PHE B CA 1
ATOM 3135 C C . PHE B 1 46 ? 21.172 15.664 -3.363 1 98.06 46 PHE B C 1
ATOM 3137 O O . PHE B 1 46 ? 21.203 16.125 -2.223 1 98.06 46 PHE B O 1
ATOM 3144 N N . GLN B 1 47 ? 22.188 15.07 -3.877 1 97.88 47 GLN B N 1
ATOM 3145 C CA . GLN B 1 47 ? 23.375 14.758 -3.111 1 97.88 47 GLN B CA 1
ATOM 3146 C C . GLN B 1 47 ? 24.062 16.031 -2.615 1 97.88 47 GLN B C 1
ATOM 3148 O O . GLN B 1 47 ? 24.625 16.047 -1.513 1 97.88 47 GLN B O 1
ATOM 3153 N N . LYS B 1 48 ? 23.984 17.062 -3.391 1 97.69 48 LYS B N 1
ATOM 3154 C CA . LYS B 1 48 ? 24.75 18.281 -3.105 1 97.69 48 LYS B CA 1
ATOM 3155 C C . LYS B 1 48 ? 23.953 19.234 -2.225 1 97.69 48 LYS B C 1
ATOM 3157 O O . LYS B 1 48 ? 24.531 20.062 -1.513 1 97.69 48 LYS B O 1
ATOM 3162 N N . ASN B 1 49 ? 22.625 19.078 -2.268 1 98.44 49 ASN B N 1
ATOM 3163 C CA . ASN B 1 49 ? 21.844 20.172 -1.692 1 98.44 49 ASN B CA 1
ATOM 3164 C C . ASN B 1 49 ? 20.859 19.672 -0.641 1 98.44 49 ASN B C 1
ATOM 3166 O O . ASN B 1 49 ? 20.125 20.453 -0.051 1 98.44 49 ASN B O 1
ATOM 3170 N N . VAL B 1 50 ? 20.859 18.375 -0.334 1 98.75 50 VAL B N 1
ATOM 3171 C CA . VAL B 1 50 ? 19.938 17.828 0.656 1 98.75 50 VAL B CA 1
ATOM 3172 C C . VAL B 1 50 ? 20.719 17.078 1.739 1 98.75 50 VAL B C 1
ATOM 3174 O O . VAL B 1 50 ? 21.484 16.172 1.441 1 98.75 50 VAL B O 1
ATOM 3177 N N . TYR B 1 51 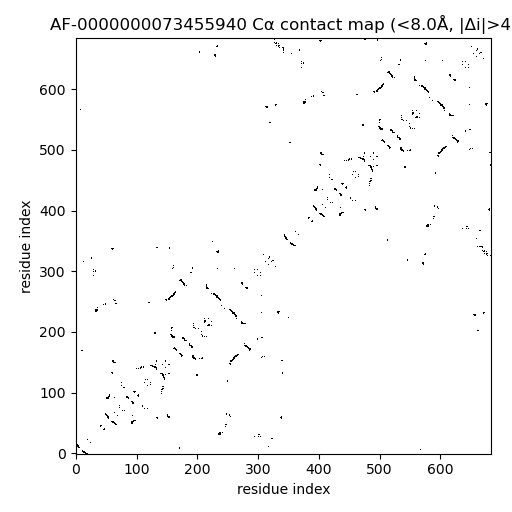? 20.562 17.5 2.965 1 98.81 51 TYR B N 1
ATOM 3178 C CA . TYR B 1 51 ? 21.156 16.844 4.125 1 98.81 51 TYR B CA 1
ATOM 3179 C C . TYR B 1 51 ? 20.203 15.82 4.723 1 98.81 51 TYR B C 1
ATOM 3181 O O . TYR B 1 51 ? 18.984 16.031 4.734 1 98.81 51 TYR B O 1
ATOM 3189 N N . MET B 1 52 ? 20.781 14.727 5.188 1 98.75 52 MET B N 1
ATOM 3190 C CA . MET B 1 52 ? 20 13.805 6.004 1 98.75 52 MET B CA 1
ATOM 3191 C C . MET B 1 52 ? 19.922 14.289 7.449 1 98.75 52 MET B C 1
ATOM 3193 O O . MET B 1 52 ? 20.953 14.516 8.086 1 98.75 52 MET B O 1
ATOM 3197 N N . LEU B 1 53 ? 18.703 14.531 7.945 1 98.88 53 LEU B N 1
ATOM 3198 C CA . LEU B 1 53 ? 18.531 14.758 9.375 1 98.88 53 LEU B CA 1
ATOM 3199 C C . LEU B 1 53 ? 18.625 13.453 10.156 1 98.88 53 LEU B C 1
ATOM 3201 O O . LEU B 1 53 ? 17.984 12.461 9.805 1 98.88 53 LEU B O 1
ATOM 3205 N N . LYS B 1 54 ? 19.438 13.43 11.242 1 98.81 54 LYS B N 1
ATOM 3206 C CA . LYS B 1 54 ? 19.688 12.195 11.969 1 98.81 54 LYS B CA 1
ATOM 3207 C C . LYS B 1 54 ? 19.438 12.367 13.461 1 98.81 54 LYS B C 1
ATOM 3209 O O . LYS B 1 54 ? 19.688 13.445 14.016 1 98.81 54 LYS B O 1
ATOM 3214 N N . SER B 1 55 ? 18.922 11.336 14.055 1 98.75 55 SER B N 1
ATOM 3215 C CA . SER B 1 55 ? 18.906 11.305 15.508 1 98.75 55 SER B CA 1
ATOM 3216 C C . SER B 1 55 ? 20.312 11.297 16.094 1 98.75 55 SER B C 1
ATOM 3218 O O . SER B 1 55 ? 21.281 11.133 15.352 1 98.75 55 SER B O 1
ATOM 3220 N N . HIS B 1 56 ? 20.375 11.438 17.391 1 98.44 56 HIS B N 1
ATOM 3221 C CA . HIS B 1 56 ? 21.672 11.438 18.031 1 98.44 56 HIS B CA 1
ATOM 3222 C C . HIS B 1 56 ? 22.359 10.086 17.906 1 98.44 56 HIS B C 1
ATOM 3224 O O . HIS B 1 56 ? 23.594 9.992 18.016 1 98.44 56 HIS B O 1
ATOM 3230 N N . THR B 1 57 ? 21.578 9 17.594 1 97.81 57 THR B N 1
ATOM 3231 C CA . THR B 1 57 ? 22.141 7.664 17.422 1 97.81 57 THR B CA 1
ATOM 3232 C C . THR B 1 57 ? 22.391 7.355 15.945 1 97.81 57 THR B C 1
ATOM 3234 O O . THR B 1 57 ? 22.797 6.25 15.594 1 97.81 57 THR B O 1
ATOM 3237 N N . GLY B 1 58 ? 22 8.273 15.102 1 98.12 58 GLY B N 1
ATOM 3238 C CA . GLY B 1 58 ? 22.359 8.117 13.695 1 98.12 58 GLY B CA 1
ATOM 3239 C C . GLY B 1 58 ? 21.203 7.648 12.836 1 98.12 58 GLY B C 1
ATOM 3240 O O . GLY B 1 58 ? 21.375 7.391 11.648 1 98.12 58 GLY B O 1
ATOM 3241 N N . VAL B 1 59 ? 20 7.578 13.383 1 98.19 59 VAL B N 1
ATOM 3242 C CA . VAL B 1 59 ? 18.828 7.164 12.625 1 98.19 59 VAL B CA 1
ATOM 3243 C C . VAL B 1 59 ? 18.359 8.312 11.727 1 98.19 59 VAL B C 1
ATOM 3245 O O . VAL B 1 59 ? 18.234 9.445 12.18 1 98.19 59 VAL B O 1
ATOM 3248 N N . ASP B 1 60 ? 18.188 8.047 10.43 1 98.44 60 ASP B N 1
ATOM 3249 C CA . ASP B 1 60 ? 17.672 9.055 9.508 1 98.44 60 ASP B CA 1
ATOM 3250 C C . ASP B 1 60 ? 16.219 9.398 9.836 1 98.44 60 ASP B C 1
ATOM 3252 O O . ASP B 1 60 ? 15.383 8.5 9.992 1 98.44 60 ASP B O 1
ATOM 3256 N N . ILE B 1 61 ? 15.906 10.727 9.906 1 98.75 61 ILE B N 1
ATOM 3257 C CA . ILE B 1 61 ? 14.562 11.055 10.359 1 98.75 61 ILE B CA 1
ATOM 3258 C C . ILE B 1 61 ? 13.977 12.156 9.484 1 98.75 61 ILE B C 1
ATOM 3260 O O . ILE B 1 61 ? 12.836 12.578 9.688 1 98.75 61 ILE B O 1
ATOM 3264 N N . GLY B 1 62 ? 14.758 12.641 8.453 1 98.75 62 GLY B N 1
ATOM 3265 C CA . GLY B 1 62 ? 14.203 13.656 7.57 1 98.75 62 GLY B CA 1
ATOM 3266 C C . GLY B 1 62 ? 15.195 14.148 6.531 1 98.75 62 GLY B C 1
ATOM 3267 O O . GLY B 1 62 ? 16.375 13.781 6.559 1 98.75 62 GLY B O 1
ATOM 3268 N N . PHE B 1 63 ? 14.703 14.977 5.586 1 98.81 63 PHE B N 1
ATOM 3269 C CA . PHE B 1 63 ? 15.484 15.648 4.559 1 98.81 63 PHE B CA 1
ATOM 3270 C C . PHE B 1 63 ? 15.562 17.141 4.832 1 98.81 63 PHE B C 1
ATOM 3272 O O . PHE B 1 63 ? 14.539 17.828 4.914 1 98.81 63 PHE B O 1
ATOM 3279 N N . VAL B 1 64 ? 16.734 17.672 4.973 1 98.81 64 VAL B N 1
ATOM 3280 C CA . VAL B 1 64 ? 16.891 19.094 5.191 1 98.81 64 VAL B CA 1
ATOM 3281 C C . VAL B 1 64 ? 17.641 19.719 4.02 1 98.81 64 VAL B C 1
ATOM 3283 O O . VAL B 1 64 ? 18.766 19.328 3.713 1 98.81 64 VAL B O 1
ATOM 3286 N N . LEU B 1 65 ? 17.016 20.672 3.383 1 98.56 65 LEU B N 1
ATOM 3287 C CA . LEU B 1 65 ? 17.688 21.344 2.281 1 98.56 65 LEU B CA 1
ATOM 3288 C C . LEU B 1 65 ? 18.859 22.172 2.791 1 98.56 65 LEU B C 1
ATOM 3290 O O . LEU B 1 65 ? 18.797 22.734 3.889 1 98.56 65 LEU B O 1
ATOM 3294 N N . LYS B 1 66 ? 19.828 22.312 1.997 1 98.56 66 LYS B N 1
ATOM 3295 C CA . LYS B 1 66 ? 21.016 23.094 2.32 1 98.56 66 LYS B CA 1
ATOM 3296 C C . LYS B 1 66 ? 20.641 24.531 2.68 1 98.56 66 LYS B C 1
ATOM 3298 O O . LYS B 1 66 ? 21.234 25.125 3.588 1 98.56 66 LYS B O 1
ATOM 3303 N N . LEU B 1 67 ? 19.734 25.125 1.99 1 98.12 67 LEU B N 1
ATOM 3304 C CA . LEU B 1 67 ? 19.328 26.5 2.273 1 98.12 67 LEU B CA 1
ATOM 3305 C C . LEU B 1 67 ? 18.844 26.641 3.709 1 98.12 67 LEU B C 1
ATOM 3307 O O . LEU B 1 67 ? 19.047 27.672 4.348 1 98.12 67 LEU B O 1
ATOM 3311 N N . ILE B 1 68 ? 18.219 25.594 4.234 1 98.56 68 ILE B N 1
ATOM 3312 C CA . ILE B 1 68 ? 17.703 25.609 5.602 1 98.56 68 ILE B CA 1
ATOM 3313 C C . ILE B 1 68 ? 18.875 25.5 6.582 1 98.56 68 ILE B C 1
ATOM 3315 O O . ILE B 1 68 ? 18.891 26.203 7.598 1 98.56 68 ILE B O 1
ATOM 3319 N N . VAL B 1 69 ? 19.766 24.625 6.297 1 98.5 69 VAL B N 1
ATOM 3320 C CA . VAL B 1 69 ? 20.953 24.469 7.133 1 98.5 69 VAL B CA 1
ATOM 3321 C C . VAL B 1 69 ? 21.688 25.797 7.238 1 98.5 69 VAL B C 1
ATOM 3323 O O . VAL B 1 69 ? 22.078 26.219 8.336 1 98.5 69 VAL B O 1
ATOM 3326 N N . LEU B 1 70 ? 21.891 26.484 6.098 1 97.94 70 LEU B N 1
ATOM 3327 C CA . LEU B 1 70 ? 22.562 27.781 6.074 1 97.94 70 LEU B CA 1
ATOM 3328 C C . LEU B 1 70 ? 21.781 28.812 6.875 1 97.94 70 LEU B C 1
ATOM 3330 O O . LEU B 1 70 ? 22.375 29.594 7.625 1 97.94 70 LEU B O 1
ATOM 3334 N N . GLU B 1 71 ? 20.5 28.797 6.719 1 98.12 71 GLU B N 1
ATOM 3335 C CA . GLU B 1 71 ? 19.656 29.734 7.461 1 98.12 71 GLU B CA 1
ATOM 3336 C C . GLU B 1 71 ? 19.75 29.484 8.961 1 98.12 71 GLU B C 1
ATOM 3338 O O . GLU B 1 71 ? 19.844 30.438 9.742 1 98.12 71 GLU B O 1
ATOM 3343 N N . ILE B 1 72 ? 19.734 28.25 9.367 1 98.12 72 ILE B N 1
ATOM 3344 C CA . ILE B 1 72 ? 19.828 27.875 10.773 1 98.12 72 ILE B CA 1
ATOM 3345 C C . ILE B 1 72 ? 21.172 28.328 11.344 1 98.12 72 ILE B C 1
ATOM 3347 O O . ILE B 1 72 ? 21.234 28.891 12.438 1 98.12 72 ILE B O 1
ATOM 3351 N N . ARG B 1 73 ? 22.188 28.141 10.602 1 97.19 73 ARG B N 1
ATOM 3352 C CA . ARG B 1 73 ? 23.516 28.578 11.023 1 97.19 73 ARG B CA 1
ATOM 3353 C C . ARG B 1 73 ? 23.578 30.094 11.211 1 97.19 73 ARG B C 1
ATOM 3355 O O . ARG B 1 73 ? 24.125 30.578 12.203 1 97.19 73 ARG B O 1
ATOM 3362 N N . GLU B 1 74 ? 23.062 30.75 10.281 1 97.12 74 GLU B N 1
ATOM 3363 C CA . GLU B 1 74 ? 23.109 32.219 10.273 1 97.12 74 GLU B CA 1
ATOM 3364 C C . GLU B 1 74 ? 22.266 32.781 11.406 1 97.12 74 GLU B C 1
ATOM 3366 O O . GLU B 1 74 ? 22.719 33.688 12.141 1 97.12 74 GLU B O 1
ATOM 3371 N N . VAL B 1 75 ? 21.109 32.312 11.594 1 97.62 75 VAL B N 1
ATOM 3372 C CA . VAL B 1 75 ? 20.125 32.906 12.477 1 97.62 75 VAL B CA 1
ATOM 3373 C C . VAL B 1 75 ? 20.328 32.406 13.906 1 97.62 75 VAL B C 1
ATOM 3375 O O . VAL B 1 75 ? 20.156 33.156 14.867 1 97.62 75 VAL B O 1
ATOM 3378 N N . CYS B 1 76 ? 20.703 31.109 14.039 1 97 76 CYS B N 1
ATOM 3379 C CA . CYS B 1 76 ? 20.672 30.484 15.359 1 97 76 CYS B CA 1
ATOM 3380 C C . CYS B 1 76 ? 22.078 30.312 15.93 1 97 76 CYS B C 1
ATOM 3382 O O . CYS B 1 76 ? 22.234 30.078 17.125 1 97 76 CYS B O 1
ATOM 3384 N N . GLY B 1 77 ? 23.109 30.438 15.164 1 94 77 GLY B N 1
ATOM 3385 C CA . GLY B 1 77 ? 24.5 30.469 15.609 1 94 77 GLY B CA 1
ATOM 3386 C C . GLY B 1 77 ? 24.828 29.406 16.625 1 94 77 GLY B C 1
ATOM 3387 O O . GLY B 1 77 ? 24.703 28.203 16.344 1 94 77 GLY B O 1
ATOM 3388 N N . ASP B 1 78 ? 25.047 29.906 17.859 1 94.88 78 ASP B N 1
ATOM 3389 C CA . ASP B 1 78 ? 25.516 29.047 18.938 1 94.88 78 ASP B CA 1
ATOM 3390 C C . ASP B 1 78 ? 24.453 28 19.297 1 94.88 78 ASP B C 1
ATOM 3392 O O . ASP B 1 78 ? 24.797 26.859 19.625 1 94.88 78 ASP B O 1
ATOM 3396 N N . LEU B 1 79 ? 23.25 28.375 19.25 1 97.56 79 LEU B N 1
ATOM 3397 C CA . LEU B 1 79 ? 22.172 27.438 19.547 1 97.56 79 LEU B CA 1
ATOM 3398 C C . LEU B 1 79 ? 22.203 26.266 18.578 1 97.56 79 LEU B C 1
ATOM 3400 O O . LEU B 1 79 ? 22 25.125 18.984 1 97.56 79 LEU B O 1
ATOM 3404 N N . ALA B 1 80 ? 22.453 26.516 17.312 1 97.75 80 ALA B N 1
ATOM 3405 C CA . ALA B 1 80 ? 22.531 25.469 16.297 1 97.75 80 ALA B CA 1
ATOM 3406 C C . ALA B 1 80 ? 23.672 24.5 16.594 1 97.75 80 ALA B C 1
ATOM 3408 O O . ALA B 1 80 ? 23.516 23.281 16.422 1 97.75 80 ALA B O 1
ATOM 3409 N N . THR B 1 81 ? 24.797 25.031 17.078 1 97.38 81 THR B N 1
ATOM 3410 C CA . THR B 1 81 ? 25.953 24.203 17.344 1 97.38 81 THR B CA 1
ATOM 3411 C C . THR B 1 81 ? 25.734 23.328 18.594 1 97.38 81 THR B C 1
ATOM 3413 O O . THR B 1 81 ? 26.297 22.25 18.703 1 97.38 81 THR B O 1
ATOM 3416 N N . ARG B 1 82 ? 24.922 23.828 19.438 1 97.75 82 ARG B N 1
ATOM 3417 C CA . ARG B 1 82 ? 24.578 23.031 20.625 1 97.75 82 ARG B CA 1
ATOM 3418 C C . ARG B 1 82 ? 23.609 21.922 20.266 1 97.75 82 ARG B C 1
ATOM 3420 O O . ARG B 1 82 ? 23.656 20.828 20.859 1 97.75 82 ARG B O 1
ATOM 3427 N N . LEU B 1 83 ? 22.797 22.156 19.344 1 98.62 83 LEU B N 1
ATOM 3428 C CA . LEU B 1 83 ? 21.719 21.234 19.016 1 98.62 83 LEU B CA 1
ATOM 3429 C C . LEU B 1 83 ? 22.172 20.203 18 1 98.62 83 LEU B C 1
ATOM 3431 O O . LEU B 1 83 ? 21.766 19.031 18.062 1 98.62 83 LEU B O 1
ATOM 3435 N N . PHE B 1 84 ? 23.062 20.594 17.062 1 98.81 84 PHE B N 1
ATOM 3436 C CA . PHE B 1 84 ? 23.359 19.734 15.922 1 98.81 84 PHE B CA 1
ATOM 3437 C C . PHE B 1 84 ? 24.859 19.578 15.719 1 98.81 84 PHE B C 1
ATOM 3439 O O . PHE B 1 84 ? 25.625 20.5 16.031 1 98.81 84 PHE B O 1
ATOM 3446 N N . THR B 1 85 ? 25.266 18.422 15.25 1 98.56 85 THR B N 1
ATOM 3447 C CA . THR B 1 85 ? 26.5 18.25 14.469 1 98.56 85 THR B CA 1
ATOM 3448 C C . THR B 1 85 ? 26.188 18.266 12.977 1 98.56 85 THR B C 1
ATOM 3450 O O . THR B 1 85 ? 25.375 17.469 12.492 1 98.56 85 THR B O 1
ATOM 3453 N N . VAL B 1 86 ? 26.781 19.219 12.289 1 98.44 86 VAL B N 1
ATOM 3454 C CA . VAL B 1 86 ? 26.562 19.328 10.852 1 98.44 86 VAL B CA 1
ATOM 3455 C C . VAL B 1 86 ? 27.828 18.891 10.102 1 98.44 86 VAL B C 1
ATOM 3457 O O . VAL B 1 86 ? 28.922 19.359 10.414 1 98.44 86 VAL B O 1
ATOM 3460 N N . ASN B 1 87 ? 27.703 17.953 9.203 1 98.5 87 ASN B N 1
ATOM 3461 C CA . ASN B 1 87 ? 28.797 17.531 8.328 1 98.5 87 ASN B CA 1
ATOM 3462 C C . ASN B 1 87 ? 28.5 17.844 6.867 1 98.5 87 ASN B C 1
ATOM 3464 O O . ASN B 1 87 ? 27.672 17.172 6.238 1 98.5 87 ASN B O 1
ATOM 3468 N N . ASP B 1 88 ? 29.203 18.766 6.281 1 98 88 ASP B N 1
ATOM 3469 C CA . ASP B 1 88 ? 28.938 19.234 4.922 1 98 88 ASP B CA 1
ATOM 3470 C C . ASP B 1 88 ? 29.516 18.266 3.893 1 98 88 ASP B C 1
ATOM 3472 O O . ASP B 1 88 ? 29.078 18.234 2.738 1 98 88 ASP B O 1
ATOM 3476 N N . ASP B 1 89 ? 30.5 17.453 4.238 1 97.75 89 ASP B N 1
ATOM 3477 C CA . ASP B 1 89 ? 31.078 16.469 3.328 1 97.75 89 ASP B CA 1
ATOM 3478 C C . ASP B 1 89 ? 30.156 15.273 3.152 1 97.75 89 ASP B C 1
ATOM 3480 O O . ASP B 1 89 ? 29.922 14.82 2.029 1 97.75 89 ASP B O 1
ATOM 3484 N N . SER B 1 90 ? 29.609 14.781 4.258 1 97.81 90 SER B N 1
ATOM 3485 C CA . SER B 1 90 ? 28.734 13.609 4.238 1 97.81 90 SER B CA 1
ATOM 3486 C C . SER B 1 90 ? 27.266 14.016 4.168 1 97.81 90 SER B C 1
ATOM 3488 O O . SER B 1 90 ? 26.375 13.164 4.098 1 97.81 90 SER B O 1
ATOM 3490 N N . MET B 1 91 ? 26.984 15.297 4.266 1 98.44 91 MET B N 1
ATOM 3491 C CA . MET B 1 91 ? 25.672 15.906 4.07 1 98.44 91 MET B CA 1
ATOM 3492 C C . MET B 1 91 ? 24.672 15.398 5.105 1 98.44 91 MET B C 1
ATOM 3494 O O . MET B 1 91 ? 23.625 14.875 4.754 1 98.44 91 MET B O 1
ATOM 3498 N N . TYR B 1 92 ? 24.953 15.57 6.379 1 98.69 92 TYR B N 1
ATOM 3499 C CA . TYR B 1 92 ? 23.969 15.219 7.395 1 98.69 92 TYR B CA 1
ATOM 3500 C C . TYR B 1 92 ? 23.938 16.266 8.508 1 98.69 92 TYR B C 1
ATOM 3502 O O . TYR B 1 92 ? 24.891 17.016 8.688 1 98.69 92 TYR B O 1
ATOM 3510 N N . VAL B 1 93 ? 22.844 16.5 9.133 1 98.81 93 VAL B N 1
ATOM 3511 C CA . VAL B 1 93 ? 22.578 17.234 10.367 1 98.81 93 VAL B CA 1
ATOM 3512 C C . VAL B 1 93 ? 22.141 16.266 11.469 1 98.81 93 VAL B C 1
ATOM 3514 O O . VAL B 1 93 ? 21.094 15.625 11.359 1 98.81 93 VAL B O 1
ATOM 3517 N N . ARG B 1 94 ? 22.922 16.125 12.539 1 98.81 94 ARG B N 1
ATOM 3518 C CA . ARG B 1 94 ? 22.656 15.133 13.578 1 98.81 94 ARG B CA 1
ATOM 3519 C C . ARG B 1 94 ? 22.406 15.797 14.922 1 98.81 94 ARG B C 1
ATOM 3521 O O . ARG B 1 94 ? 23.188 16.641 15.367 1 98.81 94 ARG B O 1
ATOM 3528 N N . PHE B 1 95 ? 21.328 15.422 15.516 1 98.88 95 PHE B N 1
ATOM 3529 C CA . PHE B 1 95 ? 21.078 15.906 16.859 1 98.88 95 PHE B CA 1
ATOM 3530 C C . PHE B 1 95 ? 22.188 15.469 17.812 1 98.88 95 PHE B C 1
ATOM 3532 O O . PHE B 1 95 ? 22.688 14.344 17.719 1 98.88 95 PHE B O 1
ATOM 3539 N N . LYS B 1 96 ? 22.469 16.328 18.781 1 98.62 96 LYS B N 1
ATOM 3540 C CA . LYS B 1 96 ? 23.531 16.016 19.75 1 98.62 96 LYS B CA 1
ATOM 3541 C C . LYS B 1 96 ? 22.953 15.539 21.062 1 98.62 96 LYS B C 1
ATOM 3543 O O . LYS B 1 96 ? 23.438 14.57 21.656 1 98.62 96 LYS B O 1
ATOM 3548 N N . PRO B 1 97 ? 21.859 16.25 21.594 1 98.38 97 PRO B N 1
ATOM 3549 C CA . PRO B 1 97 ? 21.391 15.891 22.938 1 98.38 97 PRO B CA 1
ATOM 3550 C C . PRO B 1 97 ? 20.891 14.445 23.016 1 98.38 97 PRO B C 1
ATOM 3552 O O . PRO B 1 97 ? 20.25 13.953 22.094 1 98.38 97 PRO B O 1
ATOM 3555 N N . THR B 1 98 ? 21.109 13.805 24.109 1 97.12 98 THR B N 1
ATOM 3556 C CA . THR B 1 98 ? 20.734 12.414 24.297 1 97.12 98 THR B CA 1
ATOM 3557 C C . THR B 1 98 ? 19.391 12.312 25.016 1 97.12 98 THR B C 1
ATOM 3559 O O . THR B 1 98 ? 18.688 11.305 24.906 1 97.12 98 THR B O 1
ATOM 3562 N N . SER B 1 99 ? 19.078 13.359 25.766 1 97 99 SER B N 1
ATOM 3563 C CA . SER B 1 99 ? 17.797 13.344 26.469 1 97 99 SER B CA 1
ATOM 3564 C C . SER B 1 99 ? 16.703 14.023 25.641 1 97 99 SER B C 1
ATOM 3566 O O . SER B 1 99 ? 16.953 15.023 24.969 1 97 99 SER B O 1
ATOM 3568 N N . PHE B 1 100 ? 15.547 13.5 25.75 1 97.12 100 PHE B N 1
ATOM 3569 C CA . PHE B 1 100 ? 14.398 14.047 25.031 1 97.12 100 PHE B CA 1
ATOM 3570 C C . PHE B 1 100 ? 14.133 15.484 25.453 1 97.12 100 PHE B C 1
ATOM 3572 O O . PHE B 1 100 ? 13.914 16.359 24.609 1 97.12 100 PHE B O 1
ATOM 3579 N N . GLN B 1 101 ? 14.141 15.727 26.703 1 97.75 101 GLN B N 1
ATOM 3580 C CA . GLN B 1 101 ? 13.797 17.047 27.234 1 97.75 101 GLN B CA 1
ATOM 3581 C C . GLN B 1 101 ? 14.758 18.109 26.734 1 97.75 101 GLN B C 1
ATOM 3583 O O . GLN B 1 101 ? 14.328 19.188 26.297 1 97.75 101 GLN B O 1
ATOM 3588 N N . GLU B 1 102 ? 16.016 17.812 26.859 1 98.12 102 GLU B N 1
ATOM 3589 C CA . GLU B 1 102 ? 17.016 18.766 26.375 1 98.12 102 GLU B CA 1
ATOM 3590 C C . GLU B 1 102 ? 16.844 19.016 24.875 1 98.12 102 GLU B C 1
ATOM 3592 O O . GLU B 1 102 ? 16.906 20.156 24.422 1 98.12 102 GLU B O 1
ATOM 3597 N N . ARG B 1 103 ? 16.641 17.984 24.141 1 98.31 103 ARG B N 1
ATOM 3598 C CA . ARG B 1 103 ? 16.453 18.078 22.688 1 98.31 103 ARG B CA 1
ATOM 3599 C C . ARG B 1 103 ? 15.227 18.922 22.359 1 98.31 103 ARG B C 1
ATOM 3601 O O . ARG B 1 103 ? 15.297 19.797 21.5 1 98.31 103 ARG B O 1
ATOM 3608 N N . ASP B 1 104 ? 14.195 18.656 23.016 1 97.81 104 ASP B N 1
ATOM 3609 C CA . ASP B 1 104 ? 12.953 19.375 22.781 1 97.81 104 ASP B CA 1
ATOM 3610 C C . ASP B 1 104 ? 13.086 20.859 23.156 1 97.81 104 ASP B C 1
ATOM 3612 O O . ASP B 1 104 ? 12.609 21.734 22.422 1 97.81 104 ASP B O 1
ATOM 3616 N N . ASP B 1 105 ? 13.711 21.109 24.281 1 98.06 105 ASP B N 1
ATOM 3617 C CA . ASP B 1 105 ? 13.906 22.484 24.734 1 98.06 105 ASP B CA 1
ATOM 3618 C C . ASP B 1 105 ? 14.727 23.281 23.734 1 98.06 105 ASP B C 1
ATOM 3620 O O . ASP B 1 105 ? 14.359 24.406 23.359 1 98.06 105 ASP B O 1
ATOM 3624 N N . LEU B 1 106 ? 15.805 22.719 23.328 1 98.44 106 LEU B N 1
ATOM 3625 C CA . LEU B 1 106 ? 16.688 23.406 22.391 1 98.44 106 LEU B CA 1
ATOM 3626 C C . LEU B 1 106 ? 16 23.594 21.031 1 98.44 106 LEU B C 1
ATOM 3628 O O . LEU B 1 106 ? 16.172 24.625 20.391 1 98.44 106 LEU B O 1
ATOM 3632 N N . THR B 1 107 ? 15.297 22.594 20.578 1 98.56 107 THR B N 1
ATOM 3633 C CA . THR B 1 107 ? 14.578 22.688 19.312 1 98.56 107 THR B CA 1
ATOM 3634 C C . THR B 1 107 ? 13.508 23.781 19.375 1 98.56 107 THR B C 1
ATOM 3636 O O . THR B 1 107 ? 13.328 24.547 18.422 1 98.56 107 THR B O 1
ATOM 3639 N N . GLU B 1 108 ? 12.844 23.828 20.484 1 97.94 108 GLU B N 1
ATOM 3640 C CA . GLU B 1 108 ? 11.852 24.875 20.672 1 97.94 108 GLU B CA 1
ATOM 3641 C C . GLU B 1 108 ? 12.492 26.266 20.609 1 97.94 108 GLU B C 1
ATOM 3643 O O . GLU B 1 108 ? 11.961 27.172 19.953 1 97.94 108 GLU B O 1
ATOM 3648 N N . GLU B 1 109 ? 13.555 26.391 21.281 1 98.19 109 GLU B N 1
ATOM 3649 C CA . GLU B 1 109 ? 14.281 27.672 21.25 1 98.19 109 GLU B CA 1
ATOM 3650 C C . GLU B 1 109 ? 14.695 28.016 19.812 1 98.19 109 GLU B C 1
ATOM 3652 O O . GLU B 1 109 ? 14.57 29.172 19.391 1 98.19 109 GLU B O 1
ATOM 3657 N N . LEU B 1 110 ? 15.195 27.062 19.141 1 98.31 110 LEU B N 1
ATOM 3658 C CA . LEU B 1 110 ? 15.609 27.25 17.75 1 98.31 110 LEU B CA 1
ATOM 3659 C C . LEU B 1 110 ? 14.43 27.703 16.891 1 98.31 110 LEU B C 1
ATOM 3661 O O . LEU B 1 110 ? 14.539 28.672 16.125 1 98.31 110 LEU B O 1
ATOM 3665 N N . CYS B 1 111 ? 13.297 27 17 1 97.88 111 CYS B N 1
ATOM 3666 C CA . CYS B 1 111 ? 12.109 27.328 16.219 1 97.88 111 CYS B CA 1
ATOM 3667 C C . CYS B 1 111 ? 11.641 28.75 16.516 1 97.88 111 CYS B C 1
ATOM 3669 O O . CYS B 1 111 ? 11.281 29.484 15.602 1 97.88 111 CYS B O 1
ATOM 3671 N N . GLN B 1 112 ? 11.711 29.125 17.75 1 97.5 112 GLN B N 1
ATOM 3672 C CA . GLN B 1 112 ? 11.281 30.469 18.141 1 97.5 112 GLN B CA 1
ATOM 3673 C C . GLN B 1 112 ? 12.219 31.516 17.562 1 97.5 112 GLN B C 1
ATOM 3675 O O . GLN B 1 112 ? 11.766 32.594 17.125 1 97.5 112 GLN B O 1
ATOM 3680 N N . LEU B 1 113 ? 13.477 31.234 17.609 1 97.81 113 LEU B N 1
ATOM 3681 C CA . LEU B 1 113 ? 14.438 32.156 17.016 1 97.81 113 LEU B CA 1
ATOM 3682 C C . LEU B 1 113 ? 14.195 32.312 15.523 1 97.81 113 LEU B C 1
ATOM 3684 O O . LEU B 1 113 ? 14.242 33.438 15 1 97.81 113 LEU B O 1
ATOM 3688 N N . LEU B 1 114 ? 14.016 31.203 14.867 1 98 114 LEU B N 1
ATOM 3689 C CA . LEU B 1 114 ? 13.703 31.266 13.445 1 98 114 LEU B CA 1
ATOM 3690 C C . LEU B 1 114 ? 12.43 32.062 13.195 1 98 114 LEU B C 1
ATOM 3692 O O . LEU B 1 114 ? 12.352 32.844 12.25 1 98 114 LEU B O 1
ATOM 3696 N N . ARG B 1 115 ? 11.43 31.812 14.031 1 97.31 115 ARG B N 1
ATOM 3697 C CA . ARG B 1 115 ? 10.156 32.5 13.898 1 97.31 115 ARG B CA 1
ATOM 3698 C C . ARG B 1 115 ? 10.359 34.031 13.867 1 97.31 115 ARG B C 1
ATOM 3700 O O . ARG B 1 115 ? 9.703 34.719 13.094 1 97.31 115 ARG B O 1
ATOM 3707 N N . VAL B 1 116 ? 11.266 34.531 14.578 1 96.75 116 VAL B N 1
ATOM 3708 C CA . VAL B 1 116 ? 11.43 35.969 14.797 1 96.75 116 VAL B CA 1
ATOM 3709 C C . VAL B 1 116 ? 12.438 36.531 13.789 1 96.75 116 VAL B C 1
ATOM 3711 O O . VAL B 1 116 ? 12.266 37.625 13.289 1 96.75 116 VAL B O 1
ATOM 3714 N N . LYS B 1 117 ? 13.422 35.781 13.445 1 97.19 117 LYS B N 1
ATOM 3715 C CA . LYS B 1 117 ? 14.57 36.375 12.781 1 97.19 117 LYS B CA 1
ATOM 3716 C C . LYS B 1 117 ? 14.719 35.875 11.352 1 97.19 117 LYS B C 1
ATOM 3718 O O . LYS B 1 117 ? 15.438 36.469 10.539 1 97.19 117 LYS B O 1
ATOM 3723 N N . SER B 1 118 ? 14.086 34.75 11.055 1 96.56 118 SER B N 1
ATOM 3724 C CA . SER B 1 118 ? 14.352 34.094 9.773 1 96.56 118 SER B CA 1
ATOM 3725 C C . SER B 1 118 ? 13.531 34.719 8.656 1 96.56 118 SER B C 1
ATOM 3727 O O . SER B 1 118 ? 12.492 35.344 8.914 1 96.56 118 SER B O 1
ATOM 3729 N N . LYS B 1 119 ? 14.008 34.594 7.473 1 93.44 119 LYS B N 1
ATOM 3730 C CA . LYS B 1 119 ? 13.305 35.062 6.281 1 93.44 119 LYS B CA 1
ATOM 3731 C C . LYS B 1 119 ? 12.586 33.906 5.578 1 93.44 119 LYS B C 1
ATOM 3733 O O . LYS B 1 119 ? 12.117 34.062 4.449 1 93.44 119 LYS B O 1
ATOM 3738 N N . LEU B 1 120 ? 12.555 32.75 6.188 1 95.75 120 LEU B N 1
ATOM 3739 C CA . LEU B 1 120 ? 11.906 31.578 5.59 1 95.75 120 LEU B CA 1
ATOM 3740 C C . LEU B 1 120 ? 10.414 31.828 5.402 1 95.75 120 LEU B C 1
ATOM 3742 O O . LEU B 1 120 ? 9.758 32.406 6.273 1 95.75 120 LEU B O 1
ATOM 3746 N N . GLU B 1 121 ? 9.852 31.469 4.316 1 94.25 121 GLU B N 1
ATOM 3747 C CA . GLU B 1 121 ? 8.438 31.641 4.004 1 94.25 121 GLU B CA 1
ATOM 3748 C C . GLU B 1 121 ? 7.566 30.703 4.84 1 94.25 121 GLU B C 1
ATOM 3750 O O . GLU B 1 121 ? 6.441 31.062 5.203 1 94.25 121 GLU B O 1
ATOM 3755 N N . CYS B 1 122 ? 8.078 29.531 5.137 1 93.44 122 CYS B N 1
ATOM 3756 C CA . CYS B 1 122 ? 7.293 28.516 5.84 1 93.44 122 CYS B CA 1
ATOM 3757 C C . CYS B 1 122 ? 6.941 29 7.246 1 93.44 122 CYS B C 1
ATOM 3759 O O . CYS B 1 122 ? 6.012 28.469 7.863 1 93.44 122 CYS B O 1
ATOM 3761 N N . ILE B 1 123 ? 7.613 29.953 7.762 1 92.81 123 ILE B N 1
ATOM 3762 C CA . ILE B 1 123 ? 7.359 30.516 9.086 1 92.81 123 ILE B CA 1
ATOM 3763 C C . ILE B 1 123 ? 5.977 31.156 9.117 1 92.81 123 ILE B C 1
ATOM 3765 O O . ILE B 1 123 ? 5.32 31.172 10.164 1 92.81 123 ILE B O 1
ATOM 3769 N N . LYS B 1 124 ? 5.52 31.609 7.992 1 89 124 LYS B N 1
ATOM 3770 C CA . LYS B 1 124 ? 4.23 32.281 7.887 1 89 124 LYS B CA 1
ATOM 3771 C C . LYS B 1 124 ? 3.082 31.312 8.188 1 89 124 LYS B C 1
ATOM 3773 O O . LYS B 1 124 ? 1.956 31.75 8.445 1 89 124 LYS B O 1
ATOM 3778 N N . THR B 1 125 ? 3.348 30.078 8.172 1 87.62 125 THR B N 1
ATOM 3779 C CA . THR B 1 125 ? 2.309 29.078 8.422 1 87.62 125 THR B CA 1
ATOM 3780 C C . THR B 1 125 ? 2.396 28.547 9.852 1 87.62 125 THR B C 1
ATOM 3782 O O . THR B 1 125 ? 1.946 27.438 10.141 1 87.62 125 THR B O 1
ATOM 3785 N N . TRP B 1 126 ? 2.986 29.391 10.68 1 92.62 126 TRP B N 1
ATOM 3786 C CA . TRP B 1 126 ? 3.1 29.047 12.094 1 92.62 126 TRP B CA 1
ATOM 3787 C C . TRP B 1 126 ? 1.728 28.766 12.695 1 92.62 126 TRP B C 1
ATOM 3789 O O . TRP B 1 126 ? 0.76 29.484 12.406 1 92.62 126 TRP B O 1
ATOM 3799 N N . ARG B 1 127 ? 1.549 27.688 13.578 1 90.31 127 ARG B N 1
ATOM 3800 C CA . ARG B 1 127 ? 0.235 27.297 14.086 1 90.31 127 ARG B CA 1
ATOM 3801 C C . ARG B 1 127 ? 0.266 27.109 15.594 1 90.31 127 ARG B C 1
ATOM 3803 O O . ARG B 1 127 ? -0.754 26.781 16.203 1 90.31 127 ARG B O 1
ATOM 3810 N N . ASP B 1 128 ? 1.438 27.266 16.219 1 94.06 128 ASP B N 1
ATOM 3811 C CA . ASP B 1 128 ? 1.604 26.922 17.625 1 94.06 128 ASP B CA 1
ATOM 3812 C C . ASP B 1 128 ? 1.181 25.484 17.891 1 94.06 128 ASP B C 1
ATOM 3814 O O . ASP B 1 128 ? 0.45 25.219 18.844 1 94.06 128 ASP B O 1
ATOM 3818 N N . GLU B 1 129 ? 1.379 24.609 16.984 1 95.19 129 GLU B N 1
ATOM 3819 C CA . GLU B 1 129 ? 1.162 23.172 17.047 1 95.19 129 GLU B CA 1
ATOM 3820 C C . GLU B 1 129 ? 2.445 22.406 16.734 1 95.19 129 GLU B C 1
ATOM 3822 O O . GLU B 1 129 ? 3.178 22.766 15.805 1 95.19 129 GLU B O 1
ATOM 3827 N N . LYS B 1 130 ? 2.713 21.422 17.531 1 97.44 130 LYS B N 1
ATOM 3828 C CA . LYS B 1 130 ? 3.945 20.656 17.344 1 97.44 130 LYS B CA 1
ATOM 3829 C C . LYS B 1 130 ? 3.66 19.297 16.734 1 97.44 130 LYS B C 1
ATOM 3831 O O . LYS B 1 130 ? 2.65 18.656 17.047 1 97.44 130 LYS B O 1
ATOM 3836 N N . TYR B 1 131 ? 4.504 18.938 15.883 1 97.75 131 TYR B N 1
ATOM 3837 C CA . TYR B 1 131 ? 4.523 17.594 15.328 1 97.75 131 TYR B CA 1
ATOM 3838 C C . TYR B 1 131 ? 5.637 16.766 15.945 1 97.75 131 TYR B C 1
ATOM 3840 O O . TYR B 1 131 ? 6.742 17.266 16.172 1 97.75 131 TYR B O 1
ATOM 3848 N N . ALA B 1 132 ? 5.348 15.531 16.188 1 98 132 ALA B N 1
ATOM 3849 C CA . ALA B 1 132 ? 6.344 14.625 16.75 1 98 132 ALA B CA 1
ATOM 3850 C C . ALA B 1 132 ? 7.094 13.875 15.648 1 98 132 ALA B C 1
ATOM 3852 O O . ALA B 1 132 ? 6.492 13.438 14.664 1 98 132 ALA B O 1
ATOM 3853 N N . VAL B 1 133 ? 8.367 13.852 15.797 1 98.25 133 VAL B N 1
ATOM 3854 C CA . VAL B 1 133 ? 9.219 12.953 15.023 1 98.25 133 VAL B CA 1
ATOM 3855 C C . VAL B 1 133 ? 9.469 11.672 15.812 1 98.25 133 VAL B C 1
ATOM 3857 O O . VAL B 1 133 ? 9.82 11.719 17 1 98.25 133 VAL B O 1
ATOM 3860 N N . TYR B 1 134 ? 9.359 10.547 15.148 1 96.94 134 TYR B N 1
ATOM 3861 C CA . TYR B 1 134 ? 9.398 9.297 15.906 1 96.94 134 TYR B CA 1
ATOM 3862 C C . TYR B 1 134 ? 10.664 8.508 15.578 1 96.94 134 TYR B C 1
ATOM 3864 O O . TYR B 1 134 ? 11.094 8.461 14.43 1 96.94 134 TYR B O 1
ATOM 3872 N N . VAL B 1 135 ? 11.195 7.93 16.562 1 96.19 135 VAL B N 1
ATOM 3873 C CA . VAL B 1 135 ? 12.258 6.926 16.5 1 96.19 135 VAL B CA 1
ATOM 3874 C C . VAL B 1 135 ? 11.906 5.742 17.406 1 96.19 135 VAL B C 1
ATOM 3876 O O . VAL B 1 135 ? 11.547 5.93 18.562 1 96.19 135 VAL B O 1
ATOM 3879 N N . GLU B 1 136 ? 11.898 4.508 16.859 1 89.88 136 GLU B N 1
ATOM 3880 C CA . GLU B 1 136 ? 11.516 3.307 17.609 1 89.88 136 GLU B CA 1
ATOM 3881 C C . GLU B 1 136 ? 10.141 3.469 18.234 1 89.88 136 GLU B C 1
ATOM 3883 O O . GLU B 1 136 ? 9.961 3.191 19.438 1 89.88 136 GLU B O 1
ATOM 3888 N N . HIS B 1 137 ? 9.219 4.152 17.531 1 87.5 137 HIS B N 1
ATOM 3889 C CA . HIS B 1 137 ? 7.805 4.289 17.844 1 87.5 137 HIS B CA 1
ATOM 3890 C C . HIS B 1 137 ? 7.586 5.207 19.047 1 87.5 137 HIS B C 1
ATOM 3892 O O . HIS B 1 137 ? 6.504 5.215 19.641 1 87.5 137 HIS B O 1
ATOM 3898 N N . GLU B 1 138 ? 8.664 5.977 19.391 1 93.62 138 GLU B N 1
ATOM 3899 C CA . GLU B 1 138 ? 8.531 6.965 20.469 1 93.62 138 GLU B CA 1
ATOM 3900 C C . GLU B 1 138 ? 8.852 8.367 19.953 1 93.62 138 GLU B C 1
ATOM 3902 O O . GLU B 1 138 ? 9.711 8.539 19.094 1 93.62 138 GLU B O 1
ATOM 3907 N N . PRO B 1 139 ? 8.141 9.336 20.516 1 96.75 139 PRO B N 1
ATOM 3908 C CA . PRO B 1 139 ? 8.516 10.703 20.141 1 96.75 139 PRO B CA 1
ATOM 3909 C C . PRO B 1 139 ? 9.984 11.008 20.422 1 96.75 139 PRO B C 1
ATOM 3911 O O . PRO B 1 139 ? 10.461 10.789 21.547 1 96.75 139 PRO B O 1
ATOM 3914 N N . TYR B 1 140 ? 10.68 11.422 19.453 1 98.19 140 TYR B N 1
ATOM 3915 C CA . TYR B 1 140 ? 12.102 11.719 19.562 1 98.19 140 TYR B CA 1
ATOM 3916 C C . TYR B 1 140 ? 12.336 13.211 19.75 1 98.19 140 TYR B C 1
ATOM 3918 O O . TYR B 1 140 ? 13.188 13.617 20.531 1 98.19 140 TYR B O 1
ATOM 3926 N N . VAL B 1 141 ? 11.578 14.008 19.047 1 98.56 141 VAL B N 1
ATOM 3927 C CA . VAL B 1 141 ? 11.641 15.461 19.141 1 98.56 141 VAL B CA 1
ATOM 3928 C C . VAL B 1 141 ? 10.336 16.062 18.625 1 98.56 141 VAL B C 1
ATOM 3930 O O . VAL B 1 141 ? 9.633 15.453 17.828 1 98.56 141 VAL B O 1
ATOM 3933 N N . LEU B 1 142 ? 9.953 17.172 19.172 1 98.38 142 LEU B N 1
ATOM 3934 C CA . LEU B 1 142 ? 8.789 17.922 18.734 1 98.38 142 LEU B CA 1
ATOM 3935 C C . LEU B 1 142 ? 9.203 19.156 17.906 1 98.38 142 LEU B C 1
ATOM 3937 O O . LEU B 1 142 ? 10.133 19.875 18.297 1 98.38 142 LEU B O 1
ATOM 3941 N N . ILE B 1 143 ? 8.586 19.344 16.781 1 97.88 143 ILE B N 1
ATOM 3942 C CA . ILE B 1 143 ? 8.898 20.453 15.883 1 97.88 143 ILE B CA 1
ATOM 3943 C C . ILE B 1 143 ? 7.625 21.219 15.539 1 97.88 143 ILE B C 1
ATOM 3945 O O . ILE B 1 143 ? 6.578 20.609 15.305 1 97.88 143 ILE B O 1
ATOM 3949 N N . GLU B 1 144 ? 7.762 22.516 15.562 1 97.81 144 GLU B N 1
ATOM 3950 C CA . GLU B 1 144 ? 6.633 23.344 15.133 1 97.81 144 GLU B CA 1
ATOM 3951 C C . GLU B 1 144 ? 6.141 22.922 13.75 1 97.81 144 GLU B C 1
ATOM 3953 O O . GLU B 1 144 ? 6.934 22.766 12.82 1 97.81 144 GLU B O 1
ATOM 3958 N N . ARG B 1 145 ? 4.832 22.781 13.586 1 96.19 145 ARG B N 1
ATOM 3959 C CA . ARG B 1 145 ? 4.207 22.297 12.359 1 96.19 145 ARG B CA 1
ATOM 3960 C C . ARG B 1 145 ? 4.633 23.125 11.156 1 96.19 145 ARG B C 1
ATOM 3962 O O . ARG B 1 145 ? 4.859 22.594 10.07 1 96.19 145 ARG B O 1
ATOM 3969 N N . GLY B 1 146 ? 4.711 24.391 11.328 1 95.44 146 GLY B N 1
ATOM 3970 C CA . GLY B 1 146 ? 5.09 25.281 10.234 1 95.44 146 GLY B CA 1
ATOM 3971 C C . GLY B 1 146 ? 6.5 25.047 9.727 1 95.44 146 GLY B C 1
ATOM 3972 O O . GLY B 1 146 ? 6.863 25.5 8.648 1 95.44 146 GLY B O 1
ATOM 3973 N N . LEU B 1 147 ? 7.332 24.328 10.477 1 97.75 147 LEU B N 1
ATOM 3974 C CA . LEU B 1 147 ? 8.719 24.062 10.102 1 97.75 147 LEU B CA 1
ATOM 3975 C C . LEU B 1 147 ? 8.914 22.594 9.734 1 97.75 147 LEU B C 1
ATOM 3977 O O . LEU B 1 147 ? 10.039 22.156 9.531 1 97.75 147 LEU B O 1
ATOM 3981 N N . ALA B 1 148 ? 7.816 21.844 9.625 1 97.31 148 ALA B N 1
ATOM 3982 C CA . ALA B 1 148 ? 7.902 20.422 9.266 1 97.31 148 ALA B CA 1
ATOM 3983 C C . ALA B 1 148 ? 8.586 20.25 7.914 1 97.31 148 ALA B C 1
ATOM 3985 O O . ALA B 1 148 ? 9.422 19.359 7.75 1 97.31 148 ALA B O 1
ATOM 3986 N N . GLY B 1 149 ? 8.203 21.094 6.969 1 97.19 149 GLY B N 1
ATOM 3987 C CA . GLY B 1 149 ? 8.828 21.031 5.656 1 97.19 149 GLY B CA 1
ATOM 3988 C C . GLY B 1 149 ? 10.305 21.391 5.68 1 97.19 149 GLY B C 1
ATOM 3989 O O . GLY B 1 149 ? 11.109 20.766 4.988 1 97.19 149 GLY B O 1
ATOM 3990 N N . ALA B 1 150 ? 10.672 22.359 6.484 1 98.31 150 ALA B N 1
ATOM 3991 C CA . ALA B 1 150 ? 12.062 22.797 6.59 1 98.31 150 ALA B CA 1
ATOM 3992 C C . ALA B 1 150 ? 12.953 21.688 7.125 1 98.31 150 ALA B C 1
ATOM 3994 O O . ALA B 1 150 ? 14.102 21.531 6.691 1 98.31 150 ALA B O 1
ATOM 3995 N N . PHE B 1 151 ? 12.406 20.906 8.008 1 98.56 151 PHE B N 1
ATOM 3996 C CA . PHE B 1 151 ? 13.195 19.828 8.602 1 98.56 151 PHE B CA 1
ATOM 3997 C C . PHE B 1 151 ? 12.953 18.516 7.859 1 98.56 151 PHE B C 1
ATOM 3999 O O . PHE B 1 151 ? 13.602 17.5 8.156 1 98.56 151 PHE B O 1
ATOM 4006 N N . GLY B 1 152 ? 12.008 18.516 6.906 1 98.5 152 GLY B N 1
ATOM 4007 C CA . GLY B 1 152 ? 11.766 17.359 6.047 1 98.5 152 GLY B CA 1
ATOM 4008 C C . GLY B 1 152 ? 11.344 16.125 6.812 1 98.5 152 GLY B C 1
ATOM 4009 O O . GLY B 1 152 ? 11.742 15.016 6.469 1 98.5 152 GLY B O 1
ATOM 4010 N N . ILE B 1 153 ? 10.594 16.266 7.906 1 98.56 153 ILE B N 1
ATOM 4011 C CA . ILE B 1 153 ? 10.203 15.164 8.766 1 98.56 153 ILE B CA 1
ATOM 4012 C C . ILE B 1 153 ? 8.922 14.523 8.234 1 98.56 153 ILE B C 1
ATOM 4014 O O . ILE B 1 153 ? 8.258 15.078 7.355 1 98.56 153 ILE B O 1
ATOM 4018 N N . VAL B 1 154 ? 8.609 13.344 8.781 1 98.38 154 VAL B N 1
ATOM 4019 C CA . VAL B 1 154 ? 7.34 12.695 8.461 1 98.38 154 VAL B CA 1
ATOM 4020 C C . VAL B 1 154 ? 6.215 13.352 9.258 1 98.38 154 VAL B C 1
ATOM 4022 O O . VAL B 1 154 ? 6.352 13.578 10.461 1 98.38 154 VAL B O 1
ATOM 4025 N N . THR B 1 155 ? 5.227 13.742 8.594 1 98.06 155 THR B N 1
ATOM 4026 C CA . THR B 1 155 ? 4.035 14.281 9.242 1 98.06 155 THR B CA 1
ATOM 4027 C C . THR B 1 155 ? 2.877 13.289 9.156 1 98.06 155 THR B C 1
ATOM 4029 O O . THR B 1 155 ? 2.883 12.391 8.32 1 98.06 155 THR B O 1
ATOM 4032 N N . TYR B 1 156 ? 1.928 13.477 10.047 1 98.06 156 TYR B N 1
ATOM 4033 C CA . TYR B 1 156 ? 0.83 12.523 10.172 1 98.06 156 TYR B CA 1
ATOM 4034 C C . TYR B 1 156 ? -0.516 13.242 10.156 1 98.06 156 TYR B C 1
ATOM 4036 O O . TYR B 1 156 ? -0.646 14.344 10.688 1 98.06 156 TYR B O 1
ATOM 4044 N N . GLY B 1 157 ? -1.456 12.633 9.57 1 98.12 157 GLY B N 1
ATOM 4045 C CA . GLY B 1 157 ? -2.805 13.18 9.531 1 98.12 157 GLY B CA 1
ATOM 4046 C C . GLY B 1 157 ? -3.879 12.109 9.484 1 98.12 157 GLY B C 1
ATOM 4047 O O . GLY B 1 157 ? -3.572 10.914 9.406 1 98.12 157 GLY B O 1
ATOM 4048 N N . VAL B 1 158 ? -5.109 12.516 9.656 1 98.62 158 VAL B N 1
ATOM 4049 C CA . VAL B 1 158 ? -6.281 11.656 9.531 1 98.62 158 VAL B CA 1
ATOM 4050 C C . VAL B 1 158 ? -7.188 12.18 8.414 1 98.62 158 VAL B C 1
ATOM 4052 O O . VAL B 1 158 ? -7.297 13.391 8.211 1 98.62 158 VAL B O 1
ATOM 4055 N N . HIS B 1 159 ? -7.766 11.32 7.688 1 98.81 159 HIS B N 1
ATOM 4056 C CA . HIS B 1 159 ? -8.805 11.609 6.707 1 98.81 159 HIS B CA 1
ATOM 4057 C C . HIS B 1 159 ? -10.031 10.727 6.926 1 98.81 159 HIS B C 1
ATOM 4059 O O . HIS B 1 159 ? -9.898 9.516 7.098 1 98.81 159 HIS B O 1
ATOM 4065 N N . VAL B 1 160 ? -11.188 11.289 6.922 1 98.75 160 VAL B N 1
ATOM 4066 C CA . VAL B 1 160 ? -12.445 10.562 7.074 1 98.75 160 VAL B CA 1
ATOM 4067 C C . VAL B 1 160 ? -13.297 10.742 5.816 1 98.75 160 VAL B C 1
ATOM 4069 O O . VAL B 1 160 ? -13.555 11.867 5.387 1 98.75 160 VAL B O 1
ATOM 4072 N N . ASN B 1 161 ? -13.633 9.672 5.188 1 98.75 161 ASN B N 1
ATOM 4073 C CA . ASN B 1 161 ? -14.648 9.703 4.141 1 98.75 161 ASN B CA 1
ATOM 4074 C C . ASN B 1 161 ? -16.062 9.594 4.727 1 98.75 161 ASN B C 1
ATOM 4076 O O . ASN B 1 161 ? -16.359 8.641 5.438 1 98.75 161 ASN B O 1
ATOM 4080 N N . GLY B 1 162 ? -16.859 10.586 4.488 1 98.25 162 GLY B N 1
ATOM 4081 C CA . GLY B 1 162 ? -18.25 10.57 4.945 1 98.25 162 GLY B CA 1
ATOM 4082 C C . GLY B 1 162 ? -19.234 10.336 3.828 1 98.25 162 GLY B C 1
ATOM 4083 O O . GLY B 1 162 ? -19.25 11.062 2.832 1 98.25 162 GLY B O 1
ATOM 4084 N N . PHE B 1 163 ? -20.047 9.281 3.961 1 98.12 163 PHE B N 1
ATOM 4085 C CA . PHE B 1 163 ? -21 8.945 2.914 1 98.12 163 PHE B CA 1
ATOM 4086 C C . PHE B 1 163 ? -22.266 8.336 3.51 1 98.12 163 PHE B C 1
ATOM 4088 O O . PHE B 1 163 ? -22.344 8.125 4.723 1 98.12 163 PHE B O 1
ATOM 4095 N N . PHE B 1 164 ? -23.281 8.234 2.76 1 96.31 164 PHE B N 1
ATOM 4096 C CA . PHE B 1 164 ? -24.5 7.52 3.088 1 96.31 164 PHE B CA 1
ATOM 4097 C C . PHE B 1 164 ? -25.094 6.863 1.847 1 96.31 164 PHE B C 1
ATOM 4099 O O . PHE B 1 164 ? -24.656 7.137 0.727 1 96.31 164 PHE B O 1
ATOM 4106 N N . ARG B 1 165 ? -25.906 5.902 2.031 1 93.5 165 ARG B N 1
ATOM 4107 C CA . ARG B 1 165 ? -26.594 5.238 0.93 1 93.5 165 ARG B CA 1
ATOM 4108 C C . ARG B 1 165 ? -28.062 5.656 0.88 1 93.5 165 ARG B C 1
ATOM 4110 O O . ARG B 1 165 ? -28.75 5.66 1.905 1 93.5 165 ARG B O 1
ATOM 4117 N N . ASP B 1 166 ? -28.438 6.008 -0.313 1 90.94 166 ASP B N 1
ATOM 4118 C CA . ASP B 1 166 ? -29.844 6.355 -0.509 1 90.94 166 ASP B CA 1
ATOM 4119 C C . ASP B 1 166 ? -30.75 5.176 -0.169 1 90.94 166 ASP B C 1
ATOM 4121 O O . ASP B 1 166 ? -30.547 4.07 -0.674 1 90.94 166 ASP B O 1
ATOM 4125 N N . SER B 1 167 ? -31.734 5.375 0.638 1 87.62 167 SER B N 1
ATOM 4126 C CA . SER B 1 167 ? -32.562 4.301 1.166 1 87.62 167 SER B CA 1
ATOM 4127 C C . SER B 1 167 ? -33.438 3.686 0.072 1 87.62 167 SER B C 1
ATOM 4129 O O . SER B 1 167 ? -33.844 2.521 0.166 1 87.62 167 SER B O 1
ATOM 4131 N N . THR B 1 168 ? -33.75 4.391 -0.964 1 87.5 168 THR B N 1
ATOM 4132 C CA . THR B 1 168 ? -34.625 3.926 -2.029 1 87.5 168 THR B CA 1
ATOM 4133 C C . THR B 1 168 ? -33.844 3.266 -3.145 1 87.5 168 THR B C 1
ATOM 4135 O O . THR B 1 168 ? -34.062 2.104 -3.484 1 87.5 168 THR B O 1
ATOM 4138 N N . SER B 1 169 ? -32.812 3.939 -3.619 1 87.62 169 SER B N 1
ATOM 4139 C CA . SER B 1 169 ? -32.062 3.467 -4.781 1 87.62 169 SER B CA 1
ATOM 4140 C C . SER B 1 169 ? -30.859 2.639 -4.367 1 87.62 169 SER B C 1
ATOM 4142 O O . SER B 1 169 ? -30.312 1.878 -5.168 1 87.62 169 SER B O 1
ATOM 4144 N N . GLY B 1 170 ? -30.391 2.852 -3.137 1 90.12 170 GLY B N 1
ATOM 4145 C CA . GLY B 1 170 ? -29.172 2.191 -2.684 1 90.12 170 GLY B CA 1
ATOM 4146 C C . GLY B 1 170 ? -27.906 2.857 -3.188 1 90.12 170 GLY B C 1
ATOM 4147 O O . GLY B 1 170 ? -26.797 2.434 -2.852 1 90.12 170 GLY B O 1
ATOM 4148 N N . GLU B 1 171 ? -28.094 3.922 -3.893 1 94.38 171 GLU B N 1
ATOM 4149 C CA . GLU B 1 171 ? -26.953 4.637 -4.453 1 94.38 171 GLU B CA 1
ATOM 4150 C C . GLU B 1 171 ? -26.125 5.305 -3.354 1 94.38 171 GLU B C 1
ATOM 4152 O O . GLU B 1 171 ? -26.672 5.762 -2.35 1 94.38 171 GLU B O 1
ATOM 4157 N N . ILE B 1 172 ? -24.844 5.332 -3.598 1 96.62 172 ILE B N 1
ATOM 4158 C CA . ILE B 1 172 ? -23.969 5.957 -2.613 1 96.62 172 ILE B CA 1
ATOM 4159 C C . ILE B 1 172 ? -23.953 7.469 -2.816 1 96.62 172 ILE B C 1
ATOM 4161 O O . ILE B 1 172 ? -23.953 7.949 -3.953 1 96.62 172 ILE B O 1
ATOM 4165 N N . LYS B 1 173 ? -23.984 8.219 -1.752 1 96.75 173 LYS B N 1
ATOM 4166 C CA . LYS B 1 173 ? -23.844 9.672 -1.712 1 96.75 173 LYS B CA 1
ATOM 4167 C C . LYS B 1 173 ? -22.734 10.086 -0.746 1 96.75 173 LYS B C 1
ATOM 4169 O O . LYS B 1 173 ? -22.578 9.484 0.318 1 96.75 173 LYS B O 1
ATOM 4174 N N . PHE B 1 174 ? -21.984 11.094 -1.141 1 97.94 174 PHE B N 1
ATOM 4175 C CA . PHE B 1 174 ? -20.828 11.531 -0.349 1 97.94 174 PHE B CA 1
ATOM 4176 C C . PHE B 1 174 ? -21.062 12.938 0.207 1 97.94 174 PHE B C 1
ATOM 4178 O O . PHE B 1 174 ? -21.578 13.805 -0.491 1 97.94 174 PHE B O 1
ATOM 4185 N N . TRP B 1 175 ? -20.75 13.125 1.465 1 97.56 175 TRP B N 1
ATOM 4186 C CA . TRP B 1 175 ? -20.594 14.477 2.006 1 97.56 175 TRP B CA 1
ATOM 4187 C C . TRP B 1 175 ? -19.234 15.062 1.637 1 97.56 175 TRP B C 1
ATOM 4189 O O . TRP B 1 175 ? -18.203 14.617 2.143 1 97.56 175 TRP B O 1
ATOM 4199 N N . ILE B 1 176 ? -19.266 16.016 0.757 1 97.81 176 ILE B N 1
ATOM 4200 C CA . ILE B 1 176 ? -18.031 16.625 0.272 1 97.81 176 ILE B CA 1
ATOM 4201 C C . ILE B 1 176 ? -18 18.109 0.638 1 97.81 176 ILE B C 1
ATOM 4203 O O . ILE B 1 176 ? -18.797 18.891 0.136 1 97.81 176 ILE B O 1
ATOM 4207 N N . PRO B 1 177 ? -17.078 18.484 1.493 1 97.5 177 PRO B N 1
ATOM 4208 C CA . PRO B 1 177 ? -16.953 19.906 1.802 1 97.5 177 PRO B CA 1
ATOM 4209 C C . PRO B 1 177 ? -16.078 20.656 0.798 1 97.5 177 PRO B C 1
ATOM 4211 O O . PRO B 1 177 ? -15.242 20.047 0.128 1 97.5 177 PRO B O 1
ATOM 4214 N N . ARG B 1 178 ? -16.312 21.891 0.7 1 97.06 178 ARG B N 1
ATOM 4215 C CA . ARG B 1 178 ? -15.43 22.828 0.01 1 97.06 178 ARG B CA 1
ATOM 4216 C C . ARG B 1 178 ? -14.656 23.688 1.004 1 97.06 178 ARG B C 1
ATOM 4218 O O . ARG B 1 178 ? -15.25 24.266 1.914 1 97.06 178 ARG B O 1
ATOM 4225 N N . ARG B 1 179 ? -13.367 23.719 0.84 1 95.44 179 ARG B N 1
ATOM 4226 C CA . ARG B 1 179 ? -12.508 24.5 1.721 1 95.44 179 ARG B CA 1
ATOM 4227 C C . ARG B 1 179 ? -12.773 25.984 1.563 1 95.44 179 ARG B C 1
ATOM 4229 O O . ARG B 1 179 ? -13.031 26.469 0.457 1 95.44 179 ARG B O 1
ATOM 4236 N N . SER B 1 180 ? -12.617 26.719 2.66 1 93.94 180 SER B N 1
ATOM 4237 C CA . SER B 1 180 ? -12.789 28.172 2.635 1 93.94 180 SER B CA 1
ATOM 4238 C C . SER B 1 180 ? -11.789 28.828 1.691 1 93.94 180 SER B C 1
ATOM 4240 O O . SER B 1 180 ? -10.656 28.359 1.559 1 93.94 180 SER B O 1
ATOM 4242 N N . ALA B 1 181 ? -12.188 29.938 1.11 1 93.56 181 ALA B N 1
ATOM 4243 C CA . ALA B 1 181 ? -11.328 30.703 0.197 1 93.56 181 ALA B CA 1
ATOM 4244 C C . ALA B 1 181 ? -10.18 31.359 0.946 1 93.56 181 ALA B C 1
ATOM 4246 O O . ALA B 1 181 ? -9.172 31.734 0.339 1 93.56 181 ALA B O 1
ATOM 4247 N N . THR B 1 182 ? -10.289 31.438 2.23 1 89.69 182 THR B N 1
ATOM 4248 C CA . THR B 1 182 ? -9.297 32.156 3.021 1 89.69 182 THR B CA 1
ATOM 4249 C C . THR B 1 182 ? -8.211 31.203 3.512 1 89.69 182 THR B C 1
ATOM 4251 O O . THR B 1 182 ? -7.215 31.641 4.105 1 89.69 182 THR B O 1
ATOM 4254 N N . LYS B 1 183 ? -8.477 29.891 3.27 1 87.56 183 LYS B N 1
ATOM 4255 C CA . LYS B 1 183 ? -7.422 28.953 3.65 1 87.56 183 LYS B CA 1
ATOM 4256 C C . LYS B 1 183 ? -6.113 29.281 2.939 1 87.56 183 LYS B C 1
ATOM 4258 O O . LYS B 1 183 ? -6.105 29.562 1.738 1 87.56 183 LYS B O 1
ATOM 4263 N N . PRO B 1 184 ? -5.039 29.219 3.613 1 81.81 184 PRO B N 1
ATOM 4264 C CA . PRO B 1 184 ? -3.748 29.516 2.988 1 81.81 184 PRO B CA 1
ATOM 4265 C C . PRO B 1 184 ? -3.346 28.484 1.938 1 81.81 184 PRO B C 1
ATOM 4267 O O . PRO B 1 184 ? -2.678 28.828 0.958 1 81.81 184 PRO B O 1
ATOM 4270 N N . THR B 1 185 ? -3.738 27.281 2.189 1 84.12 185 THR B N 1
ATOM 4271 C CA . THR B 1 185 ? -3.35 26.203 1.286 1 84.12 185 THR B CA 1
ATOM 4272 C C . THR B 1 185 ? -4.578 25.578 0.632 1 84.12 185 THR B C 1
ATOM 4274 O O . THR B 1 185 ? -5.516 25.172 1.32 1 84.12 185 THR B O 1
ATOM 4277 N N . TRP B 1 186 ? -4.566 25.578 -0.717 1 92.25 186 TRP B N 1
ATOM 4278 C CA . TRP B 1 186 ? -5.598 24.969 -1.549 1 92.25 186 TRP B CA 1
ATOM 4279 C C . TRP B 1 186 ? -6.961 25.578 -1.26 1 92.25 186 TRP B C 1
ATOM 4281 O O . TRP B 1 186 ? -7.93 24.859 -0.995 1 92.25 186 TRP B O 1
ATOM 4291 N N . PRO B 1 187 ? -7.07 26.812 -1.36 1 94.19 187 PRO B N 1
ATOM 4292 C CA . PRO B 1 187 ? -8.352 27.484 -1.107 1 94.19 187 PRO B CA 1
ATOM 4293 C C . PRO B 1 187 ? -9.445 27.047 -2.078 1 94.19 187 PRO B C 1
ATOM 4295 O O . PRO B 1 187 ? -9.18 26.828 -3.264 1 94.19 187 PRO B O 1
ATOM 4298 N N . SER B 1 188 ? -10.594 26.766 -1.606 1 96.25 188 SER B N 1
ATOM 4299 C CA . SER B 1 188 ? -11.828 26.547 -2.363 1 96.25 188 SER B CA 1
ATOM 4300 C C . SER B 1 188 ? -11.844 25.172 -3.004 1 96.25 188 SER B C 1
ATOM 4302 O O . SER B 1 188 ? -12.742 24.859 -3.787 1 96.25 188 SER B O 1
ATOM 4304 N N . MET B 1 189 ? -10.898 24.359 -2.734 1 97.88 189 MET B N 1
ATOM 4305 C CA . MET B 1 189 ? -10.883 23 -3.285 1 97.88 189 MET B CA 1
ATOM 4306 C C . MET B 1 189 ? -11.742 22.062 -2.447 1 97.88 189 MET B C 1
ATOM 4308 O O . MET B 1 189 ? -12.117 22.391 -1.322 1 97.88 189 MET B O 1
ATOM 4312 N N . LEU B 1 190 ? -12.07 20.969 -3.045 1 98.31 190 LEU B N 1
ATOM 4313 C CA . LEU B 1 190 ? -12.852 19.953 -2.352 1 98.31 190 LEU B CA 1
ATOM 4314 C C . LEU B 1 190 ? -11.977 19.141 -1.401 1 98.31 190 LEU B C 1
ATOM 4316 O O . LEU B 1 190 ? -10.773 19 -1.632 1 98.31 190 LEU B O 1
ATOM 4320 N N . ASP B 1 191 ? -12.578 18.703 -0.333 1 97.62 191 ASP B N 1
ATOM 4321 C CA . ASP B 1 191 ? -11.914 17.969 0.743 1 97.62 191 ASP B CA 1
ATOM 4322 C C . ASP B 1 191 ? -12.68 16.703 1.103 1 97.62 191 ASP B C 1
ATOM 4324 O O . ASP B 1 191 ? -13.758 16.453 0.565 1 97.62 191 ASP B O 1
ATOM 4328 N N . ASN B 1 192 ? -12.102 15.773 1.852 1 98.06 192 ASN B N 1
ATOM 4329 C CA . ASN B 1 192 ? -12.883 14.758 2.553 1 98.06 192 ASN B CA 1
ATOM 4330 C C . ASN B 1 192 ? -13.711 15.359 3.682 1 98.06 192 ASN B C 1
ATOM 4332 O O . ASN B 1 192 ? -13.469 16.5 4.098 1 98.06 192 ASN B O 1
ATOM 4336 N N . ILE B 1 193 ? -14.68 14.602 4.203 1 97.19 193 ILE B N 1
ATOM 4337 C CA . ILE B 1 193 ? -15.609 15.219 5.145 1 97.19 193 ILE B CA 1
ATOM 4338 C C . ILE B 1 193 ? -14.836 15.859 6.293 1 97.19 193 ILE B C 1
ATOM 4340 O O . ILE B 1 193 ? -15.188 16.938 6.758 1 97.19 193 ILE B O 1
ATOM 4344 N N . VAL B 1 194 ? -13.844 15.133 6.734 1 96.38 194 VAL B N 1
ATOM 4345 C CA . VAL B 1 194 ? -12.945 15.633 7.766 1 96.38 194 VAL B CA 1
ATOM 4346 C C . VAL B 1 194 ? -11.508 15.227 7.441 1 96.38 194 VAL B C 1
ATOM 4348 O O . VAL B 1 194 ? -11.258 14.102 6.992 1 96.38 194 VAL B O 1
ATOM 4351 N N . ALA B 1 195 ? -10.617 16.125 7.648 1 97.31 195 ALA B N 1
ATOM 4352 C CA . ALA B 1 195 ? -9.188 15.852 7.562 1 97.31 195 ALA B CA 1
ATOM 4353 C C . ALA B 1 195 ? -8.391 16.781 8.484 1 97.31 195 ALA B C 1
ATOM 4355 O O . ALA B 1 195 ? -8.758 17.938 8.672 1 97.31 195 ALA B O 1
ATOM 4356 N N . GLY B 1 196 ? -7.285 16.281 9.039 1 96.19 196 GLY B N 1
ATOM 4357 C CA . GLY B 1 196 ? -6.469 17.125 9.898 1 96.19 196 GLY B CA 1
ATOM 4358 C C . GLY B 1 196 ? -5.148 16.484 10.289 1 96.19 196 GLY B C 1
ATOM 4359 O O . GLY B 1 196 ? -5.055 15.258 10.383 1 96.19 196 GLY B O 1
ATOM 4360 N N . GLY B 1 197 ? -4.227 17.312 10.547 1 96.62 197 GLY B N 1
ATOM 4361 C CA . GLY B 1 197 ? -2.938 16.828 11.023 1 96.62 197 GLY B CA 1
ATOM 4362 C C . GLY B 1 197 ? -2.973 16.359 12.469 1 96.62 197 GLY B C 1
ATOM 4363 O O . GLY B 1 197 ? -3.791 16.828 13.258 1 96.62 197 GLY B O 1
ATOM 4364 N N . ILE B 1 198 ? -2.15 15.414 12.727 1 97.62 198 ILE B N 1
ATOM 4365 C CA . ILE B 1 198 ? -2.029 14.914 14.094 1 97.62 198 ILE B CA 1
ATOM 4366 C C . ILE B 1 198 ? -0.958 15.703 14.836 1 97.62 198 ILE B C 1
ATOM 4368 O O . ILE B 1 198 ? 0.239 15.492 14.625 1 97.62 198 ILE B O 1
ATOM 4372 N N . GLY B 1 199 ? -1.386 16.547 15.688 1 96.81 199 GLY B N 1
ATOM 4373 C CA . GLY B 1 199 ? -0.476 17.297 16.547 1 96.81 199 GLY B CA 1
ATOM 4374 C C . GLY B 1 199 ? -0.162 16.578 17.844 1 96.81 199 GLY B C 1
ATOM 4375 O O . GLY B 1 199 ? -1.009 15.867 18.391 1 96.81 199 GLY B O 1
ATOM 4376 N N . HIS B 1 200 ? 0.95 16.828 18.344 1 95.75 200 HIS B N 1
ATOM 4377 C CA . HIS B 1 200 ? 1.306 16.297 19.656 1 95.75 200 HIS B CA 1
ATOM 4378 C C . HIS B 1 200 ? 0.59 17.047 20.781 1 95.75 200 HIS B C 1
ATOM 4380 O O . HIS B 1 200 ? 0.498 18.281 20.734 1 95.75 200 HIS B O 1
ATOM 4386 N N . PRO B 1 201 ? 0.072 16.438 21.781 1 95.62 201 PRO B N 1
ATOM 4387 C CA . PRO B 1 201 ? 0.216 15.016 22.078 1 95.62 201 PRO B CA 1
ATOM 4388 C C . PRO B 1 201 ? -1.007 14.203 21.672 1 95.62 201 PRO B C 1
ATOM 4390 O O . PRO B 1 201 ? -1.222 13.102 22.188 1 95.62 201 PRO B O 1
ATOM 4393 N N . HIS B 1 202 ? -1.828 14.656 20.781 1 95.06 202 HIS B N 1
ATOM 4394 C CA . HIS B 1 202 ? -3.074 13.984 20.438 1 95.06 202 HIS B CA 1
ATOM 4395 C C . HIS B 1 202 ? -2.805 12.656 19.734 1 95.06 202 HIS B C 1
ATOM 4397 O O . HIS B 1 202 ? -1.883 12.562 18.922 1 95.06 202 HIS B O 1
ATOM 4403 N N . GLY B 1 203 ? -3.609 11.648 20.031 1 95.56 203 GLY B N 1
ATOM 4404 C CA . GLY B 1 203 ? -3.564 10.391 19.312 1 95.56 203 GLY B CA 1
ATOM 4405 C C . GLY B 1 203 ? -4.34 10.414 18 1 95.56 203 GLY B C 1
ATOM 4406 O O . GLY B 1 203 ? -4.949 11.43 17.656 1 95.56 203 GLY B O 1
ATOM 4407 N N . ILE B 1 204 ? -4.312 9.32 17.297 1 97.56 204 ILE B N 1
ATOM 4408 C CA . ILE B 1 204 ? -4.945 9.219 15.984 1 97.56 204 ILE B CA 1
ATOM 4409 C C . ILE B 1 204 ? -6.457 9.367 16.125 1 97.56 204 ILE B C 1
ATOM 4411 O O . ILE B 1 204 ? -7.055 10.289 15.555 1 97.56 204 ILE B O 1
ATOM 4415 N N . TYR B 1 205 ? -7.043 8.516 16.906 1 96.88 205 TYR B N 1
ATOM 4416 C CA . TYR B 1 205 ? -8.492 8.516 17.047 1 96.88 205 TYR B CA 1
ATOM 4417 C C . TYR B 1 205 ? -8.977 9.797 17.734 1 96.88 205 TYR B C 1
ATOM 4419 O O . TYR B 1 205 ? -10.023 10.336 17.375 1 96.88 205 TYR B O 1
ATOM 4427 N N . GLU B 1 206 ? -8.203 10.25 18.703 1 97.12 206 GLU B N 1
ATOM 4428 C CA . GLU B 1 206 ? -8.516 11.531 19.344 1 97.12 206 GLU B CA 1
ATOM 4429 C C . GLU B 1 206 ? -8.578 12.656 18.312 1 97.12 206 GLU B C 1
ATOM 4431 O O . GLU B 1 206 ? -9.461 13.516 18.391 1 97.12 206 GLU B O 1
ATOM 4436 N N . THR B 1 207 ? -7.656 12.648 17.422 1 97.81 207 THR B N 1
ATOM 4437 C CA . THR B 1 207 ? -7.637 13.656 16.375 1 97.81 207 THR B CA 1
ATOM 4438 C C . THR B 1 207 ? -8.867 13.539 15.477 1 97.81 207 THR B C 1
ATOM 4440 O O . THR B 1 207 ? -9.453 14.547 15.07 1 97.81 207 THR B O 1
ATOM 4443 N N . VAL B 1 208 ? -9.297 12.32 15.164 1 98.19 208 VAL B N 1
ATOM 4444 C CA . VAL B 1 208 ? -10.508 12.102 14.375 1 98.19 208 VAL B CA 1
ATOM 4445 C C . VAL B 1 208 ? -11.695 12.766 15.055 1 98.19 208 VAL B C 1
ATOM 4447 O O . VAL B 1 208 ? -12.422 13.547 14.43 1 98.19 208 VAL B O 1
ATOM 4450 N N . LEU B 1 209 ? -11.852 12.492 16.328 1 97.75 209 LEU B N 1
ATOM 4451 C CA . LEU B 1 209 ? -12.984 13.039 17.062 1 97.75 209 LEU B CA 1
ATOM 4452 C C . LEU B 1 209 ? -12.914 14.562 17.125 1 97.75 209 LEU B C 1
ATOM 4454 O O . LEU B 1 209 ? -13.922 15.242 16.906 1 97.75 209 LEU B O 1
ATOM 4458 N N . LYS B 1 210 ? -11.711 15.062 17.375 1 96.81 210 LYS B N 1
ATOM 4459 C CA . LYS B 1 210 ? -11.508 16.516 17.453 1 96.81 210 LYS B CA 1
ATOM 4460 C C . LYS B 1 210 ? -11.867 17.188 16.125 1 96.81 210 LYS B C 1
ATOM 4462 O O . LYS B 1 210 ? -12.648 18.141 16.109 1 96.81 210 LYS B O 1
ATOM 4467 N N . GLU B 1 211 ? -11.344 16.688 15.008 1 96.88 211 GLU B N 1
ATOM 4468 C CA . GLU B 1 211 ? -11.555 17.297 13.703 1 96.88 211 GLU B CA 1
ATOM 4469 C C . GLU B 1 211 ? -13.008 17.172 13.258 1 96.88 211 GLU B C 1
ATOM 4471 O O . GLU B 1 211 ? -13.539 18.047 12.57 1 96.88 211 GLU B O 1
ATOM 4476 N N . CYS B 1 212 ? -13.664 16.047 13.609 1 97.19 212 CYS B N 1
ATOM 4477 C CA . CYS B 1 212 ? -15.07 15.852 13.273 1 97.19 212 CYS B CA 1
ATOM 4478 C C . CYS B 1 212 ? -15.945 16.922 13.922 1 97.19 212 CYS B C 1
ATOM 4480 O O . CYS B 1 212 ? -16.875 17.438 13.297 1 97.19 212 CYS B O 1
ATOM 4482 N N . MET B 1 213 ? -15.641 17.219 15.148 1 96.62 213 MET B N 1
ATOM 4483 C CA . MET B 1 213 ? -16.391 18.266 15.844 1 96.62 213 MET B CA 1
ATOM 4484 C C . MET B 1 213 ? -16.047 19.641 15.281 1 96.62 213 MET B C 1
ATOM 4486 O O . MET B 1 213 ? -16.938 20.438 14.992 1 96.62 213 MET B O 1
ATOM 4490 N N . GLU B 1 214 ? -14.773 19.938 15.016 1 95.31 214 GLU B N 1
ATOM 4491 C CA . GLU B 1 214 ? -14.305 21.25 14.594 1 95.31 214 GLU B CA 1
ATOM 4492 C C . GLU B 1 214 ? -14.75 21.562 13.172 1 95.31 214 GLU B C 1
ATOM 4494 O O . GLU B 1 214 ? -15.211 22.672 12.883 1 95.31 214 GLU B O 1
ATOM 4499 N N . GLU B 1 215 ? -14.633 20.562 12.234 1 94.75 215 GLU B N 1
ATOM 4500 C CA . GLU B 1 215 ? -14.828 20.844 10.82 1 94.75 215 GLU B CA 1
ATOM 4501 C C . GLU B 1 215 ? -16.266 20.562 10.391 1 94.75 215 GLU B C 1
ATOM 4503 O O . GLU B 1 215 ? -16.766 21.156 9.438 1 94.75 215 GLU B O 1
ATOM 4508 N N . ALA B 1 216 ? -17.031 19.688 11.156 1 96.44 216 ALA B N 1
ATOM 4509 C CA . ALA B 1 216 ? -18.297 19.203 10.609 1 96.44 216 ALA B CA 1
ATOM 4510 C C . ALA B 1 216 ? -19.375 19.141 11.688 1 96.44 216 ALA B C 1
ATOM 4512 O O . ALA B 1 216 ? -20.484 18.703 11.43 1 96.44 216 ALA B O 1
ATOM 4513 N N . THR B 1 217 ? -19.094 19.562 12.938 1 96.75 217 THR B N 1
ATOM 4514 C CA . THR B 1 217 ? -20.031 19.547 14.062 1 96.75 217 THR B CA 1
ATOM 4515 C C . THR B 1 217 ? -20.609 18.156 14.25 1 96.75 217 THR B C 1
ATOM 4517 O O . THR B 1 217 ? -21.812 18 14.492 1 96.75 217 THR B O 1
ATOM 4520 N N . LEU B 1 218 ? -19.859 17.141 14.047 1 96.62 218 LEU B N 1
ATOM 4521 C CA . LEU B 1 218 ? -20.25 15.758 14.312 1 96.62 218 LEU B CA 1
ATOM 4522 C C . LEU B 1 218 ? -19.797 15.32 15.703 1 96.62 218 LEU B C 1
ATOM 4524 O O . LEU B 1 218 ? -18.609 15.32 16 1 96.62 218 LEU B O 1
ATOM 4528 N N . SER B 1 219 ? -20.703 14.969 16.5 1 95.56 219 SER B N 1
ATOM 4529 C CA . SER B 1 219 ? -20.406 14.617 17.891 1 95.56 219 SER B CA 1
ATOM 4530 C C . SER B 1 219 ? -19.703 13.273 17.984 1 95.56 219 SER B C 1
ATOM 4532 O O . SER B 1 219 ? -19.812 12.445 17.078 1 95.56 219 SER B O 1
ATOM 4534 N N . ALA B 1 220 ? -19.031 13.047 19.094 1 95.62 220 ALA B N 1
ATOM 4535 C CA . ALA B 1 220 ? -18.328 11.797 19.344 1 95.62 220 ALA B CA 1
ATOM 4536 C C . ALA B 1 220 ? -19.281 10.609 19.312 1 95.62 220 ALA B C 1
ATOM 4538 O O . ALA B 1 220 ? -18.938 9.539 18.812 1 95.62 220 ALA B O 1
ATOM 4539 N N . ASP B 1 221 ? -20.484 10.797 19.828 1 93.88 221 ASP B N 1
ATOM 4540 C CA . ASP B 1 221 ? -21.469 9.719 19.875 1 93.88 221 ASP B CA 1
ATOM 4541 C C . ASP B 1 221 ? -21.844 9.25 18.469 1 93.88 221 ASP B C 1
ATOM 4543 O O . ASP B 1 221 ? -21.969 8.047 18.234 1 93.88 221 ASP B O 1
ATOM 4547 N N . VAL B 1 222 ? -22.016 10.172 17.578 1 94.25 222 VAL B N 1
ATOM 4548 C CA . VAL B 1 222 ? -22.359 9.852 16.203 1 94.25 222 VAL B CA 1
ATOM 4549 C C . VAL B 1 222 ? -21.188 9.141 15.531 1 94.25 222 VAL B C 1
ATOM 4551 O O . VAL B 1 222 ? -21.391 8.117 14.859 1 94.25 222 VAL B O 1
ATOM 4554 N N . ILE B 1 223 ? -20 9.664 15.703 1 95.06 223 ILE B N 1
ATOM 4555 C CA . ILE B 1 223 ? -18.812 9.156 15.031 1 95.06 223 ILE B CA 1
ATOM 4556 C C . ILE B 1 223 ? -18.5 7.754 15.547 1 95.06 223 ILE B C 1
ATOM 4558 O O . ILE B 1 223 ? -18.266 6.832 14.766 1 95.06 223 ILE B O 1
ATOM 4562 N N . GLU B 1 224 ? -18.531 7.543 16.844 1 93.12 224 GLU B N 1
ATOM 4563 C CA . GLU B 1 224 ? -18.141 6.277 17.469 1 93.12 224 GLU B CA 1
ATOM 4564 C C . GLU B 1 224 ? -19.031 5.133 16.984 1 93.12 224 GLU B C 1
ATOM 4566 O O . GLU B 1 224 ? -18.578 3.998 16.844 1 93.12 224 GLU B O 1
ATOM 4571 N N . LYS B 1 225 ? -20.25 5.43 16.656 1 92.06 225 LYS B N 1
ATOM 4572 C CA . LYS B 1 225 ? -21.219 4.414 16.25 1 92.06 225 LYS B CA 1
ATOM 4573 C C . LYS B 1 225 ? -21.047 4.059 14.766 1 92.06 225 LYS B C 1
ATOM 4575 O O . LYS B 1 225 ? -21.484 2.984 14.336 1 92.06 225 LYS B O 1
ATOM 4580 N N . ASN B 1 226 ? -20.422 4.965 14.047 1 93.88 226 ASN B N 1
ATOM 4581 C CA . ASN B 1 226 ? -20.547 4.812 12.602 1 93.88 226 ASN B CA 1
ATOM 4582 C C . ASN B 1 226 ? -19.188 4.758 11.922 1 93.88 226 ASN B C 1
ATOM 4584 O O . ASN B 1 226 ? -19.094 4.477 10.727 1 93.88 226 ASN B O 1
ATOM 4588 N N . ILE B 1 227 ? -18.094 4.973 12.664 1 96.12 227 ILE B N 1
ATOM 4589 C CA . ILE B 1 227 ? -16.797 5.172 12.039 1 96.12 227 ILE B CA 1
ATOM 4590 C C . ILE B 1 227 ? -16.031 3.854 12.016 1 96.12 227 ILE B C 1
ATOM 4592 O O . ILE B 1 227 ? -16.25 2.986 12.867 1 96.12 227 ILE B O 1
ATOM 4596 N N . LYS B 1 228 ? -15.164 3.654 11.055 1 96.31 228 LYS B N 1
ATOM 4597 C CA . LYS B 1 228 ? -14.273 2.502 10.938 1 96.31 228 LYS B CA 1
ATOM 4598 C C . LYS B 1 228 ? -12.898 2.918 10.43 1 96.31 228 LYS B C 1
ATOM 4600 O O . LYS B 1 228 ? -12.797 3.662 9.453 1 96.31 228 LYS B O 1
ATOM 4605 N N . SER B 1 229 ? -11.82 2.52 11.188 1 98.19 229 SER B N 1
ATOM 4606 C CA . SER B 1 229 ? -10.477 2.625 10.633 1 98.19 229 SER B CA 1
ATOM 4607 C C . SER B 1 229 ? -10.281 1.669 9.461 1 98.19 229 SER B C 1
ATOM 4609 O O . SER B 1 229 ? -10.617 0.485 9.555 1 98.19 229 SER B O 1
ATOM 4611 N N . VAL B 1 230 ? -9.703 2.164 8.344 1 98.62 230 VAL B N 1
ATOM 4612 C CA . VAL B 1 230 ? -9.75 1.295 7.176 1 98.62 230 VAL B CA 1
ATOM 4613 C C . VAL B 1 230 ? -8.367 1.206 6.535 1 98.62 230 VAL B C 1
ATOM 4615 O O . VAL B 1 230 ? -8.211 0.611 5.469 1 98.62 230 VAL B O 1
ATOM 4618 N N . GLY B 1 231 ? -7.363 1.809 7.102 1 98.44 231 GLY B N 1
ATOM 4619 C CA . GLY B 1 231 ? -6.023 1.734 6.547 1 98.44 231 GLY B CA 1
ATOM 4620 C C . GLY B 1 231 ? -5.262 3.041 6.652 1 98.44 231 GLY B C 1
ATOM 4621 O O . GLY B 1 231 ? -5.609 3.906 7.457 1 98.44 231 GLY B O 1
ATOM 4622 N N . SER B 1 232 ? -4.203 3.158 5.906 1 98.69 232 SER B N 1
ATOM 4623 C CA . SER B 1 232 ? -3.391 4.363 5.797 1 98.69 232 SER B CA 1
ATOM 4624 C C . SER B 1 232 ? -2.699 4.441 4.438 1 98.69 232 SER B C 1
ATOM 4626 O O . SER B 1 232 ? -2.615 3.441 3.721 1 98.69 232 SER B O 1
ATOM 4628 N N . VAL B 1 233 ? -2.373 5.578 4.043 1 98.62 233 VAL B N 1
ATOM 4629 C CA . VAL B 1 233 ? -1.504 5.797 2.889 1 98.62 233 VAL B CA 1
ATOM 4630 C C . VAL B 1 233 ? -0.23 6.512 3.33 1 98.62 233 VAL B C 1
ATOM 4632 O O . VAL B 1 233 ? -0.195 7.129 4.395 1 98.62 233 VAL B O 1
ATOM 4635 N N . SER B 1 234 ? 0.815 6.414 2.568 1 98.56 234 SER B N 1
ATOM 4636 C CA . SER B 1 234 ? 2.104 7.047 2.834 1 98.56 234 SER B CA 1
ATOM 4637 C C . SER B 1 234 ? 2.801 7.445 1.538 1 98.56 234 SER B C 1
ATOM 4639 O O . SER B 1 234 ? 2.742 6.715 0.546 1 98.56 234 SER B O 1
ATOM 4641 N N . TYR B 1 235 ? 3.365 8.594 1.524 1 97.94 235 TYR B N 1
ATOM 4642 C CA . TYR B 1 235 ? 4.051 9.117 0.346 1 97.94 235 TYR B CA 1
ATOM 4643 C C . TYR B 1 235 ? 5.078 10.172 0.735 1 97.94 235 TYR B C 1
ATOM 4645 O O . TYR B 1 235 ? 5.117 10.617 1.885 1 97.94 235 TYR B O 1
ATOM 4653 N N . LEU B 1 236 ? 6.016 10.508 -0.141 1 97.5 236 LEU B N 1
ATOM 4654 C CA . LEU B 1 236 ? 6.91 11.656 -0.02 1 97.5 236 LEU B CA 1
ATOM 4655 C C . LEU B 1 236 ? 6.379 12.844 -0.813 1 97.5 236 LEU B C 1
ATOM 4657 O O . LEU B 1 236 ? 6.445 12.859 -2.045 1 97.5 236 LEU B O 1
ATOM 4661 N N . PHE B 1 237 ? 5.879 13.781 -0.09 1 96.94 237 PHE B N 1
ATOM 4662 C CA . PHE B 1 237 ? 5.348 14.953 -0.768 1 96.9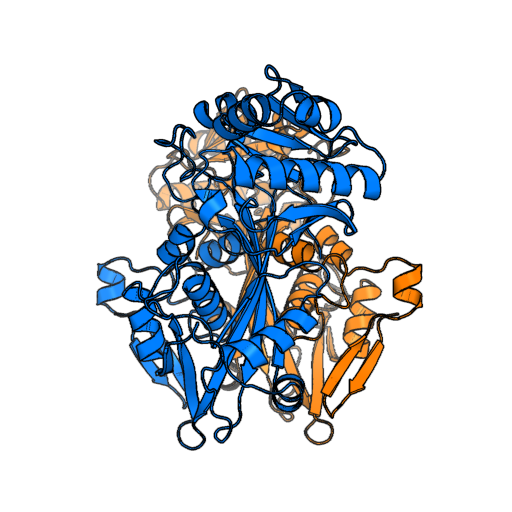4 237 PHE B CA 1
ATOM 4663 C C . PHE B 1 237 ? 6.473 15.805 -1.347 1 96.94 237 PHE B C 1
ATOM 4665 O O . PHE B 1 237 ? 7.371 16.234 -0.62 1 96.94 237 PHE B O 1
ATOM 4672 N N . PHE B 1 238 ? 6.488 15.953 -2.568 1 94.25 238 PHE B N 1
ATOM 4673 C CA . PHE B 1 238 ? 7.445 16.703 -3.367 1 94.25 238 PHE B CA 1
ATOM 4674 C C . PHE B 1 238 ? 6.797 17.219 -4.648 1 94.25 238 PHE B C 1
ATOM 4676 O O . PHE B 1 238 ? 6.145 16.453 -5.367 1 94.25 238 PHE B O 1
ATOM 4683 N N . GLN B 1 239 ? 6.836 18.516 -4.703 1 85.56 239 GLN B N 1
ATOM 4684 C CA . GLN B 1 239 ? 6.238 19.109 -5.891 1 85.56 239 GLN B CA 1
ATOM 4685 C C . GLN B 1 239 ? 7.312 19.594 -6.859 1 85.56 239 GLN B C 1
ATOM 4687 O O . GLN B 1 239 ? 8.188 20.375 -6.484 1 85.56 239 GLN B O 1
ATOM 4692 N N . GLY B 1 240 ? 7.555 18.891 -7.953 1 87.25 240 GLY B N 1
ATOM 4693 C CA . GLY B 1 240 ? 8.539 19.234 -8.961 1 87.25 240 GLY B CA 1
ATOM 4694 C C . GLY B 1 240 ? 9.047 18.031 -9.742 1 87.25 240 GLY B C 1
ATOM 4695 O O . GLY B 1 240 ? 8.492 16.938 -9.641 1 87.25 240 GLY B O 1
ATOM 4696 N N . ASP B 1 241 ? 9.977 18.344 -10.539 1 91.12 241 ASP B N 1
ATOM 4697 C CA . ASP B 1 241 ? 10.695 17.328 -11.305 1 91.12 241 ASP B CA 1
ATOM 4698 C C . ASP B 1 241 ? 12.148 17.203 -10.836 1 91.12 241 ASP B C 1
ATOM 4700 O O . ASP B 1 241 ? 12.93 18.141 -10.977 1 91.12 241 ASP B O 1
ATOM 4704 N N . ILE B 1 242 ? 12.414 16.047 -10.297 1 92.75 242 ILE B N 1
ATOM 4705 C CA . ILE B 1 242 ? 13.719 15.867 -9.68 1 92.75 242 ILE B CA 1
ATOM 4706 C C . ILE B 1 242 ? 14.82 16.125 -10.711 1 92.75 242 ILE B C 1
ATOM 4708 O O . ILE B 1 242 ? 15.922 16.547 -10.359 1 92.75 242 ILE B O 1
ATOM 4712 N N . GLU B 1 243 ? 14.516 15.891 -11.938 1 92.31 243 GLU B N 1
ATOM 4713 C CA . GLU B 1 243 ? 15.508 16.094 -12.984 1 92.31 243 GLU B CA 1
ATOM 4714 C C . GLU B 1 243 ? 15.805 17.578 -13.203 1 92.31 243 GLU B C 1
ATOM 4716 O O . GLU B 1 243 ? 16.891 17.938 -13.656 1 92.31 243 GLU B O 1
ATOM 4721 N N . GLU B 1 244 ? 14.898 18.375 -12.852 1 94.5 244 GLU B N 1
ATOM 4722 C CA . GLU B 1 244 ? 15.039 19.812 -13.07 1 94.5 244 GLU B CA 1
ATOM 4723 C C . GLU B 1 244 ? 15.258 20.547 -11.75 1 94.5 244 GLU B C 1
ATOM 4725 O O . GLU B 1 244 ? 15.695 21.703 -11.75 1 94.5 244 GLU B O 1
ATOM 4730 N N . GLU B 1 245 ? 14.945 19.875 -10.703 1 95.12 245 GLU B N 1
ATOM 4731 C CA . GLU B 1 245 ? 14.984 20.5 -9.391 1 95.12 245 GLU B CA 1
ATOM 4732 C C . GLU B 1 245 ? 16.422 20.688 -8.898 1 95.12 245 GLU B C 1
ATOM 4734 O O . GLU B 1 245 ? 17.25 19.797 -9.086 1 95.12 245 GLU B O 1
ATOM 4739 N N . ARG B 1 246 ? 16.703 21.859 -8.297 1 96.56 246 ARG B N 1
ATOM 4740 C CA . ARG B 1 246 ? 18.031 22.141 -7.762 1 96.56 246 ARG B CA 1
ATOM 4741 C C . ARG B 1 246 ? 18 22.203 -6.238 1 96.56 246 ARG B C 1
ATOM 4743 O O . ARG B 1 246 ? 19.047 22.312 -5.594 1 96.56 246 ARG B O 1
ATOM 4750 N N . PHE B 1 247 ? 16.844 22.125 -5.625 1 97.31 247 PHE B N 1
ATOM 4751 C CA . PHE B 1 247 ? 16.641 22.078 -4.18 1 97.31 247 PHE B CA 1
ATOM 4752 C C . PHE B 1 247 ? 17.156 23.344 -3.518 1 97.31 247 PHE B C 1
ATOM 4754 O O . PHE B 1 247 ? 17.781 23.297 -2.453 1 97.31 247 PHE B O 1
ATOM 4761 N N . GLU B 1 248 ? 16.891 24.547 -4.137 1 96.06 248 GLU B N 1
ATOM 4762 C CA . GLU B 1 248 ? 17.422 25.828 -3.656 1 96.06 248 GLU B CA 1
ATOM 4763 C C . GLU B 1 248 ? 16.312 26.734 -3.143 1 96.06 248 GLU B C 1
ATOM 4765 O O . GLU B 1 248 ? 16.578 27.875 -2.748 1 96.06 248 GLU B O 1
ATOM 4770 N N . HIS B 1 249 ? 15.148 26.234 -3.189 1 96 249 HIS B N 1
ATOM 4771 C CA . HIS B 1 249 ? 13.992 26.984 -2.732 1 96 249 HIS B CA 1
ATOM 4772 C C . HIS B 1 249 ? 13.086 26.141 -1.842 1 96 249 HIS B C 1
ATOM 4774 O O . HIS B 1 249 ? 13.094 24.906 -1.936 1 96 249 HIS B O 1
ATOM 4780 N N . GLU B 1 250 ? 12.305 26.781 -1.035 1 96.31 250 GLU B N 1
ATOM 4781 C CA . GLU B 1 250 ? 11.43 26.109 -0.089 1 96.31 250 GLU B CA 1
ATOM 4782 C C . GLU B 1 250 ? 10.375 25.281 -0.814 1 96.31 250 GLU B C 1
ATOM 4784 O O . GLU B 1 250 ? 9.805 24.344 -0.241 1 96.31 250 GLU B O 1
ATOM 4789 N N . SER B 1 251 ? 10.133 25.625 -2.049 1 94.19 251 SER B N 1
ATOM 4790 C CA . SER B 1 251 ? 9.164 24.859 -2.838 1 94.19 251 SER B CA 1
ATOM 4791 C C . SER B 1 251 ? 9.656 23.438 -3.105 1 94.19 251 SER B C 1
ATOM 4793 O O . SER B 1 251 ? 8.883 22.578 -3.529 1 94.19 251 SER B O 1
ATOM 4795 N N . ALA B 1 252 ? 10.938 23.141 -2.76 1 96.25 252 ALA B N 1
ATOM 4796 C CA . ALA B 1 252 ? 11.539 21.844 -3.043 1 96.25 252 ALA B CA 1
ATOM 4797 C C . ALA B 1 252 ? 11.562 20.969 -1.793 1 96.25 252 ALA B C 1
ATOM 4799 O O . ALA B 1 252 ? 12.203 19.906 -1.778 1 96.25 252 ALA B O 1
ATOM 4800 N N . PHE B 1 253 ? 10.883 21.484 -0.744 1 97.12 253 PHE B N 1
ATOM 4801 C CA . PHE B 1 253 ? 10.828 20.656 0.46 1 97.12 253 PHE B CA 1
ATOM 4802 C C . PHE B 1 253 ? 10.32 19.266 0.135 1 97.12 253 PHE B C 1
ATOM 4804 O O . PHE B 1 253 ? 9.445 19.094 -0.713 1 97.12 253 PHE B O 1
ATOM 4811 N N . ILE B 1 254 ? 10.898 18.234 0.753 1 97.62 254 ILE B N 1
ATOM 4812 C CA . ILE B 1 254 ? 10.477 16.844 0.685 1 97.62 254 ILE B CA 1
ATOM 4813 C C . ILE B 1 254 ? 9.961 16.391 2.051 1 97.62 254 ILE B C 1
ATOM 4815 O O . ILE B 1 254 ? 10.711 16.344 3.023 1 97.62 254 ILE B O 1
ATOM 4819 N N . THR B 1 255 ? 8.742 16.078 2.111 1 97.5 255 THR B N 1
ATOM 4820 C CA . THR B 1 255 ? 8.141 15.711 3.391 1 97.5 255 THR B CA 1
ATOM 4821 C C . THR B 1 255 ? 7.43 14.367 3.283 1 97.5 255 THR B C 1
ATOM 4823 O O . THR B 1 255 ? 6.656 14.141 2.35 1 97.5 255 THR B O 1
ATOM 4826 N N . GLY B 1 256 ? 7.781 13.461 4.215 1 97.88 256 GLY B N 1
ATOM 4827 C CA . GLY B 1 256 ? 6.988 12.25 4.316 1 97.88 256 GLY B CA 1
ATOM 4828 C C . GLY B 1 256 ? 5.621 12.477 4.934 1 97.88 256 GLY B C 1
ATOM 4829 O O . GLY B 1 256 ? 5.484 13.266 5.871 1 97.88 256 GLY B O 1
ATOM 4830 N N . GLU B 1 257 ? 4.613 11.852 4.422 1 98.12 257 GLU B N 1
ATOM 4831 C CA . GLU B 1 257 ? 3.264 11.953 4.969 1 98.12 257 GLU B CA 1
ATOM 4832 C C . GLU B 1 257 ? 2.645 10.578 5.172 1 98.12 257 GLU B C 1
ATOM 4834 O O . GLU B 1 257 ? 2.781 9.695 4.316 1 98.12 257 GLU B O 1
ATOM 4839 N N . VAL B 1 258 ? 2.104 10.359 6.297 1 98.44 258 VAL B N 1
ATOM 4840 C CA . VAL B 1 258 ? 1.26 9.203 6.605 1 98.44 258 VAL B CA 1
ATOM 4841 C C . VAL B 1 258 ? -0.15 9.68 6.957 1 98.44 258 VAL B C 1
ATOM 4843 O O . VAL B 1 258 ? -0.333 10.477 7.883 1 98.44 258 VAL B O 1
ATOM 4846 N N . GLU B 1 259 ? -1.107 9.258 6.215 1 98.69 259 GLU B N 1
ATOM 4847 C CA . GLU B 1 259 ? -2.502 9.617 6.449 1 98.69 259 GLU B CA 1
ATOM 4848 C C . GLU B 1 259 ? -3.32 8.398 6.867 1 98.69 259 GLU B C 1
ATOM 4850 O O . GLU B 1 259 ? -3.438 7.434 6.109 1 98.69 259 GLU B O 1
ATOM 4855 N N . TYR B 1 260 ? -3.832 8.422 8.055 1 98.81 260 TYR B N 1
ATOM 4856 C CA . TYR B 1 260 ? -4.734 7.367 8.508 1 98.81 260 TYR B CA 1
ATOM 4857 C C . TYR B 1 260 ? -6.145 7.598 7.98 1 98.81 260 TYR B C 1
ATOM 4859 O O . TYR B 1 260 ? -6.66 8.719 8.039 1 98.81 260 TYR B O 1
ATOM 4867 N N . ILE B 1 261 ? -6.746 6.574 7.484 1 98.88 261 ILE B N 1
ATOM 4868 C CA . ILE B 1 261 ? -8.008 6.715 6.762 1 98.88 261 ILE B CA 1
ATOM 4869 C C . ILE B 1 261 ? -9.141 6.098 7.578 1 98.88 261 ILE B C 1
ATOM 4871 O O . ILE B 1 261 ? -8.992 5.008 8.141 1 98.88 261 ILE B O 1
ATOM 4875 N N . PHE B 1 262 ? -10.234 6.754 7.625 1 98.81 262 PHE B N 1
ATOM 4876 C CA . PHE B 1 262 ? -11.469 6.289 8.25 1 98.81 262 PHE B CA 1
ATOM 4877 C C . PHE B 1 262 ? -12.656 6.469 7.312 1 98.81 262 PHE B C 1
ATOM 4879 O O . PHE B 1 262 ? -12.641 7.348 6.445 1 98.81 262 PHE B O 1
ATOM 4886 N N . ASP B 1 263 ? -13.586 5.617 7.426 1 98.56 263 ASP B N 1
ATOM 4887 C CA . ASP B 1 263 ? -14.891 5.773 6.789 1 98.56 263 ASP B CA 1
ATOM 4888 C C . ASP B 1 263 ? -15.984 5.98 7.832 1 98.56 263 ASP B C 1
ATOM 4890 O O . ASP B 1 263 ? -15.969 5.352 8.891 1 98.56 263 ASP B O 1
ATOM 4894 N N . VAL B 1 264 ? -16.828 6.852 7.531 1 97.94 264 VAL B N 1
ATOM 4895 C CA . VAL B 1 264 ? -18.016 7.004 8.359 1 97.94 264 VAL B CA 1
ATOM 4896 C C . VAL B 1 264 ? -19.266 6.996 7.48 1 97.94 264 VAL B C 1
ATOM 4898 O O . VAL B 1 264 ? -19.422 7.844 6.598 1 97.94 264 VAL B O 1
ATOM 4901 N N . GLU B 1 265 ? -20.094 6.023 7.625 1 96.56 265 GLU B N 1
ATOM 4902 C CA . GLU B 1 265 ? -21.406 6 6.984 1 96.56 265 GLU B CA 1
ATOM 4903 C C . GLU B 1 265 ? -22.469 6.645 7.875 1 96.56 265 GLU B C 1
ATOM 4905 O O . GLU B 1 265 ? -22.922 6.039 8.844 1 96.56 265 GLU B O 1
ATOM 4910 N N . LEU B 1 266 ? -22.859 7.832 7.531 1 95.81 266 LEU B N 1
ATOM 4911 C CA . LEU B 1 266 ? -23.766 8.609 8.367 1 95.81 266 LEU B CA 1
ATOM 4912 C C . LEU B 1 266 ? -25.219 8.281 8.047 1 95.81 266 LEU B C 1
ATOM 4914 O O . LEU B 1 266 ? -25.578 8.086 6.879 1 95.81 266 LEU B O 1
ATOM 4918 N N . PRO B 1 267 ? -26 8.195 9.07 1 91.19 267 PRO B N 1
ATOM 4919 C CA . PRO B 1 267 ? -27.453 8.125 8.797 1 91.19 267 PRO B CA 1
ATOM 4920 C C . PRO B 1 267 ? -27.953 9.328 8.023 1 91.19 267 PRO B C 1
ATOM 4922 O O . PRO B 1 267 ? -27.375 10.414 8.094 1 91.19 267 PRO B O 1
ATOM 4925 N N . PRO B 1 268 ? -29.031 9.141 7.355 1 84.06 268 PRO B N 1
ATOM 4926 C CA . PRO B 1 268 ? -29.547 10.219 6.504 1 84.06 268 PRO B CA 1
ATOM 4927 C C . PRO B 1 268 ? -29.938 11.469 7.297 1 84.06 268 PRO B C 1
ATOM 4929 O O . PRO B 1 268 ? -29.969 12.57 6.742 1 84.06 268 PRO B O 1
ATOM 4932 N N . ASP B 1 269 ? -30.203 11.32 8.516 1 87.5 269 ASP B N 1
ATOM 4933 C CA . ASP B 1 269 ? -30.688 12.445 9.312 1 87.5 269 ASP B CA 1
ATOM 4934 C C . ASP B 1 269 ? -29.531 13.195 9.969 1 87.5 269 ASP B C 1
ATOM 4936 O O . ASP B 1 269 ? -29.734 14.227 10.602 1 87.5 269 ASP B O 1
ATOM 4940 N N . VAL B 1 270 ? -28.328 12.719 9.875 1 92 270 VAL B N 1
ATOM 4941 C CA . VAL B 1 270 ? -27.156 13.406 10.391 1 92 270 VAL B CA 1
ATOM 4942 C C . VAL B 1 270 ? -26.531 14.258 9.281 1 92 270 VAL B C 1
ATOM 4944 O O . VAL B 1 270 ? -25.984 13.719 8.312 1 92 270 VAL B O 1
ATOM 4947 N N . ILE B 1 271 ? -26.656 15.555 9.477 1 94.25 271 ILE B N 1
ATOM 4948 C CA . ILE B 1 271 ? -26.172 16.5 8.477 1 94.25 271 ILE B CA 1
ATOM 4949 C C . ILE B 1 271 ? -24.969 17.266 9.023 1 94.25 271 ILE B C 1
ATOM 4951 O O . ILE B 1 271 ? -25.078 17.984 10.016 1 94.25 271 ILE B O 1
ATOM 4955 N N . PRO B 1 272 ? -23.781 17.078 8.398 1 96.12 272 PRO B N 1
ATOM 4956 C CA . PRO B 1 272 ? -22.641 17.859 8.852 1 96.12 272 PRO B CA 1
ATOM 4957 C C . PRO B 1 272 ? -22.828 19.359 8.648 1 96.12 272 PRO B C 1
ATOM 4959 O O . PRO B 1 272 ? -23.422 19.781 7.664 1 96.12 272 PRO B O 1
ATOM 4962 N N . VAL B 1 273 ? -22.266 20.188 9.547 1 95.5 273 VAL B N 1
ATOM 4963 C CA . VAL B 1 273 ? -22.359 21.641 9.516 1 95.5 273 VAL B CA 1
ATOM 4964 C C . VAL B 1 273 ? -21 22.266 9.781 1 95.5 273 VAL B C 1
ATOM 4966 O O . VAL B 1 273 ? -20.328 21.906 10.75 1 95.5 273 VAL B O 1
ATOM 4969 N N . PRO B 1 274 ? -20.625 23.156 8.898 1 94.31 274 PRO B N 1
ATOM 4970 C CA . PRO B 1 274 ? -19.359 23.828 9.188 1 94.31 274 PRO B CA 1
ATOM 4971 C C . PRO B 1 274 ? -19.344 24.516 10.547 1 94.31 274 PRO B C 1
ATOM 4973 O O . PRO B 1 274 ? -20.375 25.078 10.961 1 94.31 274 PRO B O 1
ATOM 4976 N N . ASN B 1 275 ? -18.203 24.531 11.188 1 91.19 275 ASN B N 1
ATOM 4977 C CA . ASN B 1 275 ? -18.188 25.047 12.547 1 91.19 275 ASN B CA 1
ATOM 4978 C C . ASN B 1 275 ? -17.031 26.016 12.773 1 91.19 275 ASN B C 1
ATOM 4980 O O . ASN B 1 275 ? -17.141 26.969 13.539 1 91.19 275 ASN B O 1
ATOM 4984 N N . ASP B 1 276 ? -15.883 25.859 12.102 1 88.44 276 ASP B N 1
ATOM 4985 C CA . ASP B 1 276 ? -14.695 26.609 12.508 1 88.44 276 ASP B CA 1
ATOM 4986 C C . ASP B 1 276 ? -14.25 27.578 11.398 1 88.44 276 ASP B C 1
ATOM 4988 O O . ASP B 1 276 ? -13.148 28.125 11.461 1 88.44 276 ASP B O 1
ATOM 4992 N N . GLY B 1 277 ? -15.016 27.719 10.438 1 88.12 277 GLY B N 1
ATOM 4993 C CA . GLY B 1 277 ? -14.695 28.656 9.367 1 88.12 277 GLY B CA 1
ATOM 4994 C C . GLY B 1 277 ? -13.742 28.078 8.336 1 88.12 277 GLY B C 1
ATOM 4995 O O . GLY B 1 277 ? -13.484 28.703 7.309 1 88.12 277 GLY B O 1
ATOM 4996 N N . GLU B 1 278 ? -13.219 26.906 8.477 1 89.19 278 GLU B N 1
ATOM 4997 C CA . GLU B 1 278 ? -12.281 26.281 7.551 1 89.19 278 GLU B CA 1
ATOM 4998 C C . GLU B 1 278 ? -13.008 25.625 6.387 1 89.19 278 GLU B C 1
ATOM 5000 O O . GLU B 1 278 ? -12.43 25.422 5.32 1 89.19 278 GLU B O 1
ATOM 5005 N N . VAL B 1 279 ? -14.266 25.312 6.648 1 91.5 279 VAL B N 1
ATOM 5006 C CA . VAL B 1 279 ? -15.117 24.719 5.637 1 91.5 279 VAL B CA 1
ATOM 5007 C C . VAL B 1 279 ? -16.188 25.703 5.195 1 91.5 279 VAL B C 1
ATOM 5009 O O . VAL B 1 279 ? -16.875 26.297 6.027 1 91.5 279 VAL B O 1
ATOM 5012 N N . GLU B 1 280 ? -16.297 25.922 3.957 1 93 280 GLU B N 1
ATOM 5013 C CA . GLU B 1 280 ? -17.297 26.875 3.436 1 93 280 GLU B CA 1
ATOM 5014 C C . GLU B 1 280 ? -18.688 26.25 3.428 1 93 280 GLU B C 1
ATOM 5016 O O . GLU B 1 280 ? -19.641 26.844 3.951 1 93 280 GLU B O 1
ATOM 5021 N N . GLN B 1 281 ? -18.75 25.109 2.818 1 93.88 281 GLN B N 1
ATOM 5022 C CA . GLN B 1 281 ? -20.031 24.422 2.734 1 93.88 281 GLN B CA 1
ATOM 5023 C C . GLN B 1 281 ? -19.859 22.938 2.463 1 93.88 281 GLN B C 1
ATOM 5025 O O . GLN B 1 281 ? -18.812 22.516 1.948 1 93.88 281 GLN B O 1
ATOM 5030 N N . PHE B 1 282 ? -20.859 22.234 2.895 1 95.38 282 PHE B N 1
ATOM 5031 C CA . PHE B 1 282 ? -20.922 20.828 2.547 1 95.38 282 PHE B CA 1
ATOM 5032 C C . PHE B 1 282 ? -21.859 20.594 1.359 1 95.38 282 PHE B C 1
ATOM 5034 O O . PHE B 1 282 ? -22.922 21.188 1.283 1 95.38 282 PHE B O 1
ATOM 5041 N N . GLY B 1 283 ? -21.422 19.812 0.409 1 95.44 283 GLY B N 1
ATOM 5042 C CA . GLY B 1 283 ? -22.266 19.328 -0.671 1 95.44 283 GLY B CA 1
ATOM 5043 C C . GLY B 1 283 ? -22.484 17.828 -0.632 1 95.44 283 GLY B C 1
ATOM 5044 O O . GLY B 1 283 ? -21.781 17.109 0.079 1 95.44 283 GLY B O 1
ATOM 5045 N N . ILE B 1 284 ? -23.578 17.422 -1.28 1 96.56 284 ILE B N 1
ATOM 5046 C CA . ILE B 1 284 ? -23.828 16.016 -1.498 1 96.56 284 ILE B CA 1
ATOM 5047 C C . ILE B 1 284 ? -23.484 15.641 -2.939 1 96.56 284 ILE B C 1
ATOM 5049 O O . ILE B 1 284 ? -24.031 16.219 -3.883 1 96.56 284 ILE B O 1
ATOM 5053 N N . PHE B 1 285 ? -22.562 14.727 -3.08 1 97.69 285 PHE B N 1
ATOM 5054 C CA . PHE B 1 285 ? -22.125 14.273 -4.398 1 97.69 285 PHE B CA 1
ATOM 5055 C C . PHE B 1 285 ? -22.516 12.82 -4.621 1 97.69 285 PHE B C 1
ATOM 5057 O O . PHE B 1 285 ? -22.344 11.984 -3.73 1 97.69 285 PHE B O 1
ATOM 5064 N N . GLY B 1 286 ? -23.078 12.531 -5.793 1 97.5 286 GLY B N 1
ATOM 5065 C CA . GLY B 1 286 ? -23.141 11.141 -6.211 1 97.5 286 GLY B CA 1
ATOM 5066 C C . GLY B 1 286 ? -21.828 10.609 -6.727 1 97.5 286 GLY B C 1
ATOM 5067 O O . GLY B 1 286 ? -20.859 11.359 -6.855 1 97.5 286 GLY B O 1
ATOM 5068 N N . LEU B 1 287 ? -21.797 9.328 -7.02 1 98.06 287 LEU B N 1
ATOM 5069 C CA . LEU B 1 287 ? -20.594 8.672 -7.488 1 98.06 287 LEU B CA 1
ATOM 5070 C C . LEU B 1 287 ? -20.078 9.328 -8.766 1 98.06 287 LEU B C 1
ATOM 5072 O O . LEU B 1 287 ? -18.875 9.602 -8.883 1 98.06 287 LEU B O 1
ATOM 5076 N N . GLN B 1 288 ? -21 9.641 -9.688 1 97.88 288 GLN B N 1
ATOM 5077 C CA . GLN B 1 288 ? -20.594 10.273 -10.945 1 97.88 288 GLN B CA 1
ATOM 5078 C C . GLN B 1 288 ? -19.953 11.633 -10.695 1 97.88 288 GLN B C 1
ATOM 5080 O O . GLN B 1 288 ? -18.938 11.969 -11.297 1 97.88 288 GLN B O 1
ATOM 5085 N N . GLU B 1 289 ? -20.578 12.383 -9.867 1 98.06 289 GLU B N 1
ATOM 5086 C CA . GLU B 1 289 ? -20.078 13.719 -9.57 1 98.06 289 GLU B CA 1
ATOM 5087 C C . GLU B 1 289 ? -18.688 13.664 -8.945 1 98.06 289 GLU B C 1
ATOM 5089 O O . GLU B 1 289 ? -17.828 14.5 -9.25 1 98.06 289 GLU B O 1
ATOM 5094 N N . VAL B 1 290 ? -18.469 12.695 -8.047 1 98.38 290 VAL B N 1
ATOM 5095 C CA . VAL B 1 290 ? -17.156 12.523 -7.414 1 98.38 290 VAL B CA 1
ATOM 5096 C C . VAL B 1 290 ? -16.109 12.188 -8.469 1 98.38 290 VAL B C 1
ATOM 5098 O O . VAL B 1 290 ? -15.039 12.797 -8.5 1 98.38 290 VAL B O 1
ATOM 5101 N N . VAL B 1 291 ? -16.422 11.258 -9.352 1 98.06 291 VAL B N 1
ATOM 5102 C CA . VAL B 1 291 ? -15.484 10.836 -10.391 1 98.06 291 VAL B CA 1
ATOM 5103 C C . VAL B 1 291 ? -15.156 12.016 -11.305 1 98.06 291 VAL B C 1
ATOM 5105 O O . VAL B 1 291 ? -13.992 12.242 -11.641 1 98.06 291 VAL B O 1
ATOM 5108 N N . ASP B 1 292 ? -16.188 12.789 -11.633 1 97.62 292 ASP B N 1
ATOM 5109 C CA . ASP B 1 292 ? -15.992 13.961 -12.484 1 97.62 292 ASP B CA 1
ATOM 5110 C C . ASP B 1 292 ? -15.094 14.992 -11.805 1 97.62 292 ASP B C 1
ATOM 5112 O O . ASP B 1 292 ? -14.203 15.562 -12.438 1 97.62 292 ASP B O 1
ATOM 5116 N N . ALA B 1 293 ? -15.359 15.234 -10.57 1 98.19 293 ALA B N 1
ATOM 5117 C CA . ALA B 1 293 ? -14.578 16.203 -9.812 1 98.19 293 ALA B CA 1
ATOM 5118 C C . ALA B 1 293 ? -13.117 15.773 -9.719 1 98.19 293 ALA B C 1
ATOM 5120 O O . ALA B 1 293 ? -12.211 16.609 -9.805 1 98.19 293 ALA B O 1
ATOM 5121 N N . LEU B 1 294 ? -12.844 14.5 -9.523 1 98.12 294 LEU B N 1
ATOM 5122 C CA . LEU B 1 294 ? -11.484 13.977 -9.508 1 98.12 294 LEU B CA 1
ATOM 5123 C C . LEU B 1 294 ? -10.789 14.234 -10.844 1 98.12 294 LEU B C 1
ATOM 5125 O O . LEU B 1 294 ? -9.648 14.703 -10.875 1 98.12 294 LEU B O 1
ATOM 5129 N N . LYS B 1 295 ? -11.492 13.977 -11.891 1 96 295 LYS B N 1
ATOM 5130 C CA . LYS B 1 295 ? -10.938 14.141 -13.227 1 96 295 LYS B CA 1
ATOM 5131 C C . LYS B 1 295 ? -10.633 15.602 -13.523 1 96 295 LYS B C 1
ATOM 5133 O O . LYS B 1 295 ? -9.672 15.914 -14.227 1 96 295 LYS B O 1
ATOM 5138 N N . ARG B 1 296 ? -11.461 16.453 -12.938 1 96.44 296 ARG B N 1
ATOM 5139 C CA . ARG B 1 296 ? -11.305 17.891 -13.195 1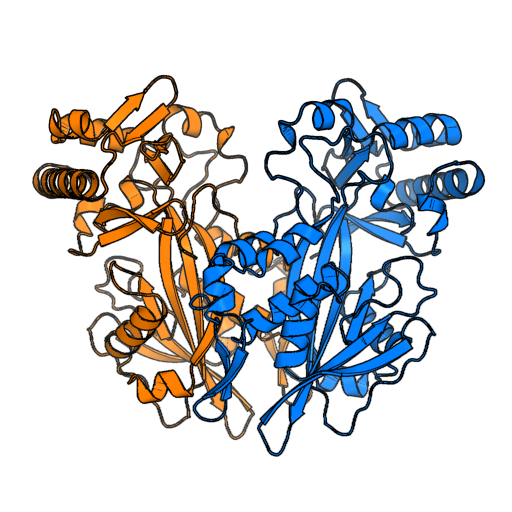 96.44 296 ARG B CA 1
ATOM 5140 C C . ARG B 1 296 ? -10.281 18.5 -12.242 1 96.44 296 ARG B C 1
ATOM 5142 O O . ARG B 1 296 ? -10.031 19.703 -12.289 1 96.44 296 ARG B O 1
ATOM 5149 N N . GLY B 1 297 ? -9.742 17.734 -11.328 1 97.12 297 GLY B N 1
ATOM 5150 C CA . GLY B 1 297 ? -8.719 18.219 -10.422 1 97.12 297 GLY B CA 1
ATOM 5151 C C . GLY B 1 297 ? -9.266 19.188 -9.375 1 97.12 297 GLY B C 1
ATOM 5152 O O . GLY B 1 297 ? -8.586 20.141 -8.984 1 97.12 297 GLY B O 1
ATOM 5153 N N . GLU B 1 298 ? -10.484 18.922 -8.922 1 98.06 298 GLU B N 1
ATOM 5154 C CA . GLU B 1 298 ? -11.156 19.875 -8.023 1 98.06 298 GLU B CA 1
ATOM 5155 C C . GLU B 1 298 ? -10.859 19.547 -6.562 1 98.06 298 GLU B C 1
ATOM 5157 O O . GLU B 1 298 ? -11.094 20.375 -5.684 1 98.06 298 GLU B O 1
ATOM 5162 N N . PHE B 1 299 ? -10.352 18.375 -6.25 1 98.56 299 PHE B N 1
ATOM 5163 C CA . PHE B 1 299 ? -10.016 17.984 -4.887 1 98.56 299 PHE B CA 1
ATOM 5164 C C . PHE B 1 299 ? -8.625 18.484 -4.512 1 98.56 299 PHE B C 1
ATOM 5166 O O . PHE B 1 299 ? -7.719 18.5 -5.352 1 98.56 299 PHE B O 1
ATOM 5173 N N . LYS B 1 300 ? -8.445 18.969 -3.244 1 97.94 300 LYS B N 1
ATOM 5174 C CA . LYS B 1 300 ? -7.086 19.031 -2.709 1 97.94 300 LYS B CA 1
ATOM 5175 C C . LYS B 1 300 ? -6.328 17.734 -2.99 1 97.94 300 LYS B C 1
ATOM 5177 O O . LYS B 1 300 ? -6.875 16.641 -2.838 1 97.94 300 LYS B O 1
ATOM 5182 N N . PRO B 1 301 ? -5.09 17.797 -3.387 1 96.94 301 PRO B N 1
ATOM 5183 C CA . PRO B 1 301 ? -4.367 16.641 -3.922 1 96.94 301 PRO B CA 1
ATOM 5184 C C . PRO B 1 301 ? -4.41 15.438 -2.988 1 96.94 301 PRO B C 1
ATOM 5186 O O . PRO B 1 301 ? -4.703 14.32 -3.43 1 96.94 301 PRO B O 1
ATOM 5189 N N . ASN B 1 302 ? -4.109 15.57 -1.719 1 97.44 302 ASN B N 1
ATOM 5190 C CA . ASN B 1 302 ? -4.121 14.406 -0.831 1 97.44 302 ASN B CA 1
ATOM 5191 C C . ASN B 1 302 ? -5.539 13.891 -0.601 1 97.44 302 ASN B C 1
ATOM 5193 O O . ASN B 1 302 ? -5.742 12.695 -0.389 1 97.44 302 ASN B O 1
ATOM 5197 N N . CYS B 1 303 ? -6.531 14.789 -0.648 1 98.62 303 CYS B N 1
ATOM 5198 C CA . CYS B 1 303 ? -7.922 14.359 -0.524 1 98.62 303 CYS B CA 1
ATOM 5199 C C . CYS B 1 303 ? -8.359 13.562 -1.75 1 98.62 303 CYS B C 1
ATOM 5201 O O . CYS B 1 303 ? -9.141 12.617 -1.636 1 98.62 303 CYS B O 1
ATOM 5203 N N . ALA B 1 304 ? -7.883 14.039 -2.902 1 98.75 304 ALA B N 1
ATOM 5204 C CA . ALA B 1 304 ? -8.141 13.281 -4.121 1 98.75 304 ALA B CA 1
ATOM 5205 C C . ALA B 1 304 ? -7.578 11.867 -4.012 1 98.75 304 ALA B C 1
ATOM 5207 O O . ALA B 1 304 ? -8.242 10.898 -4.379 1 98.75 304 ALA B O 1
ATOM 5208 N N . LEU B 1 305 ? -6.379 11.781 -3.523 1 98.69 305 LEU B N 1
ATOM 5209 C CA . LEU B 1 305 ? -5.734 10.484 -3.318 1 98.69 305 LEU B CA 1
ATOM 5210 C C . LEU B 1 305 ? -6.578 9.594 -2.41 1 98.69 305 LEU B C 1
ATOM 5212 O O . LEU B 1 305 ? -6.805 8.422 -2.721 1 98.69 305 LEU B O 1
ATOM 5216 N N . ILE B 1 306 ? -7.078 10.109 -1.32 1 98.88 306 ILE B N 1
ATOM 5217 C CA . ILE B 1 306 ? -7.879 9.375 -0.35 1 98.88 306 ILE B CA 1
ATOM 5218 C C . ILE B 1 306 ? -9.188 8.922 -0.998 1 98.88 306 ILE B C 1
ATOM 5220 O O . ILE B 1 306 ? -9.656 7.812 -0.747 1 98.88 306 ILE B O 1
ATOM 5224 N N . MET B 1 307 ? -9.742 9.805 -1.802 1 98.88 307 MET B N 1
ATOM 5225 C CA . MET B 1 307 ? -10.984 9.445 -2.484 1 98.88 307 MET B CA 1
ATOM 5226 C C . MET B 1 307 ? -10.75 8.305 -3.473 1 98.88 307 MET B C 1
ATOM 5228 O O . MET B 1 307 ? -11.562 7.387 -3.566 1 98.88 307 MET B O 1
ATOM 5232 N N . VAL B 1 308 ? -9.664 8.367 -4.191 1 98.88 308 VAL B N 1
ATOM 5233 C CA . VAL B 1 308 ? -9.32 7.281 -5.109 1 98.88 308 VAL B CA 1
ATOM 5234 C C . VAL B 1 308 ? -9.141 5.98 -4.328 1 98.88 308 VAL B C 1
ATOM 5236 O O . VAL B 1 308 ? -9.641 4.93 -4.73 1 98.88 308 VAL B O 1
ATOM 5239 N N . GLU B 1 309 ? -8.422 6.066 -3.229 1 98.88 309 GLU B N 1
ATOM 5240 C CA . GLU B 1 309 ? -8.266 4.922 -2.338 1 98.88 309 GLU B CA 1
ATOM 5241 C C . GLU B 1 309 ? -9.625 4.355 -1.925 1 98.88 309 GLU B C 1
ATOM 5243 O O . GLU B 1 309 ? -9.828 3.139 -1.949 1 98.88 309 GLU B O 1
ATOM 5248 N N . PHE B 1 310 ? -10.594 5.168 -1.556 1 98.88 310 PHE B N 1
ATOM 5249 C CA . PHE B 1 310 ? -11.938 4.766 -1.182 1 98.88 310 PHE B CA 1
ATOM 5250 C C . PHE B 1 310 ? -12.625 4.027 -2.326 1 98.88 310 PHE B C 1
ATOM 5252 O O . PHE B 1 310 ? -13.219 2.967 -2.119 1 98.88 310 PHE B O 1
ATOM 5259 N N . LEU B 1 311 ? -12.539 4.629 -3.535 1 98.81 311 LEU B N 1
ATOM 5260 C CA . LEU B 1 311 ? -13.227 4.078 -4.695 1 98.81 311 LEU B CA 1
ATOM 5261 C C . LEU B 1 311 ? -12.648 2.717 -5.074 1 98.81 311 LEU B C 1
ATOM 5263 O O . LEU B 1 311 ? -13.375 1.839 -5.547 1 98.81 311 LEU B O 1
ATOM 5267 N N . ILE B 1 312 ? -11.359 2.494 -4.812 1 98.69 312 ILE B N 1
ATOM 5268 C CA . ILE B 1 312 ? -10.742 1.19 -5.039 1 98.69 312 ILE B CA 1
ATOM 5269 C C . ILE B 1 312 ? -11.234 0.198 -3.988 1 98.69 312 ILE B C 1
ATOM 5271 O O . ILE B 1 312 ? -11.734 -0.878 -4.328 1 98.69 312 ILE B O 1
ATOM 5275 N N . ARG B 1 313 ? -11.203 0.589 -2.75 1 98.44 313 ARG B N 1
ATOM 5276 C CA . ARG B 1 313 ? -11.539 -0.293 -1.639 1 98.44 313 ARG B CA 1
ATOM 5277 C C . ARG B 1 313 ? -13 -0.728 -1.713 1 98.44 313 ARG B C 1
ATOM 5279 O O . ARG B 1 313 ? -13.352 -1.827 -1.278 1 98.44 313 ARG B O 1
ATOM 5286 N N . HIS B 1 314 ? -13.82 0.095 -2.311 1 97.56 314 HIS B N 1
ATOM 5287 C CA . HIS B 1 314 ? -15.25 -0.179 -2.359 1 97.56 314 HIS B CA 1
ATOM 5288 C C . HIS B 1 314 ? -15.656 -0.771 -3.705 1 97.56 314 HIS B C 1
ATOM 5290 O O . HIS B 1 314 ? -16.844 -0.966 -3.971 1 97.56 314 HIS B O 1
ATOM 5296 N N . GLY B 1 315 ? -14.672 -1.019 -4.586 1 97.38 315 GLY B N 1
ATOM 5297 C CA . GLY B 1 315 ? -14.906 -1.803 -5.789 1 97.38 315 GLY B CA 1
ATOM 5298 C C . GLY B 1 315 ? -15.438 -0.98 -6.945 1 97.38 315 GLY B C 1
ATOM 5299 O O . GLY B 1 315 ? -16 -1.527 -7.891 1 97.38 315 GLY B O 1
ATOM 5300 N N . TYR B 1 316 ? -15.336 0.374 -6.836 1 97.81 316 TYR B N 1
ATOM 5301 C CA . TYR B 1 316 ? -15.75 1.216 -7.953 1 97.81 316 TYR B CA 1
ATOM 5302 C C . TYR B 1 316 ? -14.648 1.321 -9 1 97.81 316 TYR B C 1
ATOM 5304 O O . TYR B 1 316 ? -14.914 1.233 -10.195 1 97.81 316 TYR B O 1
ATOM 5312 N N . ILE B 1 317 ? -13.469 1.621 -8.547 1 98.12 317 ILE B N 1
ATOM 5313 C CA . ILE B 1 317 ? -12.305 1.52 -9.422 1 98.12 317 ILE B CA 1
ATOM 5314 C C . ILE B 1 317 ? -11.727 0.109 -9.344 1 98.12 317 ILE B C 1
ATOM 5316 O O . ILE B 1 317 ? -11.266 -0.322 -8.289 1 98.12 317 ILE B O 1
ATOM 5320 N N . THR B 1 318 ? -11.773 -0.639 -10.461 1 97.38 318 THR B N 1
ATOM 5321 C CA . THR B 1 318 ? -11.344 -2.029 -10.516 1 97.38 318 THR B CA 1
ATOM 5322 C C . THR B 1 318 ? -10.172 -2.189 -11.484 1 97.38 318 THR B C 1
ATOM 5324 O O . THR B 1 318 ? -9.875 -1.282 -12.266 1 97.38 318 THR B O 1
ATOM 5327 N N . PRO B 1 319 ? -9.469 -3.342 -11.375 1 96.44 319 PRO B N 1
ATOM 5328 C CA . PRO B 1 319 ? -8.383 -3.566 -12.336 1 96.44 319 PRO B CA 1
ATOM 5329 C C . PRO B 1 319 ? -8.867 -3.604 -13.781 1 96.44 319 PRO B C 1
ATOM 5331 O O . PRO B 1 319 ? -8.094 -3.324 -14.703 1 96.44 319 PRO B O 1
ATOM 5334 N N . GLU B 1 320 ? -10.109 -3.939 -14.023 1 94.31 320 GLU B N 1
ATOM 5335 C CA . GLU B 1 320 ? -10.641 -4.039 -15.383 1 94.31 320 GLU B CA 1
ATOM 5336 C C . GLU B 1 320 ? -10.773 -2.664 -16.031 1 94.31 320 GLU B C 1
ATOM 5338 O O . GLU B 1 320 ? -10.664 -2.533 -17.25 1 94.31 320 GLU B O 1
ATOM 5343 N N . ILE B 1 321 ? -10.906 -1.577 -15.203 1 95.62 321 ILE B N 1
ATOM 5344 C CA . ILE B 1 321 ? -11.227 -0.298 -15.828 1 95.62 321 ILE B CA 1
ATOM 5345 C C . ILE B 1 321 ? -10.055 0.665 -15.656 1 95.62 321 ILE B C 1
ATOM 5347 O O . ILE B 1 321 ? -10.016 1.724 -16.281 1 95.62 321 ILE B O 1
ATOM 5351 N N . GLU B 1 322 ? -9.117 0.408 -14.781 1 96.81 322 GLU B N 1
ATOM 5352 C CA . GLU B 1 322 ? -7.945 1.24 -14.523 1 96.81 322 GLU B CA 1
ATOM 5353 C C . GLU B 1 322 ? -6.668 0.551 -14.992 1 96.81 322 GLU B C 1
ATOM 5355 O O . GLU B 1 322 ? -6.215 -0.416 -14.375 1 96.81 322 GLU B O 1
ATOM 5360 N N . PRO B 1 323 ? -5.992 1.083 -16 1 95.31 323 PRO B N 1
ATOM 5361 C CA . PRO B 1 323 ? -4.836 0.399 -16.578 1 95.31 323 PRO B CA 1
ATOM 5362 C C . PRO B 1 323 ? -3.629 0.384 -15.648 1 95.31 323 PRO B C 1
ATOM 5364 O O . PRO B 1 323 ? -2.771 -0.496 -15.75 1 95.31 323 PRO B O 1
ATOM 5367 N N . ASN B 1 324 ? -3.5 1.328 -14.742 1 97 324 ASN B N 1
ATOM 5368 C CA . ASN B 1 324 ? -2.381 1.42 -13.812 1 97 324 ASN B CA 1
ATOM 5369 C C . ASN B 1 324 ? -2.805 1.074 -12.391 1 97 324 ASN B C 1
ATOM 5371 O O . ASN B 1 324 ? -2.324 1.679 -11.43 1 97 324 ASN B O 1
ATOM 5375 N N . TYR B 1 325 ? -3.77 0.135 -12.289 1 97.69 325 TYR B N 1
ATOM 5376 C CA . TYR B 1 325 ? -4.426 -0.226 -11.039 1 97.69 325 TYR B CA 1
ATOM 5377 C C . TYR B 1 325 ? -3.398 -0.59 -9.969 1 97.69 325 TYR B C 1
ATOM 5379 O O . TYR B 1 325 ? -3.373 0.01 -8.891 1 97.69 325 TYR B O 1
ATOM 5387 N N . THR B 1 326 ? -2.463 -1.457 -10.234 1 97.12 326 THR B N 1
ATOM 5388 C CA . THR B 1 326 ? -1.488 -1.955 -9.266 1 97.12 326 THR B CA 1
ATOM 5389 C C . THR B 1 326 ? -0.469 -0.874 -8.922 1 97.12 326 THR B C 1
ATOM 5391 O O . THR B 1 326 ? -0.029 -0.774 -7.773 1 97.12 326 THR B O 1
ATOM 5394 N N . GLU B 1 327 ? -0.085 -0.122 -9.906 1 96.5 327 GLU B N 1
ATOM 5395 C CA . GLU B 1 327 ? 0.858 0.964 -9.656 1 96.5 327 GLU B CA 1
ATOM 5396 C C . GLU B 1 327 ? 0.258 2.016 -8.727 1 96.5 327 GLU B C 1
ATOM 5398 O O . GLU B 1 327 ? 0.93 2.5 -7.816 1 96.5 327 GLU B O 1
ATOM 5403 N N . ILE B 1 328 ? -1.012 2.359 -8.992 1 98.19 328 ILE B N 1
ATOM 5404 C CA . ILE B 1 328 ? -1.702 3.33 -8.148 1 98.19 328 ILE B CA 1
ATOM 5405 C C . ILE B 1 328 ? -1.681 2.861 -6.695 1 98.19 328 ILE B C 1
ATOM 5407 O O . ILE B 1 328 ? -1.308 3.619 -5.797 1 98.19 328 ILE B O 1
ATOM 5411 N N . ILE B 1 329 ? -1.946 1.589 -6.461 1 98.62 329 ILE B N 1
ATOM 5412 C CA . ILE B 1 329 ? -2.066 1.045 -5.109 1 98.62 329 ILE B CA 1
ATOM 5413 C C . ILE B 1 329 ? -0.692 0.999 -4.449 1 98.62 329 ILE B C 1
ATOM 5415 O O . ILE B 1 329 ? -0.54 1.4 -3.293 1 98.62 329 ILE B O 1
ATOM 5419 N N . SER B 1 330 ? 0.301 0.569 -5.129 1 97.62 330 SER B N 1
ATOM 5420 C CA . SER B 1 330 ? 1.63 0.498 -4.531 1 97.62 330 SER B CA 1
ATOM 5421 C C . SER B 1 330 ? 2.186 1.891 -4.25 1 97.62 330 SER B C 1
ATOM 5423 O O . SER B 1 330 ? 2.812 2.117 -3.213 1 97.62 330 SER B O 1
ATOM 5425 N N . ARG B 1 331 ? 1.881 2.842 -5.117 1 97 331 ARG B N 1
ATOM 5426 C CA . ARG B 1 331 ? 2.453 4.176 -4.98 1 97 331 ARG B CA 1
ATOM 5427 C C . ARG B 1 331 ? 1.786 4.941 -3.842 1 97 331 ARG B C 1
ATOM 5429 O O . ARG B 1 331 ? 2.414 5.793 -3.207 1 97 331 ARG B O 1
ATOM 5436 N N . MET B 1 332 ? 0.522 4.68 -3.551 1 98 332 MET B N 1
ATOM 5437 C CA . MET B 1 332 ? -0.102 5.422 -2.459 1 98 332 MET B CA 1
ATOM 5438 C C . MET B 1 332 ? 0.273 4.824 -1.107 1 98 332 MET B C 1
ATOM 5440 O O . MET B 1 332 ? -0.184 5.297 -0.066 1 98 332 MET B O 1
ATOM 5444 N N . HIS B 1 333 ? 1.112 3.701 -1.149 1 98.44 333 HIS B N 1
ATOM 5445 C CA . HIS B 1 333 ? 1.59 3.059 0.07 1 98.44 333 HIS B CA 1
ATOM 5446 C C . HIS B 1 333 ? 3.113 2.979 0.09 1 98.44 333 HIS B C 1
ATOM 5448 O O . HIS B 1 333 ? 3.68 1.933 0.413 1 98.44 333 HIS B O 1
ATOM 5454 N N . ARG B 1 334 ? 3.695 4.031 -0.204 1 97.12 334 ARG B N 1
ATOM 5455 C CA . ARG B 1 334 ? 5.152 4.105 -0.263 1 97.12 334 ARG B CA 1
ATOM 5456 C C . ARG B 1 334 ? 5.773 3.795 1.095 1 97.12 334 ARG B C 1
ATOM 5458 O O . ARG B 1 334 ? 5.309 4.293 2.123 1 97.12 334 ARG B O 1
ATOM 5465 N N . GLN B 1 335 ? 6.738 2.953 1.096 1 95.81 335 GLN B N 1
ATOM 5466 C CA . GLN B 1 335 ? 7.547 2.818 2.303 1 95.81 335 GLN B CA 1
ATOM 5467 C C . GLN B 1 335 ? 8.492 4.004 2.467 1 95.81 335 GLN B C 1
ATOM 5469 O O . GLN B 1 335 ? 9.328 4.262 1.597 1 95.81 335 GLN B O 1
ATOM 5474 N N . LEU B 1 336 ? 8.398 4.672 3.494 1 96.81 336 LEU B N 1
ATOM 5475 C CA . LEU B 1 336 ? 9.203 5.863 3.742 1 96.81 336 LEU B CA 1
ATOM 5476 C C . LEU B 1 336 ? 10.594 5.48 4.25 1 96.81 336 LEU B C 1
ATOM 5478 O O . LEU B 1 336 ? 10.758 4.461 4.918 1 96.81 336 LEU B O 1
ATOM 5482 N N . PRO B 1 337 ? 11.602 6.27 3.988 1 95.94 337 PRO B N 1
ATOM 5483 C CA . PRO B 1 337 ? 12.969 5.949 4.422 1 95.94 337 PRO B CA 1
ATOM 5484 C C . PRO B 1 337 ? 13.242 6.363 5.863 1 95.94 337 PRO B C 1
ATOM 5486 O O . PRO B 1 337 ? 14.398 6.438 6.281 1 95.94 337 PRO B O 1
ATOM 5489 N N . PHE B 1 338 ? 12.211 6.668 6.629 1 97.44 338 PHE B N 1
ATOM 5490 C CA . PHE B 1 338 ? 12.305 7.121 8.016 1 97.44 338 PHE B CA 1
ATOM 5491 C C . PHE B 1 338 ? 11.414 6.281 8.922 1 97.44 338 PHE B C 1
ATOM 5493 O O . PHE B 1 338 ? 10.438 5.688 8.461 1 97.44 338 PHE B O 1
ATOM 5500 N N . PRO B 1 339 ? 11.781 6.246 10.227 1 96.56 339 PRO B N 1
ATOM 5501 C CA . PRO B 1 339 ? 10.836 5.633 11.164 1 96.56 339 PRO B CA 1
ATOM 5502 C C . PRO B 1 339 ? 9.492 6.352 11.195 1 96.56 339 PRO B C 1
ATOM 5504 O O . PRO B 1 339 ? 9.43 7.57 11 1 96.56 339 PRO B O 1
ATOM 5507 N N . VAL B 1 340 ? 8.477 5.602 11.438 1 95.69 340 VAL B N 1
ATOM 5508 C CA . VAL B 1 340 ? 7.137 6.168 11.469 1 95.69 340 VAL B CA 1
ATOM 5509 C C . VAL B 1 340 ? 6.477 5.852 12.812 1 95.69 340 VAL B C 1
ATOM 5511 O O . VAL B 1 340 ? 6.957 5.004 13.562 1 95.69 340 VAL B O 1
ATOM 5514 N N . MET B 1 341 ? 5.484 6.535 13.18 1 92.12 341 MET B N 1
ATOM 5515 C CA . MET B 1 341 ? 4.746 6.426 14.438 1 92.12 341 MET B CA 1
ATOM 5516 C C . MET B 1 341 ? 4.156 5.027 14.602 1 92.12 341 MET B C 1
ATOM 5518 O O . MET B 1 341 ? 4.414 4.355 15.602 1 92.12 341 MET B O 1
ATOM 5522 N N . ARG B 1 342 ? 3.213 4.578 14 1 86.81 342 ARG B N 1
ATOM 5523 C CA . ARG B 1 342 ? 2.541 3.283 13.945 1 86.81 342 ARG B CA 1
ATOM 5524 C C . ARG B 1 342 ? 1.787 3.115 12.633 1 86.81 342 ARG B C 1
ATOM 5526 O O . ARG B 1 342 ? 1.424 4.102 11.984 1 86.81 342 ARG B O 1
#

Nearest PDB structures (foldseek):
  3dup-assembly1_B  TM=9.250E-01  e=7.345E-25  Rhodospirillum rubrum ATCC 11170
  2fkb-assembly2_B  TM=8.041E-01  e=2.933E-09  Escherichia coli K-12
  2o5f-assembly2_B  TM=7.799E-01  e=5.258E-08  Deinococcus radiodurans R1 = ATCC 13939 = DSM 20539
  5t3p-assembly1_A  TM=7.294E-01  e=3.027E-06  Homo sapiens
  8zb3-assembly2_F  TM=3.762E-01  e=3.528E-07  Mycobacteroides abscessus

Foldseek 3Di:
DFDWDADPLDTATFADPVCVVVVDFLVVLLVQFFPCDPVLVPQPLCQQFWAFEAELVGAGFFIAGNLLVVQLCVQVPPLQVQQWDADNVRRYTYGNDPDAVVNQVSQVVSLVSCLPPNPAPLSVVFDVFWFFTDDPLDGRYTHTPSCQLNRGGEWEKEAEWEWAADPVSRFIKTWKFFFDQPDPPLHRFIFHQWMDTDTPPADHVRRVQVRCCQAFVDHPVQCVVFKDFDAKFKHWGADDDSNPDNSNGSNGGTHIYIYTYMYGHGDPVDGTDGHNNRTDDIDMDTPVRLVVCSVVVRHDSVRSLNVVVVCVVVNRDDCVRHVCVVVSVDNRHDDDSHDDND/DFDWDADPLDTATFADPVCVVVVDFLVVLLVQFFPCDPVLVPFPLCQQFWAFEAELVGAGFFIAGNLLVVQLCVQVPPLQVQQWDADNVRRYTYGNDPDAVVNQVSQVVSLVSCLPPNPAPLSVVFDVFWFFTDDPLDGRYTHTPSCQLNRGGEWEKEAEWEWAADPVSRFIKTWKFFFDQPDPPLHRFIFHQWMDTDTPPADHVRRVQVRCCQAFVDHPVQCVVFKDFDAKFKHWGADDDSNPDNSNGSNGGTHIYIYTYMYGHGDPVDGTDGHNNRTDDIDMDTPVRLVVCSVVVRHDSVRSLNVVVVCVVVNRDDCVRHVCVVVSVDNRHDDDSHDDND

Solvent-accessible surface area (backbone atoms only — not comparable to full-atom values): 35362 Å² total; per-residue (Å²): 87,69,40,66,44,78,55,97,81,35,80,40,55,43,64,25,69,56,25,61,75,66,65,55,61,74,52,62,47,47,45,62,38,42,50,65,60,91,67,46,82,74,37,66,44,45,61,75,22,40,22,41,26,23,41,59,89,62,51,52,48,26,38,23,35,43,63,48,55,53,48,42,47,69,74,42,42,69,60,40,59,62,42,33,49,74,37,83,89,81,27,32,40,23,37,55,53,86,48,54,65,59,38,29,52,52,43,46,52,48,52,52,49,43,64,73,69,48,85,61,69,50,53,77,55,58,69,95,39,33,31,54,38,33,49,94,59,34,79,52,41,52,39,52,50,29,46,35,47,58,46,6,29,55,44,45,30,40,37,29,45,33,30,33,60,42,88,85,73,58,46,58,34,31,43,36,26,28,29,17,72,79,43,90,71,67,46,56,20,31,43,44,44,26,65,46,70,47,38,60,89,55,47,72,68,55,38,51,47,51,35,28,34,43,44,20,58,39,52,61,72,62,44,71,75,37,50,37,46,40,50,66,35,19,38,44,35,28,65,69,49,76,89,75,48,60,45,81,50,82,72,51,34,44,24,35,39,38,37,39,33,30,40,29,59,45,57,91,85,62,73,72,38,64,61,67,67,59,34,65,47,74,42,83,34,43,64,55,55,49,54,50,37,55,75,69,61,43,35,35,50,69,39,38,41,51,49,51,51,48,34,23,52,71,35,41,52,36,64,91,58,27,65,54,37,46,58,45,56,15,55,47,16,36,73,66,92,42,59,58,63,57,86,69,40,66,43,77,55,95,82,34,81,39,55,42,65,26,70,56,24,62,74,67,65,56,62,73,53,63,47,48,47,63,40,41,48,64,59,92,67,45,82,73,37,65,44,47,60,74,22,40,20,40,26,23,41,60,89,62,50,51,48,25,39,23,37,42,62,48,55,53,48,42,47,69,75,41,41,70,60,41,61,64,42,34,49,75,38,83,88,82,27,32,39,25,36,54,53,87,47,53,66,61,38,30,52,51,44,46,52,48,52,52,50,42,64,72,71,49,85,60,70,51,52,76,55,59,69,95,39,32,29,53,40,34,50,94,60,34,80,53,40,53,40,51,51,28,45,36,47,57,47,6,28,55,43,45,29,39,38,30,47,33,31,35,59,41,88,84,72,58,46,58,34,30,43,35,25,27,30,16,74,80,43,89,70,67,46,54,21,31,42,45,44,27,65,46,69,46,37,58,88,55,48,72,66,57,38,49,47,51,36,29,34,42,43,20,58,39,51,60,72,60,44,70,76,36,50,38,47,40,49,64,37,21,37,44,35,28,66,71,49,77,90,74,48,61,45,79,50,79,70,50,35,43,24,36,39,37,36,38,34,30,41,30,58,45,58,91,85,64,73,74,38,64,62,66,66,60,36,66,46,75,42,82,33,42,64,55,54,50,55,51,36,54,75,68,61,42,36,36,47,68,38,39,41,51,49,53,51,47,34,22,52,71,34,40,52,37,64,91,56,27,65,55,38,47,58,46,55,15,54,46,15,36,73,68,90,41,59,57,63,61